Protein AF-M7BSZ1-F1 (afdb_monomer)

Solvent-accessible surface area (backbone atoms only — not comparable to full-atom values): 24031 Å² total; per-residue (Å²): 132,86,70,68,46,79,44,73,66,53,82,88,45,51,65,59,55,53,50,47,48,50,53,60,58,56,68,44,52,66,53,48,51,53,50,40,57,68,34,69,66,52,46,47,50,55,49,50,52,33,53,55,36,35,72,72,64,75,35,73,64,61,25,52,52,51,49,52,51,51,54,51,50,52,50,51,53,53,48,50,57,49,52,52,51,47,51,49,46,45,59,76,59,55,59,51,48,57,68,71,19,62,66,48,100,68,30,40,39,36,30,29,35,39,92,94,33,80,42,28,37,34,32,33,31,66,34,94,85,44,89,54,27,31,28,52,41,74,72,41,62,42,78,94,56,58,94,72,52,54,72,57,54,50,51,50,51,52,53,52,50,33,23,76,71,53,16,40,27,45,32,39,74,45,53,69,78,42,56,71,58,53,58,48,41,46,74,72,56,36,44,79,80,50,74,43,66,38,96,43,75,66,23,59,74,48,68,38,40,35,40,32,32,36,29,79,81,28,63,46,64,72,58,75,62,44,77,43,70,66,55,82,89,43,50,66,56,53,54,53,46,48,47,52,60,58,54,68,43,39,66,57,48,45,53,56,41,58,73,33,68,70,46,46,49,49,49,51,50,52,28,52,52,40,27,72,75,66,75,32,68,66,62,15,52,51,51,43,51,50,50,51,53,50,49,49,53,50,50,43,46,56,46,50,48,53,44,51,51,41,50,68,47,58,61,59,43,47,55,71,62,18,59,68,46,86,79,33,36,40,36,30,28,32,36,88,94,36,79,42,28,37,35,33,32,31,68,38,87,54,72,91,38,49,81,40,29,30,25,55,39,77,71,38,59,42,79,95,55,56,92,69,54,54,70,60,52,53,53,49,52,50,51,50,48,28,49,78,71,66,23,36,24,40,32,37,73,46,50,69,76,42,58,72,57,53,54,48,43,45,76,75,60,35,40,80,77,52,74,47,48,94,41,72,69,33,46,75,60,70,41,43,34,40,31,33,41,28,78,44,88,89,61,126

Organism: Chelonia mydas (NCBI:txid8469)

Radius of gyration: 27.87 Å; Cα contacts (8 Å, |Δi|>4): 663; chains: 1; bounding box: 85×48×72 Å

Foldseek 3Di:
DFDKDKDFDDPVCLVVLLVQLLVQLLVLLVVLLVLLCPDPVNVVVLVVLQVVCCVVVVDNPVSVVVSVVVSVVSSVVSSVVSVVVSVVCCVPPSVCVCVRAVVDDAKTKMFMDTPNGGFWIKIWHADPPDPLEIEIDSTGGHPVCPPVCPSLVNVLVSLLSSLVSQRQKYKYKDKPSPVVVVVSCVVSQWDFDDKDQDPDPVSVSSVIIITMTMRGDSRDNQQPWDKDFDDPVCLVVLLVQLLVQQLVLLVLVLVLLCPDVVNVVVLVVQLVVQCVVPVDNVRSVVSSVVVSVVSSVVSSVVSNVVSVVCCVPCSVCVCVNAVPDPFKTKIFTDGPNHGFWIKIWDADPDPVCGPAEIEIDSTGGHPSCPPVCPSVVNVVVSLVSCVVSLHFKYKYKDKPSPVVVVVSCVVSPKDFDDKDAPDPVCVVSVTIITMIMDTRPPRD

Structure (mmCIF, N/CA/C/O backbone):
data_AF-M7BSZ1-F1
#
_entry.id   AF-M7BSZ1-F1
#
loop_
_atom_site.group_PDB
_atom_site.id
_atom_site.type_symbol
_atom_site.label_atom_id
_atom_site.label_alt_id
_atom_site.label_comp_id
_atom_site.label_asym_id
_atom_site.label_entity_id
_atom_site.label_seq_id
_atom_site.pdbx_PDB_ins_code
_atom_site.Cartn_x
_atom_site.Cartn_y
_atom_site.Cartn_z
_atom_site.occupancy
_atom_site.B_iso_or_equiv
_atom_site.auth_seq_id
_atom_site.auth_comp_id
_atom_site.auth_asym_id
_atom_site.auth_atom_id
_atom_site.pdbx_PDB_model_num
ATOM 1 N N . MET A 1 1 ? -9.766 -16.177 2.911 1.00 52.31 1 MET A N 1
ATOM 2 C CA . MET A 1 1 ? -8.979 -15.277 3.778 1.00 52.31 1 MET A CA 1
ATOM 3 C C . MET A 1 1 ? -8.407 -16.183 4.847 1.00 52.31 1 MET A C 1
ATOM 5 O O . MET A 1 1 ? -9.207 -16.837 5.497 1.00 52.31 1 MET A O 1
ATOM 9 N N . VAL A 1 2 ? -7.086 -16.357 4.906 1.00 59.09 2 VAL A N 1
ATOM 10 C CA . VAL A 1 2 ? -6.468 -17.173 5.964 1.00 59.09 2 VAL A CA 1
ATOM 11 C C . VAL A 1 2 ? -6.695 -16.426 7.271 1.00 59.09 2 VAL A C 1
ATOM 13 O O . VAL A 1 2 ? -6.341 -15.247 7.353 1.00 59.09 2 VAL A O 1
ATOM 16 N N . ASP A 1 3 ? -7.359 -17.065 8.227 1.00 83.69 3 ASP A N 1
ATOM 17 C CA . ASP A 1 3 ? -7.536 -16.491 9.555 1.00 83.69 3 ASP A CA 1
ATOM 18 C C . ASP A 1 3 ? -6.210 -16.634 10.306 1.00 83.69 3 ASP A C 1
ATOM 20 O O . ASP A 1 3 ? -5.612 -17.709 10.322 1.00 83.69 3 ASP A O 1
ATOM 24 N N . TYR A 1 4 ? -5.700 -15.533 10.847 1.00 89.12 4 TYR A N 1
ATOM 25 C CA . TYR A 1 4 ? -4.450 -15.533 11.597 1.00 89.12 4 TYR A CA 1
ATOM 26 C C . TYR A 1 4 ? -4.595 -14.683 12.848 1.00 89.12 4 TYR A C 1
ATOM 28 O O . TYR A 1 4 ? -5.251 -13.637 12.856 1.00 89.12 4 TYR A O 1
ATOM 36 N N . ARG A 1 5 ? -3.920 -15.107 13.911 1.00 91.50 5 ARG A N 1
ATOM 37 C CA . ARG A 1 5 ? -3.922 -14.426 15.201 1.00 91.50 5 ARG A CA 1
ATOM 38 C C . ARG A 1 5 ? -2.516 -13.975 15.550 1.00 91.50 5 ARG A C 1
ATOM 40 O O . ARG A 1 5 ? -1.568 -14.740 15.438 1.00 91.50 5 ARG A O 1
ATOM 47 N N . ILE A 1 6 ? -2.382 -12.740 16.025 1.00 92.50 6 ILE A N 1
ATOM 48 C CA . ILE A 1 6 ? -1.138 -12.271 16.643 1.00 92.50 6 ILE A CA 1
ATOM 49 C C . ILE A 1 6 ? -1.233 -12.503 18.146 1.00 92.50 6 ILE A C 1
ATOM 51 O O . ILE A 1 6 ? -2.224 -12.125 18.777 1.00 92.50 6 ILE A O 1
ATOM 55 N N . ARG A 1 7 ? -0.201 -13.118 18.715 1.00 94.38 7 ARG A N 1
ATOM 56 C CA . ARG A 1 7 ? -0.055 -13.319 20.157 1.00 94.38 7 ARG A CA 1
ATOM 57 C C . ARG A 1 7 ? 1.399 -13.154 20.579 1.00 94.38 7 ARG A C 1
ATOM 59 O O . ARG A 1 7 ? 2.298 -13.109 19.744 1.00 94.38 7 ARG A O 1
ATOM 66 N N . GLU A 1 8 ? 1.617 -13.051 21.880 1.00 94.94 8 GLU A N 1
ATOM 67 C CA . GLU A 1 8 ? 2.962 -13.088 22.446 1.00 94.94 8 GLU A CA 1
ATOM 68 C C . GLU A 1 8 ? 3.594 -14.474 22.268 1.00 94.94 8 GLU A C 1
ATOM 70 O O . GLU A 1 8 ? 2.901 -15.499 22.182 1.00 94.94 8 GLU A O 1
ATOM 75 N N . TYR A 1 9 ? 4.921 -14.470 22.191 1.00 95.44 9 TYR A N 1
ATOM 76 C CA . TYR A 1 9 ? 5.759 -15.657 22.123 1.00 95.44 9 TYR A CA 1
ATOM 77 C C . TYR A 1 9 ? 5.547 -16.587 23.321 1.00 95.44 9 TYR A C 1
ATOM 79 O O . TYR A 1 9 ? 5.404 -16.143 24.465 1.00 95.44 9 TYR A O 1
ATOM 87 N N . ARG A 1 10 ? 5.595 -17.890 23.052 1.00 94.62 10 ARG A N 1
ATOM 88 C CA . ARG A 1 10 ? 5.612 -18.967 24.041 1.00 94.62 10 ARG A CA 1
ATOM 89 C C . ARG A 1 10 ? 6.804 -19.874 23.773 1.00 94.62 10 ARG A C 1
ATOM 91 O O . ARG A 1 10 ? 7.266 -19.972 22.644 1.00 94.62 10 ARG A O 1
ATOM 98 N N . ASP A 1 11 ? 7.269 -20.587 24.794 1.00 92.94 11 ASP A N 1
ATOM 99 C CA . ASP A 1 11 ? 8.468 -21.429 24.656 1.00 92.94 11 ASP A CA 1
ATOM 100 C C . ASP A 1 11 ? 8.273 -22.591 23.663 1.00 92.94 11 ASP A C 1
ATOM 102 O O . ASP A 1 11 ? 9.242 -23.057 23.073 1.00 92.94 11 ASP A O 1
ATOM 106 N N . GLU A 1 12 ? 7.025 -22.999 23.407 1.00 93.75 12 GLU A N 1
ATOM 107 C CA . GLU A 1 12 ? 6.666 -23.958 22.348 1.00 93.75 12 GLU A CA 1
ATOM 108 C C . GLU A 1 12 ? 6.992 -23.452 20.930 1.00 93.75 12 GLU A C 1
ATOM 110 O O . GLU A 1 12 ? 7.240 -24.251 20.030 1.00 93.75 12 GLU A O 1
ATOM 115 N N . ASP A 1 13 ? 7.070 -22.132 20.729 1.00 94.44 13 ASP A N 1
ATOM 116 C CA . ASP A 1 13 ? 7.359 -21.522 19.428 1.00 94.44 13 ASP A CA 1
ATOM 117 C C . ASP A 1 13 ? 8.864 -21.506 19.099 1.00 94.44 13 ASP A C 1
ATOM 119 O O . ASP A 1 13 ? 9.241 -21.151 17.980 1.00 94.44 13 ASP A O 1
ATOM 123 N N . TYR A 1 14 ? 9.733 -21.842 20.061 1.00 94.56 14 TYR A N 1
ATOM 124 C CA . TYR A 1 14 ? 11.181 -21.607 20.003 1.00 94.56 14 TYR A CA 1
ATOM 125 C C . TYR A 1 14 ? 11.832 -22.084 18.697 1.00 94.56 14 TYR A C 1
ATOM 127 O O . TYR A 1 14 ? 12.492 -21.304 18.002 1.00 94.56 14 TYR A O 1
ATOM 135 N N . GLU A 1 15 ? 11.609 -23.348 18.335 1.00 94.12 15 GLU A N 1
ATOM 136 C CA . GLU A 1 15 ? 12.191 -23.941 17.128 1.00 94.12 15 GLU A CA 1
ATOM 137 C C . GLU A 1 15 ? 11.625 -23.298 15.857 1.00 94.12 15 GLU A C 1
ATOM 139 O O . GLU A 1 15 ? 12.383 -22.898 14.971 1.00 94.12 15 GLU A O 1
ATOM 144 N N . ALA A 1 16 ? 10.306 -23.089 15.801 1.00 94.06 16 ALA A N 1
ATOM 145 C CA . ALA A 1 16 ? 9.642 -22.496 14.643 1.00 94.06 16 ALA A CA 1
ATOM 146 C C . ALA A 1 16 ? 10.121 -21.058 14.373 1.00 94.06 16 ALA A C 1
ATOM 148 O O . ALA A 1 16 ? 10.337 -20.669 13.222 1.00 94.06 16 ALA A O 1
ATOM 149 N N . VAL A 1 17 ? 10.335 -20.265 15.428 1.00 94.81 17 VAL A N 1
ATOM 150 C CA . VAL A 1 17 ? 10.867 -18.899 15.319 1.00 94.81 17 VAL A CA 1
ATOM 151 C C . VAL A 1 17 ? 12.286 -18.903 14.750 1.00 94.81 17 VAL A C 1
ATOM 153 O O . VAL A 1 17 ? 12.596 -18.120 13.845 1.00 94.81 17 VAL A O 1
ATOM 156 N N . ARG A 1 18 ? 13.156 -19.779 15.264 1.00 94.69 18 ARG A N 1
ATOM 157 C CA . ARG A 1 18 ? 14.560 -19.873 14.839 1.00 94.69 18 ARG A CA 1
ATOM 158 C C . ARG A 1 18 ? 14.684 -20.363 13.405 1.00 94.69 18 ARG A C 1
ATOM 160 O O . ARG A 1 18 ? 15.416 -19.755 12.620 1.00 94.69 18 ARG A O 1
ATOM 167 N N . GLU A 1 19 ? 13.938 -21.405 13.051 1.00 93.31 19 GLU A N 1
ATOM 168 C CA 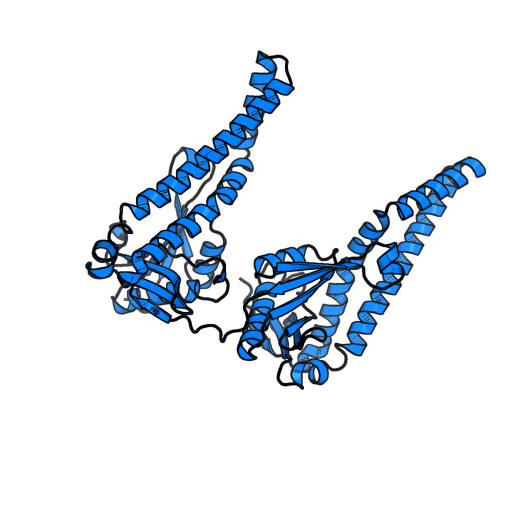. GLU A 1 19 ? 13.890 -21.947 11.695 1.00 93.31 19 GLU A CA 1
ATOM 169 C C . GLU A 1 19 ? 13.383 -20.897 10.702 1.00 93.31 19 GLU A C 1
ATOM 171 O O . GLU A 1 19 ? 13.998 -20.675 9.654 1.00 93.31 19 GLU A O 1
ATOM 176 N N . MET A 1 20 ? 12.298 -20.193 11.036 1.00 92.50 20 MET A N 1
ATOM 177 C CA . MET A 1 20 ? 11.731 -19.175 10.158 1.00 92.50 20 MET A CA 1
ATOM 178 C C . MET A 1 20 ? 12.683 -17.995 9.960 1.00 92.50 20 MET A C 1
ATOM 180 O O . MET A 1 20 ? 12.824 -17.511 8.835 1.00 92.50 20 MET A O 1
ATOM 184 N N . PHE A 1 21 ? 13.363 -17.545 11.018 1.00 92.25 21 PHE A N 1
ATOM 185 C CA . PHE A 1 21 ? 14.378 -16.503 10.897 1.00 92.25 21 PHE A CA 1
ATOM 186 C C . PHE A 1 21 ? 15.541 -16.958 10.001 1.00 92.25 21 PHE A C 1
ATOM 188 O O . PHE A 1 21 ? 15.925 -16.236 9.078 1.00 92.25 21 PHE A O 1
ATOM 195 N N . ALA A 1 22 ? 16.082 -18.160 10.228 1.00 92.12 22 ALA A N 1
ATOM 196 C CA . ALA A 1 22 ? 17.199 -18.694 9.448 1.00 92.12 22 ALA A CA 1
ATOM 197 C C . ALA A 1 22 ? 16.833 -18.878 7.967 1.00 92.12 22 ALA A C 1
ATOM 199 O O . ALA A 1 22 ? 17.574 -18.447 7.077 1.00 92.12 22 ALA A O 1
ATOM 200 N N . THR A 1 23 ? 15.660 -19.450 7.699 1.00 90.94 23 THR A N 1
ATOM 201 C CA . THR A 1 23 ? 15.143 -19.667 6.343 1.00 90.94 23 THR A CA 1
ATOM 202 C C . THR A 1 23 ? 14.875 -18.338 5.646 1.00 90.94 23 THR A C 1
ATOM 204 O O . THR A 1 23 ? 15.378 -18.104 4.547 1.00 90.94 23 THR A O 1
ATOM 207 N N . GLY A 1 24 ? 14.168 -17.420 6.313 1.00 87.81 24 GLY A N 1
ATOM 208 C CA . GLY A 1 24 ? 13.834 -16.107 5.766 1.00 87.81 24 GLY A CA 1
ATOM 209 C C . GLY A 1 24 ? 15.067 -15.262 5.451 1.00 87.81 24 GLY A C 1
ATOM 210 O O . GLY A 1 24 ? 15.108 -14.597 4.418 1.00 87.81 24 GLY A O 1
ATOM 211 N N . MET A 1 25 ? 16.108 -15.321 6.287 1.00 87.88 25 MET A N 1
ATOM 212 C CA . MET A 1 25 ? 17.370 -14.640 5.993 1.00 87.88 25 MET A CA 1
ATOM 213 C C . MET A 1 25 ? 18.136 -15.304 4.846 1.00 87.88 25 MET A C 1
ATOM 215 O O . MET A 1 25 ? 18.750 -14.599 4.046 1.00 87.88 25 MET A O 1
ATOM 219 N N . SER A 1 26 ? 18.096 -16.631 4.723 1.00 89.31 26 SER A N 1
ATOM 220 C CA . SER A 1 26 ? 18.799 -17.368 3.661 1.00 89.31 26 SER A CA 1
ATOM 221 C C . SER A 1 26 ? 18.268 -17.062 2.254 1.00 89.31 26 SER A C 1
ATOM 223 O O . SER A 1 26 ? 19.026 -17.111 1.285 1.00 89.31 26 SER A O 1
ATOM 225 N N . GLU A 1 27 ? 16.999 -16.660 2.128 1.00 89.44 27 GLU A N 1
ATOM 226 C CA . GLU A 1 27 ? 16.388 -16.267 0.848 1.00 89.44 27 GLU A CA 1
ATOM 227 C C . GLU A 1 27 ? 17.080 -15.072 0.169 1.00 89.44 27 GLU A C 1
ATOM 229 O O . GLU A 1 27 ? 17.007 -14.936 -1.052 1.00 89.44 27 GLU A O 1
ATOM 234 N N . TYR A 1 28 ? 17.784 -14.218 0.922 1.00 87.88 28 TYR A N 1
ATOM 235 C CA . TYR A 1 28 ? 18.422 -13.013 0.379 1.00 87.88 28 TYR A CA 1
ATOM 236 C C . TYR A 1 28 ? 19.835 -13.243 -0.176 1.00 87.88 28 TYR A C 1
ATOM 238 O O . TYR A 1 28 ? 20.380 -12.352 -0.833 1.00 87.88 28 TYR A O 1
ATOM 246 N N . VAL A 1 29 ? 20.429 -14.429 0.021 1.00 87.94 29 VAL A N 1
ATOM 247 C CA . VAL A 1 29 ? 21.782 -14.747 -0.477 1.00 87.94 29 VAL A CA 1
ATOM 248 C C . VAL A 1 29 ? 21.910 -14.537 -1.994 1.00 87.94 29 VAL A C 1
ATOM 250 O O . VAL A 1 29 ? 22.858 -13.872 -2.416 1.00 87.94 29 VAL A O 1
ATOM 253 N N . PRO A 1 30 ? 20.979 -15.013 -2.850 1.00 89.25 30 PRO A N 1
ATOM 254 C CA . PRO A 1 30 ? 21.075 -14.788 -4.292 1.00 89.25 30 PRO A CA 1
ATOM 255 C C . PRO A 1 30 ? 21.033 -13.303 -4.671 1.00 89.25 30 PRO A C 1
ATOM 257 O O . PRO A 1 30 ? 21.806 -12.871 -5.525 1.00 89.25 30 PRO A O 1
ATOM 260 N N . ALA A 1 31 ? 20.176 -12.512 -4.018 1.00 89.31 31 ALA A N 1
ATOM 261 C CA . ALA A 1 31 ? 20.074 -11.075 -4.264 1.00 89.31 31 ALA A CA 1
ATOM 262 C C . ALA A 1 31 ? 21.372 -10.347 -3.881 1.00 89.31 31 ALA A C 1
ATOM 264 O O . ALA A 1 31 ? 21.849 -9.491 -4.627 1.00 89.31 31 ALA A O 1
ATOM 265 N N . LEU A 1 32 ? 21.994 -10.747 -2.768 1.00 87.50 32 LEU A N 1
ATOM 266 C CA . LEU A 1 32 ? 23.290 -10.227 -2.348 1.00 87.50 32 LEU A CA 1
ATOM 267 C C . LEU A 1 32 ? 24.406 -10.588 -3.342 1.00 87.50 32 LEU A C 1
ATOM 269 O O . LEU A 1 32 ? 25.198 -9.718 -3.694 1.00 87.50 32 LEU A O 1
ATOM 273 N N . CYS A 1 33 ? 24.438 -11.823 -3.859 1.00 88.62 33 CYS A N 1
ATOM 274 C CA . CYS A 1 33 ? 25.393 -12.227 -4.901 1.00 88.62 33 CYS A CA 1
ATOM 275 C C . CYS A 1 33 ? 25.281 -11.335 -6.144 1.00 88.62 33 CYS A C 1
ATOM 277 O O . CYS A 1 33 ? 26.289 -10.863 -6.669 1.00 88.62 33 CYS A O 1
ATOM 279 N N . VAL A 1 34 ? 24.052 -11.079 -6.603 1.00 89.75 34 VAL A N 1
ATOM 280 C CA . VAL A 1 34 ? 23.796 -10.206 -7.757 1.00 89.75 34 VAL A CA 1
ATOM 281 C C . VAL A 1 34 ? 24.214 -8.763 -7.461 1.00 89.75 34 VAL A C 1
ATOM 283 O O . VAL A 1 34 ? 24.786 -8.108 -8.331 1.00 89.75 34 VAL A O 1
ATOM 286 N N . HIS A 1 35 ? 23.977 -8.263 -6.245 1.00 89.56 35 HIS A N 1
ATOM 287 C CA . HIS A 1 35 ? 24.410 -6.924 -5.827 1.00 89.56 35 HIS A CA 1
ATOM 288 C C . HIS A 1 35 ? 25.935 -6.766 -5.853 1.00 89.56 35 HIS A C 1
ATOM 290 O O . HIS A 1 35 ? 26.438 -5.762 -6.357 1.00 89.56 35 HIS A O 1
ATOM 296 N N . VAL A 1 36 ? 26.671 -7.768 -5.362 1.00 88.62 36 VAL A N 1
ATOM 297 C CA . VAL A 1 36 ? 28.143 -7.794 -5.410 1.00 88.62 36 VAL A CA 1
ATOM 298 C C . VAL A 1 36 ? 28.636 -7.841 -6.856 1.00 88.62 36 VAL A C 1
ATOM 300 O O . VAL A 1 36 ? 29.531 -7.084 -7.221 1.00 88.62 36 VAL A O 1
ATOM 303 N N . LEU A 1 37 ? 28.022 -8.668 -7.706 1.00 89.38 37 LEU A N 1
ATOM 304 C CA . LEU A 1 37 ? 28.407 -8.789 -9.116 1.00 89.38 37 LEU A CA 1
ATOM 305 C C . LEU A 1 37 ? 28.216 -7.482 -9.901 1.00 89.38 37 LEU A C 1
ATOM 307 O O . LEU A 1 37 ? 28.955 -7.216 -10.843 1.00 89.38 37 LEU A O 1
ATOM 311 N N . LYS A 1 38 ? 27.247 -6.651 -9.503 1.00 89.44 38 LYS A N 1
ATOM 312 C CA . LYS A 1 38 ? 26.993 -5.336 -10.108 1.00 89.44 38 LYS A CA 1
ATOM 313 C C . LYS A 1 38 ? 27.998 -4.255 -9.687 1.00 89.44 38 LYS A C 1
ATOM 315 O O . LYS A 1 38 ? 27.930 -3.149 -10.219 1.00 89.44 38 LYS A O 1
ATOM 320 N N . GLN A 1 39 ? 28.911 -4.529 -8.750 1.00 89.00 39 GLN A N 1
ATOM 321 C CA . GLN A 1 39 ? 29.889 -3.532 -8.317 1.00 89.00 39 GLN A CA 1
ATOM 322 C C . GLN A 1 39 ? 30.940 -3.276 -9.415 1.00 89.00 39 GLN A C 1
ATOM 324 O O . GLN A 1 39 ? 31.513 -4.237 -9.938 1.00 89.00 39 GLN A O 1
ATOM 329 N N . PRO A 1 40 ? 31.268 -2.006 -9.734 1.00 89.56 40 PRO A N 1
ATOM 330 C CA . PRO A 1 40 ? 32.186 -1.672 -10.827 1.00 89.56 40 PRO A CA 1
ATOM 331 C C . PRO A 1 40 ? 33.557 -2.347 -10.725 1.00 89.56 40 PRO A C 1
ATOM 333 O O . PRO A 1 40 ? 34.101 -2.797 -11.729 1.00 89.56 40 PRO A O 1
ATOM 336 N N . TRP A 1 41 ? 34.107 -2.467 -9.513 1.00 87.56 41 TRP A N 1
ATOM 337 C CA . TRP A 1 41 ? 35.407 -3.105 -9.300 1.00 87.56 41 TRP A CA 1
ATOM 338 C C . TRP A 1 41 ? 35.363 -4.623 -9.520 1.00 87.56 41 TRP A C 1
ATOM 340 O O . TRP A 1 41 ? 36.334 -5.179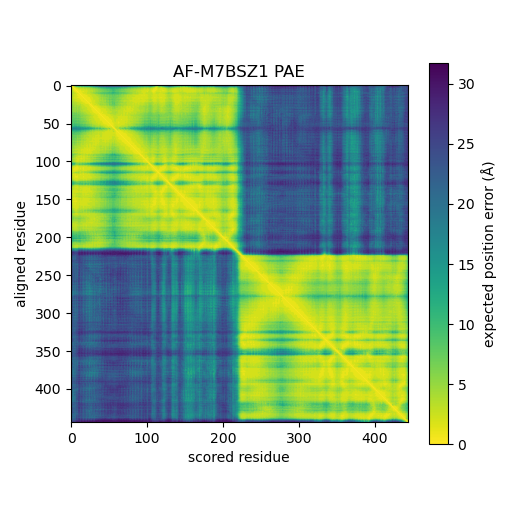 -10.021 1.00 87.56 41 TRP A O 1
ATOM 350 N N . VAL A 1 42 ? 34.250 -5.299 -9.199 1.00 89.19 42 VAL A N 1
ATOM 351 C CA . VAL A 1 42 ? 34.089 -6.743 -9.452 1.00 89.19 42 VAL A CA 1
ATOM 352 C C . VAL A 1 42 ? 34.054 -6.993 -10.952 1.00 89.19 42 VAL A C 1
ATOM 354 O O . VAL A 1 42 ? 34.775 -7.853 -11.451 1.00 89.19 42 VAL A O 1
ATOM 357 N N . ILE A 1 43 ? 33.267 -6.195 -11.679 1.00 91.31 43 ILE A N 1
ATOM 358 C CA . ILE A 1 43 ? 33.193 -6.249 -13.144 1.00 91.31 43 ILE A CA 1
ATOM 359 C C . ILE A 1 43 ? 34.576 -5.992 -13.751 1.00 91.31 43 ILE A C 1
ATOM 361 O O . ILE A 1 43 ? 35.001 -6.737 -14.632 1.00 91.31 43 ILE A O 1
ATOM 365 N N . LEU A 1 44 ? 35.301 -4.989 -13.247 1.00 92.44 44 LEU A N 1
ATOM 366 C CA . LEU A 1 44 ? 36.657 -4.672 -13.691 1.00 92.44 44 LEU A CA 1
ATOM 367 C C . LEU A 1 44 ? 37.626 -5.836 -13.453 1.00 92.44 44 LEU A C 1
ATOM 369 O O . LEU A 1 44 ? 38.354 -6.201 -14.368 1.00 92.44 44 LEU A O 1
ATOM 373 N N . VAL A 1 45 ? 37.624 -6.447 -12.263 1.00 90.56 45 VAL A N 1
ATOM 374 C CA . VAL A 1 45 ? 38.486 -7.599 -11.949 1.00 90.56 45 VAL A CA 1
ATOM 375 C C . VAL A 1 45 ? 38.179 -8.769 -12.880 1.00 90.56 45 VAL A C 1
ATOM 377 O O . VAL A 1 45 ? 39.100 -9.305 -13.489 1.00 90.56 45 VAL A O 1
ATOM 380 N N . LEU A 1 46 ? 36.902 -9.124 -13.059 1.00 90.69 46 LEU A N 1
ATOM 381 C CA . LEU A 1 46 ? 36.501 -10.212 -13.954 1.00 90.69 46 LEU A CA 1
ATOM 382 C C . LEU A 1 46 ? 36.903 -9.935 -15.411 1.00 90.69 46 LEU A C 1
ATOM 384 O O . LEU A 1 46 ? 37.429 -10.827 -16.076 1.00 90.69 46 LEU A O 1
ATOM 388 N N . ALA A 1 47 ? 36.713 -8.703 -15.895 1.00 90.19 47 ALA A N 1
ATOM 389 C CA . ALA A 1 47 ? 37.105 -8.295 -17.242 1.00 90.19 47 ALA A CA 1
ATOM 390 C C . ALA A 1 47 ? 38.631 -8.302 -17.429 1.00 90.19 47 ALA A C 1
ATOM 392 O O . ALA A 1 47 ? 39.128 -8.821 -18.425 1.00 90.19 47 ALA A O 1
ATOM 393 N N . CYS A 1 48 ? 39.393 -7.793 -16.459 1.00 91.31 48 CYS A N 1
ATOM 394 C CA . CYS A 1 48 ? 40.854 -7.826 -16.488 1.00 91.31 48 CYS A CA 1
ATOM 395 C C . CYS A 1 48 ? 41.381 -9.266 -16.484 1.00 91.31 48 CYS A C 1
ATOM 397 O O . CYS A 1 48 ? 42.238 -9.599 -17.302 1.00 91.31 48 CYS A O 1
ATOM 399 N N . THR A 1 49 ? 40.847 -10.139 -15.622 1.00 90.75 49 THR A N 1
ATOM 400 C CA . THR A 1 49 ? 41.198 -11.566 -15.608 1.00 90.75 49 THR A CA 1
ATOM 401 C C . THR A 1 49 ? 40.876 -12.229 -16.946 1.00 90.75 49 THR A C 1
ATOM 403 O O . THR A 1 49 ? 41.712 -12.970 -17.465 1.00 90.75 49 THR A O 1
ATOM 406 N N . PHE A 1 50 ? 39.716 -11.924 -17.542 1.00 90.81 50 PHE A N 1
ATOM 407 C CA . PHE A 1 50 ? 39.356 -12.403 -18.878 1.00 90.81 50 PHE A CA 1
ATOM 408 C C . PHE A 1 50 ? 40.395 -11.987 -19.922 1.00 90.81 50 PHE A C 1
ATOM 410 O O . PHE A 1 50 ? 40.942 -12.836 -20.623 1.00 90.81 50 PHE A O 1
ATOM 417 N N . CYS A 1 51 ? 40.696 -10.688 -19.999 1.00 89.38 51 CYS A N 1
ATOM 418 C CA . CYS A 1 51 ? 41.597 -10.120 -20.996 1.00 89.38 51 CYS A CA 1
ATOM 419 C C . CYS A 1 51 ? 43.024 -10.664 -20.866 1.00 89.38 51 CYS A C 1
ATOM 421 O O . CYS A 1 51 ? 43.617 -11.042 -21.872 1.00 89.38 51 CYS A O 1
ATOM 423 N N . VAL A 1 52 ? 43.567 -10.751 -19.646 1.00 90.94 52 VAL A N 1
ATOM 424 C CA . VAL A 1 52 ? 44.928 -11.263 -19.395 1.00 90.94 52 VAL A CA 1
ATOM 425 C C . VAL A 1 52 ? 45.050 -12.741 -19.771 1.00 90.94 52 VAL A C 1
ATOM 427 O O . VAL A 1 52 ? 46.026 -13.151 -20.399 1.00 90.94 52 VAL A O 1
ATOM 430 N N . LEU A 1 53 ? 44.059 -13.562 -19.416 1.00 90.44 53 LEU A N 1
ATOM 431 C CA . LEU A 1 53 ? 44.084 -14.986 -19.751 1.00 90.44 53 LEU A CA 1
ATOM 432 C C . LEU A 1 53 ? 43.843 -15.227 -21.242 1.00 90.44 53 LEU A C 1
ATOM 434 O O . LEU A 1 53 ? 44.451 -16.136 -21.808 1.00 90.44 53 LEU A O 1
ATOM 438 N N . LEU A 1 54 ? 43.016 -14.405 -21.892 1.00 89.44 54 LEU A N 1
ATOM 439 C CA . LEU A 1 54 ? 42.783 -14.484 -23.331 1.00 89.44 54 LEU A CA 1
ATOM 440 C C . LEU A 1 54 ? 44.055 -14.160 -24.130 1.00 89.44 54 LEU A C 1
ATOM 442 O O . LEU A 1 54 ? 44.393 -14.896 -25.057 1.00 89.44 54 LEU A O 1
ATOM 446 N N . THR A 1 55 ? 44.783 -13.101 -23.758 1.00 88.56 55 THR A N 1
ATOM 447 C CA . THR A 1 55 ? 46.022 -12.700 -24.449 1.00 88.56 55 THR A CA 1
ATOM 448 C C . THR A 1 55 ? 47.171 -13.677 -24.211 1.00 88.56 55 THR A C 1
ATOM 450 O O . THR A 1 55 ? 47.931 -13.950 -25.137 1.00 88.56 55 THR A O 1
ATOM 453 N N . SER A 1 56 ? 47.275 -14.243 -23.005 1.00 89.56 56 SER A N 1
ATOM 454 C CA . SER A 1 56 ? 48.335 -15.195 -22.648 1.00 89.56 56 SER A CA 1
ATOM 455 C C . SER A 1 56 ? 48.116 -16.589 -23.249 1.00 89.56 56 SER A C 1
ATOM 457 O O . SER A 1 56 ? 49.023 -17.163 -23.849 1.00 89.56 56 SER A O 1
ATOM 459 N N . SER A 1 57 ? 46.901 -17.136 -23.134 1.00 88.81 57 SER A N 1
ATOM 460 C CA . SER A 1 57 ? 46.629 -18.534 -23.506 1.00 88.81 57 SER A CA 1
ATOM 461 C C . SER A 1 57 ? 46.197 -18.738 -24.958 1.00 88.81 57 SER A C 1
ATOM 463 O O . SER A 1 57 ? 46.182 -19.876 -25.425 1.00 88.81 57 SER A O 1
ATOM 465 N N . LYS A 1 58 ? 45.800 -17.664 -25.664 1.00 84.06 58 LYS A N 1
ATOM 466 C CA . LYS A 1 58 ? 45.178 -17.709 -27.005 1.00 84.06 58 LYS A CA 1
ATOM 467 C C . LYS A 1 58 ? 43.988 -18.681 -27.109 1.00 84.06 58 LYS A C 1
ATOM 469 O O . LYS A 1 58 ? 43.622 -19.103 -28.202 1.00 84.06 58 LYS A O 1
ATOM 474 N N . SER A 1 59 ? 43.376 -19.033 -25.978 1.00 89.00 59 SER A N 1
ATOM 475 C CA . SER A 1 59 ? 42.249 -19.955 -25.874 1.00 89.00 59 SER A CA 1
ATOM 476 C C . SER A 1 59 ? 41.117 -19.292 -25.101 1.00 89.00 59 SER A C 1
ATOM 478 O O . SER A 1 59 ? 41.344 -18.621 -24.097 1.00 89.00 59 SER A O 1
ATOM 480 N N . LEU A 1 60 ? 39.879 -19.501 -25.550 1.00 89.88 60 LEU A N 1
ATOM 481 C CA . LEU A 1 60 ? 38.683 -18.998 -24.867 1.00 89.88 60 LEU A CA 1
ATOM 482 C C . LEU A 1 60 ? 38.304 -19.844 -23.642 1.00 89.88 60 LEU A C 1
ATOM 484 O O . LEU A 1 60 ? 37.601 -19.367 -22.758 1.00 89.88 60 LEU A O 1
ATOM 488 N N . LEU A 1 61 ? 38.782 -21.088 -23.555 1.00 91.94 61 LEU A N 1
ATOM 489 C CA . LEU A 1 61 ? 38.387 -22.033 -22.505 1.00 91.94 61 LEU A CA 1
ATOM 490 C C . LEU A 1 61 ? 38.962 -21.666 -21.131 1.00 91.94 61 LEU A C 1
ATOM 492 O O . LEU A 1 61 ? 38.250 -21.710 -20.130 1.00 91.94 61 LEU A O 1
ATOM 496 N N . LEU A 1 62 ? 40.233 -21.262 -21.086 1.00 90.44 62 LEU A N 1
ATOM 497 C CA . LEU A 1 62 ? 40.922 -20.896 -19.848 1.00 90.44 62 LEU A CA 1
ATOM 498 C C . LEU A 1 62 ? 40.305 -19.674 -19.133 1.00 90.44 62 LEU A C 1
ATOM 500 O O . LEU A 1 62 ? 40.033 -19.787 -17.936 1.00 90.44 62 LEU A O 1
ATOM 504 N N . PRO A 1 63 ? 40.039 -18.529 -19.802 1.00 90.00 63 PRO A N 1
ATOM 505 C CA . PRO A 1 63 ? 39.397 -17.390 -19.149 1.00 90.00 63 PRO A CA 1
ATOM 506 C C . PRO A 1 63 ? 37.966 -17.701 -18.695 1.00 90.00 63 PRO A C 1
ATOM 508 O O . PRO A 1 63 ? 37.570 -17.261 -17.617 1.00 90.00 63 PRO A O 1
ATOM 511 N N . ILE A 1 64 ? 37.204 -18.492 -19.463 1.00 92.06 64 ILE A N 1
ATOM 512 C CA . ILE A 1 64 ? 35.857 -18.926 -19.058 1.00 92.06 64 ILE A CA 1
ATOM 513 C C . ILE A 1 64 ? 35.941 -19.770 -17.783 1.00 92.06 64 ILE A C 1
ATOM 515 O O . ILE A 1 64 ? 35.262 -19.459 -16.804 1.00 92.06 64 ILE A O 1
ATOM 519 N N . LEU A 1 65 ? 36.811 -20.785 -17.751 1.00 94.12 65 LEU A N 1
ATOM 520 C CA . LEU A 1 65 ? 36.996 -21.634 -16.573 1.00 94.12 65 LEU A CA 1
ATOM 521 C C . LEU A 1 65 ? 37.423 -20.807 -15.351 1.00 94.12 65 LEU A C 1
ATOM 523 O O . LEU A 1 65 ? 36.822 -20.929 -14.284 1.00 94.12 65 LEU A O 1
ATOM 527 N N . ALA A 1 66 ? 38.398 -19.910 -15.509 1.00 91.06 66 ALA A N 1
ATOM 528 C CA . ALA A 1 66 ? 38.865 -19.049 -14.427 1.00 91.06 66 ALA A CA 1
ATOM 529 C C . ALA A 1 66 ? 37.745 -18.160 -13.864 1.00 91.06 66 ALA A C 1
ATOM 531 O O . ALA A 1 66 ? 37.568 -18.097 -12.649 1.00 91.06 66 ALA A O 1
ATOM 532 N N . ILE A 1 67 ? 36.938 -17.527 -14.724 1.00 92.88 67 ILE A N 1
ATOM 533 C CA . ILE A 1 67 ? 35.788 -16.726 -14.284 1.00 92.88 67 ILE A CA 1
ATOM 534 C C . ILE A 1 67 ? 34.758 -17.592 -13.567 1.00 92.88 67 ILE A C 1
ATOM 536 O O . ILE A 1 67 ? 34.270 -17.193 -12.513 1.00 92.88 67 ILE A O 1
ATOM 540 N N . THR A 1 68 ? 34.435 -18.779 -14.089 1.00 93.25 68 THR A N 1
ATOM 541 C CA . THR A 1 68 ? 33.463 -19.665 -13.428 1.00 93.25 68 THR A CA 1
ATOM 542 C C . THR A 1 68 ? 33.925 -20.079 -12.032 1.00 93.25 68 THR A C 1
ATOM 544 O O . THR A 1 68 ? 33.128 -20.034 -11.096 1.00 93.25 68 THR A O 1
ATOM 547 N N . LEU A 1 69 ? 35.215 -20.385 -11.859 1.00 94.31 69 LEU A N 1
ATOM 548 C CA . LEU A 1 69 ? 35.800 -20.703 -10.556 1.00 94.31 69 LEU A CA 1
ATOM 549 C C . LEU A 1 69 ? 35.806 -19.489 -9.620 1.00 94.31 69 LEU A C 1
ATOM 551 O O . LEU A 1 69 ? 35.455 -19.632 -8.451 1.00 94.31 69 LEU A O 1
ATOM 555 N N . LEU A 1 70 ? 36.134 -18.293 -10.118 1.00 91.75 70 LEU A N 1
ATOM 556 C CA . LEU A 1 70 ? 36.088 -17.055 -9.330 1.00 91.75 70 LEU A CA 1
ATOM 557 C C . LEU A 1 70 ? 34.666 -16.717 -8.870 1.00 91.75 70 LEU A C 1
ATOM 559 O O . LEU A 1 70 ? 34.464 -16.362 -7.710 1.00 91.75 70 LEU A O 1
ATOM 563 N N . LEU A 1 71 ? 33.671 -16.864 -9.747 1.00 92.44 71 LEU A N 1
ATOM 564 C CA . LEU A 1 71 ? 32.263 -16.657 -9.408 1.00 92.44 71 LEU A CA 1
ATOM 565 C C . LEU A 1 71 ? 31.767 -17.705 -8.403 1.00 92.44 71 LEU A C 1
ATOM 567 O O . LEU A 1 71 ? 31.071 -17.353 -7.449 1.00 92.44 71 LEU A O 1
ATOM 571 N N . ALA A 1 72 ? 32.148 -18.975 -8.576 1.00 92.56 72 ALA A N 1
ATOM 572 C CA . ALA A 1 72 ? 31.814 -20.044 -7.639 1.00 92.56 72 ALA A CA 1
ATOM 573 C C . ALA A 1 72 ? 32.444 -19.802 -6.257 1.00 92.56 72 ALA A C 1
ATOM 575 O O . ALA A 1 72 ? 31.747 -19.884 -5.245 1.00 92.56 72 ALA A O 1
ATOM 576 N N . MET A 1 73 ? 33.725 -19.424 -6.217 1.00 92.50 73 MET A N 1
ATOM 577 C CA . MET A 1 73 ? 34.440 -19.058 -4.992 1.00 92.50 73 MET A CA 1
ATOM 578 C C . MET A 1 73 ? 33.786 -17.850 -4.312 1.00 92.50 73 MET A C 1
ATOM 580 O O . MET A 1 73 ? 33.493 -17.895 -3.120 1.00 92.50 73 MET A O 1
ATOM 584 N N . GLY A 1 74 ? 33.488 -16.790 -5.070 1.00 88.88 74 GLY A N 1
ATOM 585 C CA . GLY A 1 74 ? 32.815 -15.597 -4.559 1.00 88.88 74 GLY A CA 1
ATOM 586 C C . GLY A 1 74 ? 31.439 -15.907 -3.965 1.00 88.88 74 GLY A C 1
ATOM 587 O O . GLY A 1 74 ? 31.120 -15.434 -2.875 1.00 88.88 74 GLY A O 1
ATOM 588 N N . ARG A 1 75 ? 30.648 -16.763 -4.629 1.00 90.44 75 ARG A N 1
ATOM 589 C CA . ARG A 1 75 ? 29.354 -17.239 -4.114 1.00 90.44 75 ARG A CA 1
ATOM 590 C C . ARG A 1 75 ? 29.512 -18.020 -2.806 1.00 90.44 75 ARG A C 1
ATOM 592 O O . ARG A 1 75 ? 28.734 -17.785 -1.885 1.00 90.44 75 ARG A O 1
ATOM 599 N N . GLN A 1 76 ? 30.485 -18.929 -2.719 1.00 90.75 76 GLN A N 1
ATOM 600 C CA . GLN A 1 76 ? 30.733 -19.727 -1.511 1.00 90.75 76 GLN A CA 1
ATOM 601 C C . GLN A 1 76 ? 31.183 -18.856 -0.334 1.00 90.75 76 GLN A C 1
ATOM 603 O O . GLN A 1 76 ? 30.627 -18.967 0.755 1.00 90.75 76 GLN A O 1
ATOM 608 N N . LEU A 1 77 ? 32.122 -17.932 -0.560 1.00 89.00 77 LEU A N 1
ATOM 609 C CA . LEU A 1 77 ? 32.583 -16.995 0.468 1.00 89.00 77 LEU A CA 1
ATOM 610 C C . LEU A 1 77 ? 31.445 -16.107 0.976 1.00 89.00 77 LEU A C 1
ATOM 612 O O . LEU A 1 77 ? 31.281 -15.938 2.183 1.00 89.00 77 LEU A O 1
ATOM 616 N N . LEU A 1 78 ? 30.629 -15.566 0.069 1.00 87.31 78 LEU A N 1
ATOM 617 C CA . LEU A 1 78 ? 29.486 -14.741 0.449 1.00 87.31 78 LEU A CA 1
ATOM 618 C C . LEU A 1 78 ? 28.442 -15.545 1.237 1.00 87.31 78 LEU A C 1
ATOM 620 O O . LEU A 1 78 ? 27.926 -15.051 2.238 1.00 87.31 78 LEU A O 1
ATOM 624 N N . GLY A 1 79 ? 28.175 -16.787 0.820 1.00 87.69 79 GLY A N 1
ATOM 625 C CA . GLY A 1 79 ? 27.322 -17.721 1.553 1.00 87.69 79 GLY A CA 1
ATOM 626 C C . GLY A 1 79 ? 27.842 -17.988 2.965 1.00 87.69 79 GLY A C 1
ATOM 627 O O . GLY A 1 79 ? 27.089 -17.846 3.921 1.00 87.69 79 GLY A O 1
ATOM 628 N N . TYR A 1 80 ? 29.140 -18.264 3.113 1.00 89.38 80 TYR A N 1
ATOM 629 C CA . TYR A 1 80 ? 29.784 -18.475 4.411 1.00 89.38 80 TYR A CA 1
ATOM 630 C C . TYR A 1 80 ? 29.627 -17.269 5.351 1.00 89.38 80 TYR A C 1
ATOM 632 O O . TYR A 1 80 ? 29.192 -17.427 6.492 1.00 89.38 80 TYR A O 1
ATOM 640 N N . PHE A 1 81 ? 29.914 -16.051 4.875 1.00 87.00 81 PHE A N 1
ATOM 641 C CA . PHE A 1 81 ? 29.731 -14.838 5.683 1.00 87.00 81 PHE A CA 1
ATOM 642 C C . PHE A 1 81 ? 28.269 -14.615 6.082 1.00 87.00 81 PHE A C 1
ATOM 644 O O . PHE A 1 81 ? 27.993 -14.147 7.188 1.00 87.00 81 PHE A O 1
ATOM 651 N N . TRP A 1 82 ? 27.330 -14.960 5.202 1.00 87.81 82 TRP A N 1
ATOM 652 C CA . TRP A 1 82 ? 25.906 -14.851 5.490 1.00 87.81 82 TRP A CA 1
ATOM 653 C C . TRP A 1 82 ? 25.447 -15.868 6.540 1.00 87.81 82 TRP A C 1
ATOM 655 O O . TRP A 1 82 ? 24.749 -15.498 7.483 1.00 87.81 82 TRP A O 1
ATOM 665 N N . THR A 1 83 ? 25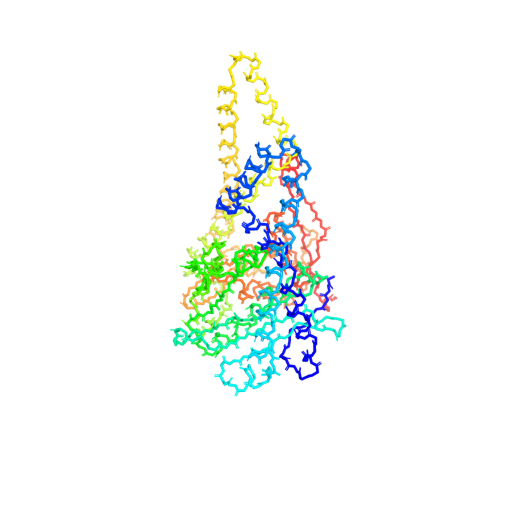.890 -17.123 6.442 1.00 88.75 83 THR A N 1
ATOM 666 C CA . THR A 1 83 ? 25.618 -18.158 7.451 1.00 88.75 83 THR A CA 1
ATOM 667 C C . THR A 1 83 ? 26.191 -17.767 8.810 1.00 88.75 83 THR A C 1
ATOM 669 O O . THR A 1 83 ? 25.479 -17.836 9.807 1.00 88.75 83 THR A O 1
ATOM 672 N N . MET A 1 84 ? 27.419 -17.241 8.850 1.00 88.62 84 MET A N 1
ATOM 673 C CA . MET A 1 84 ? 28.026 -16.692 10.071 1.00 88.62 84 MET A CA 1
ATOM 674 C C . MET A 1 84 ? 27.169 -15.587 10.705 1.00 88.62 84 MET A C 1
ATOM 676 O O . MET A 1 84 ? 27.011 -15.542 11.925 1.00 88.62 84 MET A O 1
ATOM 680 N N . TYR A 1 85 ? 26.582 -14.702 9.894 1.00 87.50 85 TYR A N 1
ATOM 681 C CA . TYR A 1 85 ? 25.666 -13.671 10.384 1.00 87.50 85 TYR A CA 1
ATOM 682 C C . TYR A 1 85 ? 24.369 -14.265 10.960 1.00 87.50 85 TYR A C 1
ATOM 684 O O . TYR A 1 85 ? 23.915 -13.831 12.024 1.00 87.50 85 TYR A O 1
ATOM 692 N N . ILE A 1 86 ? 23.777 -15.256 10.282 1.00 89.44 86 ILE A N 1
ATOM 693 C CA . ILE A 1 86 ? 22.574 -15.953 10.762 1.00 89.44 86 ILE A CA 1
ATOM 694 C C . ILE A 1 86 ? 22.869 -16.642 12.096 1.00 89.44 86 ILE A C 1
ATOM 696 O O . ILE A 1 86 ? 22.131 -16.434 13.058 1.00 89.44 86 ILE A O 1
ATOM 700 N N . GLU A 1 87 ? 23.966 -17.395 12.189 1.00 91.50 87 GLU A N 1
ATOM 701 C CA . GLU A 1 87 ? 24.375 -18.074 13.421 1.00 91.50 87 GLU A CA 1
ATOM 702 C C . GLU A 1 87 ? 24.626 -17.101 14.569 1.00 91.50 87 GLU A C 1
ATOM 704 O O . GLU A 1 87 ? 24.183 -17.348 15.689 1.00 91.50 87 GLU A O 1
ATOM 709 N N . HIS A 1 88 ? 25.289 -15.975 14.301 1.00 89.75 88 HIS A N 1
ATOM 710 C CA . HIS A 1 88 ? 25.491 -14.936 15.304 1.00 89.75 88 HIS A CA 1
ATOM 711 C C . HIS A 1 88 ? 24.151 -14.396 15.827 1.00 89.75 88 HIS A C 1
ATOM 713 O O . HIS A 1 88 ? 23.958 -14.289 17.034 1.00 89.75 88 HIS A O 1
ATOM 719 N N . CYS A 1 89 ? 23.176 -14.143 14.947 1.00 88.62 89 CYS A N 1
ATOM 720 C CA . CYS A 1 89 ? 21.832 -13.732 15.365 1.00 88.62 89 CYS A CA 1
ATOM 721 C C . CYS A 1 89 ? 21.099 -14.821 16.169 1.00 88.62 89 CYS A C 1
ATOM 723 O O . CYS A 1 89 ? 20.393 -14.499 17.124 1.00 88.62 89 CYS A O 1
ATOM 725 N N . LEU A 1 90 ? 21.268 -16.094 15.803 1.00 91.06 90 LEU A N 1
ATOM 726 C CA . LEU A 1 90 ? 20.679 -17.230 16.516 1.00 91.06 90 LEU A CA 1
ATOM 727 C C . LEU A 1 90 ? 21.302 -17.460 17.900 1.00 91.06 90 LEU A C 1
ATOM 729 O O . LEU A 1 90 ? 20.621 -17.985 18.779 1.00 91.06 90 LEU A O 1
ATOM 733 N N . LYS A 1 91 ? 22.575 -17.099 18.093 1.00 91.19 91 LYS A N 1
ATOM 734 C CA . LYS A 1 91 ? 23.300 -17.250 19.364 1.00 91.19 91 LYS A CA 1
ATOM 735 C C . LYS A 1 91 ? 23.133 -16.053 20.297 1.00 91.19 91 LYS A C 1
ATOM 737 O O . LYS A 1 91 ? 22.939 -16.249 21.486 1.00 91.19 91 LYS A O 1
ATOM 742 N N . GLU A 1 92 ? 23.186 -14.836 19.771 1.00 86.50 92 GLU A N 1
ATOM 743 C CA . GLU A 1 92 ? 23.107 -13.627 20.602 1.00 86.50 92 GLU A CA 1
ATOM 744 C C . GLU A 1 92 ? 21.663 -13.203 20.883 1.00 86.50 92 GLU A C 1
ATOM 746 O O . GLU A 1 92 ? 21.341 -12.766 21.979 1.00 86.50 92 GLU A O 1
ATOM 751 N N . ASP A 1 93 ? 20.780 -13.296 19.884 1.00 86.19 93 ASP A N 1
ATOM 752 C CA . ASP A 1 93 ? 19.473 -12.627 19.932 1.00 86.19 93 ASP A CA 1
ATOM 753 C C . ASP A 1 93 ? 18.309 -13.609 20.129 1.00 86.19 93 ASP A C 1
ATOM 755 O O . ASP A 1 93 ? 17.319 -13.276 20.772 1.00 86.19 93 ASP A O 1
ATOM 759 N N . LEU A 1 94 ? 18.416 -14.819 19.567 1.00 91.50 94 LEU A N 1
ATOM 760 C CA . LEU A 1 94 ? 17.352 -15.835 19.575 1.00 91.50 94 LEU A CA 1
ATOM 761 C C . LEU A 1 94 ? 17.716 -17.109 20.356 1.00 91.50 94 LEU A C 1
ATOM 763 O O . LEU A 1 94 ? 17.009 -18.110 20.239 1.00 91.50 94 LEU A O 1
ATOM 767 N N . LEU A 1 95 ? 18.817 -17.110 21.117 1.00 91.50 95 LEU A N 1
ATOM 768 C CA . LEU A 1 95 ? 19.195 -18.252 21.961 1.00 91.50 95 LEU A CA 1
ATOM 769 C C . LEU A 1 95 ? 18.259 -18.394 23.159 1.00 91.50 95 LEU A C 1
ATOM 771 O O . LEU A 1 95 ? 17.789 -19.487 23.439 1.00 91.50 95 LEU A O 1
ATOM 775 N N . ASP A 1 96 ? 17.951 -17.279 23.817 1.00 91.25 96 ASP A N 1
ATOM 776 C CA . ASP A 1 96 ? 16.949 -17.212 24.875 1.00 91.25 96 ASP A CA 1
ATOM 777 C C . ASP A 1 96 ? 16.010 -16.032 24.606 1.00 91.25 96 ASP A C 1
ATOM 779 O O . ASP A 1 96 ? 16.220 -14.903 25.053 1.00 91.25 96 ASP A O 1
ATOM 783 N N . ILE A 1 97 ? 14.967 -16.291 23.813 1.00 92.75 97 ILE A N 1
ATOM 784 C CA . ILE A 1 97 ? 13.985 -15.272 23.415 1.00 92.75 97 ILE A CA 1
ATOM 785 C C . ILE A 1 97 ? 13.270 -14.704 24.646 1.00 92.75 97 ILE A C 1
ATOM 787 O O . ILE A 1 97 ? 12.986 -13.504 24.700 1.00 92.75 97 ILE A O 1
ATOM 791 N N . ARG A 1 98 ? 12.999 -15.547 25.649 1.00 90.81 98 ARG A N 1
ATOM 792 C CA . ARG A 1 98 ? 12.285 -15.148 26.861 1.00 90.81 98 ARG A CA 1
ATOM 793 C C . ARG A 1 98 ? 13.110 -14.146 27.657 1.00 90.81 98 ARG A C 1
ATOM 795 O O . ARG A 1 98 ? 12.599 -13.079 27.989 1.00 90.81 98 ARG A O 1
ATOM 802 N N . THR A 1 99 ? 14.382 -14.431 27.901 1.00 89.19 99 THR A N 1
ATOM 803 C CA . THR A 1 99 ? 15.258 -13.505 28.627 1.00 89.19 99 THR A CA 1
ATOM 804 C C . THR A 1 99 ? 15.524 -12.231 27.821 1.00 89.19 99 THR A C 1
ATOM 806 O O . THR A 1 99 ? 15.429 -11.133 28.370 1.00 89.19 99 THR A O 1
ATOM 809 N N . THR A 1 100 ? 15.766 -12.344 26.511 1.00 89.94 100 THR A N 1
ATOM 810 C CA . THR A 1 100 ? 16.120 -11.196 25.658 1.00 89.94 100 THR A CA 1
ATOM 811 C C . THR A 1 100 ? 14.949 -10.246 25.396 1.00 89.94 100 THR A C 1
ATOM 813 O O . THR A 1 100 ? 15.140 -9.029 25.368 1.00 89.94 100 THR A O 1
ATOM 816 N N . TYR A 1 101 ? 13.739 -10.775 25.189 1.00 93.00 101 TYR A N 1
ATOM 817 C CA . TYR A 1 101 ? 12.590 -9.983 24.736 1.00 93.00 101 TYR A CA 1
ATOM 818 C C . TYR A 1 101 ? 11.393 -9.991 25.679 1.00 93.00 101 TYR A C 1
ATOM 820 O O . TYR A 1 101 ? 10.599 -9.058 25.616 1.00 93.00 101 TYR A O 1
ATOM 828 N N . MET A 1 102 ? 11.255 -10.966 26.574 1.00 88.94 102 MET A N 1
ATOM 829 C CA . MET A 1 102 ? 10.110 -11.044 27.495 1.00 88.94 102 MET A CA 1
ATOM 830 C C . MET A 1 102 ? 10.474 -10.672 28.943 1.00 88.94 102 MET A C 1
ATOM 832 O O . MET A 1 102 ? 9.585 -10.499 29.771 1.00 88.94 102 MET A O 1
ATOM 836 N N . GLY A 1 103 ? 11.765 -10.525 29.262 1.00 79.88 103 GLY A N 1
ATOM 837 C CA . GLY A 1 103 ? 12.244 -10.279 30.626 1.00 79.88 103 GLY A CA 1
ATOM 838 C C . GLY A 1 103 ? 12.179 -8.823 31.109 1.00 79.88 103 GLY A C 1
ATOM 839 O O . GLY A 1 103 ? 12.266 -8.587 32.313 1.00 79.88 103 GLY A O 1
ATOM 840 N N . SER A 1 104 ? 12.032 -7.834 30.215 1.00 80.94 104 SER A N 1
ATOM 841 C CA . SER A 1 104 ? 12.123 -6.406 30.567 1.00 80.94 104 SER A CA 1
ATOM 842 C C . SER A 1 104 ? 10.844 -5.615 30.262 1.00 80.94 104 SER A C 1
ATOM 844 O O . SER A 1 104 ? 10.196 -5.820 29.236 1.00 80.94 104 SER A O 1
ATOM 846 N N . LYS A 1 105 ? 10.484 -4.662 31.141 1.00 74.19 105 LYS A N 1
ATOM 847 C CA . LYS A 1 105 ? 9.388 -3.699 30.911 1.00 74.19 105 LYS A CA 1
ATOM 848 C C . LYS A 1 105 ? 9.781 -2.754 29.769 1.00 74.19 105 LYS A C 1
ATOM 850 O O . LYS A 1 105 ? 10.455 -1.757 30.001 1.00 74.19 105 LYS A O 1
ATOM 855 N N . GLY A 1 106 ? 9.409 -3.098 28.540 1.00 84.62 106 GLY A N 1
ATOM 856 C CA . GLY A 1 106 ? 9.747 -2.326 27.338 1.00 84.62 106 GLY A CA 1
ATOM 857 C C . GLY A 1 106 ? 10.267 -3.170 26.177 1.00 84.62 106 GLY A C 1
ATOM 858 O O . GLY A 1 106 ? 10.540 -2.627 25.109 1.00 84.62 106 GLY A O 1
ATOM 859 N N . SER A 1 107 ? 10.381 -4.485 26.354 1.00 93.44 107 SER A N 1
ATOM 860 C CA . SER A 1 107 ? 10.602 -5.438 25.271 1.00 93.44 107 SER A CA 1
ATOM 861 C C . SER A 1 107 ? 9.414 -6.388 25.152 1.00 93.44 107 SER A C 1
ATOM 863 O O . SER A 1 107 ? 8.715 -6.635 26.134 1.00 93.44 107 SER A O 1
ATOM 865 N N . CYS A 1 108 ? 9.174 -6.906 23.953 1.00 95.19 108 CYS A N 1
ATOM 866 C CA . CYS A 1 108 ? 8.218 -7.985 23.736 1.00 95.19 108 CYS A CA 1
ATOM 867 C C . CYS A 1 108 ? 8.539 -8.713 22.423 1.00 95.19 108 CYS A C 1
ATOM 869 O O . CYS A 1 108 ? 9.182 -8.161 21.522 1.00 95.19 108 CYS A O 1
ATOM 871 N N . PHE A 1 109 ? 8.094 -9.960 22.317 1.00 96.88 109 PHE A N 1
ATOM 872 C CA . PHE A 1 109 ? 8.198 -10.775 21.117 1.00 96.88 109 PHE A CA 1
ATOM 873 C C . PHE A 1 109 ? 6.814 -11.306 20.746 1.00 96.88 109 PHE A C 1
ATOM 875 O O . PHE A 1 109 ? 6.134 -11.917 21.571 1.00 96.88 109 PHE A O 1
ATOM 882 N N . TRP A 1 110 ? 6.410 -11.103 19.495 1.00 97.50 110 TRP A N 1
ATOM 883 C CA . TRP A 1 110 ? 5.133 -11.570 18.970 1.00 97.50 110 TRP A CA 1
ATOM 884 C C . TRP A 1 110 ? 5.324 -12.592 17.864 1.00 97.50 110 TRP A C 1
ATOM 886 O O . TRP A 1 110 ? 6.244 -12.503 17.045 1.00 97.50 110 TRP A O 1
ATOM 896 N N . VAL A 1 111 ? 4.373 -13.514 17.810 1.00 97.56 111 VAL A N 1
ATOM 897 C CA . VAL A 1 111 ? 4.207 -14.476 16.731 1.00 97.56 111 VAL A CA 1
ATOM 898 C C . VAL A 1 111 ? 2.833 -14.290 16.090 1.00 97.56 111 VAL A C 1
ATOM 900 O O . VAL A 1 111 ? 1.851 -13.945 16.752 1.00 97.56 111 VAL A O 1
ATOM 903 N N . ALA A 1 112 ? 2.772 -14.487 14.779 1.00 96.75 112 ALA A N 1
ATOM 904 C CA . ALA A 1 112 ? 1.537 -14.674 14.044 1.00 96.75 112 ALA A CA 1
ATOM 905 C C . ALA A 1 112 ? 1.318 -16.175 13.862 1.00 96.75 112 ALA A C 1
ATOM 907 O O . ALA A 1 112 ? 2.195 -16.865 13.343 1.00 96.75 112 ALA A O 1
ATOM 908 N N . GLU A 1 113 ? 0.155 -16.649 14.281 1.00 94.94 113 GLU A N 1
ATOM 909 C CA . GLU A 1 113 ? -0.263 -18.042 14.209 1.00 94.94 113 GLU A CA 1
ATOM 910 C C . GLU A 1 113 ? -1.390 -18.182 13.184 1.00 94.94 113 GLU A C 1
ATOM 912 O O . GLU A 1 113 ? -2.356 -17.414 13.218 1.00 94.94 113 GLU A O 1
ATOM 917 N N . ALA A 1 114 ? -1.249 -19.136 12.269 1.00 92.50 114 ALA A N 1
ATOM 918 C CA . ALA A 1 114 ? -2.280 -19.549 11.323 1.00 92.50 114 ALA A CA 1
ATOM 919 C C . ALA A 1 114 ? -2.199 -21.068 11.162 1.00 92.50 114 ALA A C 1
ATOM 921 O O . ALA A 1 114 ? -1.095 -21.613 11.124 1.00 92.50 114 ALA A O 1
ATOM 922 N N . ASP A 1 115 ? -3.351 -21.736 11.099 1.00 86.12 115 ASP A N 1
ATOM 923 C CA . ASP A 1 115 ? -3.443 -23.202 11.027 1.00 86.12 115 ASP A CA 1
ATOM 924 C C . ASP A 1 115 ? -2.594 -23.903 12.114 1.00 86.12 115 ASP A C 1
ATOM 926 O O . ASP A 1 115 ? -1.824 -24.819 11.830 1.00 86.12 115 ASP A O 1
ATOM 930 N N . GLU A 1 116 ? -2.676 -23.397 13.355 1.00 85.31 116 GLU A N 1
ATOM 931 C CA . GLU A 1 116 ? -1.914 -23.856 14.540 1.00 85.31 116 GLU A CA 1
ATOM 932 C C . GLU A 1 116 ? -0.379 -23.805 14.385 1.00 85.31 116 GLU A C 1
ATOM 934 O O . GLU A 1 116 ? 0.368 -24.323 15.212 1.00 85.31 116 GLU A O 1
ATOM 939 N N . CYS A 1 117 ? 0.121 -23.138 13.342 1.00 91.25 117 CYS A N 1
ATOM 940 C CA . CYS A 1 117 ? 1.541 -22.993 13.055 1.00 91.25 117 CYS A CA 1
ATOM 941 C C . CYS A 1 117 ? 1.988 -21.535 13.193 1.00 91.25 117 CYS A C 1
ATOM 943 O O . CYS A 1 117 ? 1.285 -20.602 12.798 1.00 91.25 117 CYS A O 1
ATOM 945 N N . VAL A 1 118 ? 3.218 -21.320 13.664 1.00 96.00 118 VAL A N 1
ATOM 946 C CA . VAL A 1 118 ? 3.853 -19.997 13.606 1.00 96.00 118 VAL A CA 1
ATOM 947 C C . VAL A 1 118 ? 4.204 -19.668 12.154 1.00 96.00 118 VAL A C 1
ATOM 949 O O . VAL A 1 118 ? 5.005 -20.348 11.512 1.00 96.00 118 VAL A O 1
ATOM 952 N N . VAL A 1 119 ? 3.606 -18.598 11.636 1.00 95.75 119 VAL A N 1
ATOM 953 C CA . VAL A 1 119 ? 3.753 -18.146 10.242 1.00 95.75 119 VAL A CA 1
ATOM 954 C C . VAL A 1 119 ? 4.420 -16.780 10.116 1.00 95.75 119 VAL A C 1
ATOM 956 O O . VAL A 1 119 ? 4.795 -16.376 9.013 1.00 95.75 119 VAL A O 1
ATOM 959 N N . GLY A 1 120 ? 4.596 -16.059 11.223 1.00 96.12 120 GLY A N 1
ATOM 960 C CA . GLY A 1 120 ? 5.327 -14.797 11.249 1.00 96.12 120 GLY A CA 1
ATOM 961 C C . GLY A 1 120 ? 5.819 -14.423 12.640 1.00 96.12 120 GLY A C 1
ATOM 962 O O . GLY A 1 120 ? 5.265 -14.870 13.637 1.00 96.12 120 GLY A O 1
ATOM 963 N N . THR A 1 121 ? 6.869 -13.613 12.713 1.00 97.06 121 THR A N 1
ATOM 964 C CA . THR A 1 121 ? 7.486 -13.153 13.963 1.00 97.06 121 THR A CA 1
ATOM 965 C C . THR A 1 121 ? 7.827 -11.683 13.883 1.00 97.06 121 THR A C 1
ATOM 967 O O . THR A 1 121 ? 8.153 -11.177 12.809 1.00 97.06 121 THR A O 1
ATOM 970 N N . VAL A 1 122 ? 7.818 -11.011 15.030 1.00 97.00 122 VAL A N 1
ATOM 971 C CA . VAL A 1 122 ? 8.464 -9.713 15.214 1.00 97.00 122 VAL A CA 1
ATOM 972 C C . VAL A 1 122 ? 8.886 -9.558 16.668 1.00 97.00 122 VAL A C 1
ATOM 974 O O . VAL A 1 122 ? 8.187 -9.986 17.581 1.00 97.00 122 VAL A O 1
ATOM 977 N N . ALA A 1 123 ? 10.018 -8.908 16.882 1.00 95.69 123 ALA A N 1
ATOM 978 C CA . ALA A 1 123 ? 10.524 -8.569 18.197 1.00 95.69 123 ALA A CA 1
ATOM 979 C C . ALA A 1 123 ? 10.616 -7.053 18.348 1.00 95.69 123 ALA A C 1
ATOM 981 O O . ALA A 1 123 ? 10.861 -6.332 17.375 1.00 95.69 123 ALA A O 1
ATOM 982 N N . ALA A 1 124 ? 10.481 -6.566 19.573 1.00 95.00 124 ALA A N 1
ATOM 983 C CA . ALA A 1 124 ? 10.760 -5.182 19.899 1.00 95.00 124 ALA A CA 1
ATOM 984 C C . ALA A 1 124 ? 11.512 -5.072 21.223 1.00 95.00 124 ALA A C 1
ATOM 986 O O . ALA A 1 124 ? 11.228 -5.799 22.173 1.00 95.00 124 ALA A O 1
ATOM 987 N N . ARG A 1 125 ? 12.477 -4.156 21.284 1.00 93.69 125 ARG A N 1
ATOM 988 C CA . ARG A 1 125 ? 13.231 -3.827 22.503 1.00 93.69 125 ARG A CA 1
ATOM 989 C C . ARG A 1 125 ? 13.653 -2.359 22.491 1.00 93.69 125 ARG A C 1
ATOM 991 O O . ARG A 1 125 ? 13.692 -1.778 21.407 1.00 93.69 125 ARG A O 1
ATOM 998 N N . PRO A 1 126 ? 14.001 -1.745 23.631 1.00 92.06 126 PRO A N 1
ATOM 999 C CA . PRO A 1 126 ? 14.489 -0.368 23.649 1.00 92.06 126 PRO A CA 1
ATOM 1000 C C . PRO A 1 126 ? 15.700 -0.172 22.721 1.00 92.06 126 PRO A C 1
ATOM 1002 O O . PRO A 1 126 ? 16.549 -1.057 22.597 1.00 92.06 126 PRO A O 1
ATOM 1005 N N . SER A 1 127 ? 15.759 0.972 22.039 1.00 88.56 127 SER A N 1
ATOM 1006 C CA . SER A 1 127 ? 16.860 1.328 21.138 1.00 88.56 127 SER A CA 1
ATOM 1007 C C . SER A 1 127 ? 18.152 1.567 21.918 1.00 88.56 127 SER A C 1
ATOM 1009 O O . SER A 1 127 ? 18.165 2.308 22.900 1.00 88.56 127 SER A O 1
ATOM 1011 N N . ASP A 1 128 ? 19.260 1.003 21.433 1.00 82.75 128 ASP A N 1
ATOM 1012 C CA . ASP A 1 128 ? 20.589 1.207 22.026 1.00 82.75 128 ASP A CA 1
ATOM 1013 C C . ASP A 1 128 ? 21.147 2.618 21.725 1.00 82.75 128 ASP A C 1
ATOM 1015 O O . ASP A 1 128 ? 22.094 3.070 22.365 1.00 82.75 128 ASP A O 1
ATOM 1019 N N . HIS A 1 129 ? 20.582 3.324 20.736 1.00 78.50 129 HIS A N 1
ATOM 1020 C CA . HIS A 1 129 ? 21.104 4.607 20.249 1.00 78.50 129 HIS A CA 1
ATOM 1021 C C . HIS A 1 129 ? 20.446 5.831 20.885 1.00 78.50 129 HIS A C 1
ATOM 1023 O O . HIS A 1 129 ? 21.124 6.826 21.137 1.00 78.50 129 HIS A O 1
ATOM 1029 N N . GLN A 1 130 ? 19.131 5.787 21.111 1.00 81.06 130 GLN A N 1
ATOM 1030 C CA . GLN A 1 130 ? 18.377 6.924 21.631 1.00 81.06 130 GLN A CA 1
ATOM 1031 C C . GLN A 1 130 ? 17.375 6.459 22.686 1.00 81.06 130 GLN A C 1
ATOM 1033 O O . GLN A 1 130 ? 16.539 5.588 22.444 1.00 81.06 130 GLN A O 1
ATOM 1038 N N . LYS A 1 131 ? 17.446 7.075 23.873 1.00 81.94 131 LYS A N 1
ATOM 1039 C CA . LYS A 1 131 ? 16.488 6.821 24.952 1.00 81.94 131 LYS A CA 1
ATOM 1040 C C . LYS A 1 131 ? 15.079 7.221 24.513 1.00 81.94 131 LYS A C 1
ATOM 1042 O O . LYS A 1 131 ? 14.890 8.275 23.910 1.00 81.94 131 LYS A O 1
ATOM 1047 N N . GLY A 1 132 ? 14.103 6.386 24.861 1.00 82.75 132 GLY A N 1
ATOM 1048 C CA . GLY A 1 132 ? 12.695 6.595 24.525 1.00 82.75 132 GLY A CA 1
ATOM 1049 C C . GLY A 1 132 ? 12.278 6.047 23.160 1.00 82.75 132 GLY A C 1
ATOM 1050 O O . GLY A 1 132 ? 11.098 6.109 22.848 1.00 82.75 132 GLY A O 1
ATOM 1051 N N . GLU A 1 133 ? 13.187 5.480 22.363 1.00 89.50 133 GLU A N 1
ATOM 1052 C CA . GLU A 1 133 ? 12.822 4.788 21.122 1.00 89.50 133 GLU A CA 1
ATOM 1053 C C . GLU A 1 133 ? 12.724 3.274 21.307 1.00 89.50 133 GLU A C 1
ATOM 1055 O O . GLU A 1 133 ? 13.466 2.678 22.093 1.00 89.50 133 GLU A O 1
ATOM 1060 N N . LEU A 1 134 ? 11.866 2.641 20.507 1.00 92.81 134 LEU A N 1
ATOM 1061 C CA . LEU A 1 134 ? 11.728 1.191 20.435 1.00 92.81 134 LEU A CA 1
ATOM 1062 C C . LEU A 1 134 ? 12.289 0.661 19.108 1.00 92.81 134 LEU A C 1
ATOM 1064 O O . LEU A 1 134 ? 11.888 1.098 18.034 1.00 92.81 134 LEU A O 1
ATOM 1068 N N . MET A 1 135 ? 13.207 -0.297 19.165 1.00 94.06 135 MET A N 1
ATOM 1069 C CA . MET A 1 135 ? 13.791 -0.960 18.003 1.00 94.06 135 MET A CA 1
ATOM 1070 C C . MET A 1 135 ? 12.978 -2.201 17.627 1.00 94.06 135 MET A C 1
ATOM 1072 O O . MET A 1 135 ? 12.919 -3.160 18.398 1.00 94.06 135 MET A O 1
ATOM 1076 N N . LEU A 1 136 ? 12.413 -2.209 16.420 1.00 95.31 136 LEU A N 1
ATOM 1077 C CA . LEU A 1 136 ? 11.777 -3.377 15.812 1.00 95.31 136 LEU A CA 1
ATOM 1078 C C . LEU A 1 136 ? 12.855 -4.274 15.188 1.00 95.31 136 LEU A C 1
ATOM 1080 O O . LEU A 1 136 ? 13.647 -3.840 14.349 1.00 95.31 136 LEU A O 1
ATOM 1084 N N . LYS A 1 137 ? 12.888 -5.544 15.599 1.00 93.50 137 LYS A N 1
ATOM 1085 C CA . LYS A 1 137 ? 13.849 -6.559 15.147 1.00 93.50 137 LYS A CA 1
ATOM 1086 C C . LYS A 1 137 ? 13.126 -7.845 14.749 1.00 93.50 137 LYS A C 1
ATOM 1088 O O . LYS A 1 137 ? 11.958 -8.042 15.060 1.00 93.50 137 LYS A O 1
ATOM 1093 N N . ARG A 1 138 ? 13.841 -8.738 14.058 1.00 92.56 138 ARG A N 1
ATOM 1094 C CA . ARG A 1 138 ? 13.413 -10.131 13.792 1.00 92.56 138 ARG A CA 1
ATOM 1095 C C . ARG A 1 138 ? 12.026 -10.265 13.146 1.00 92.56 138 ARG A C 1
ATOM 1097 O O . ARG A 1 138 ? 11.310 -11.232 13.389 1.00 92.56 138 ARG A O 1
ATOM 1104 N N . MET A 1 139 ? 11.682 -9.304 12.286 1.00 93.81 139 MET A N 1
ATOM 1105 C CA . MET A 1 139 ? 10.508 -9.398 11.425 1.00 93.81 139 MET A CA 1
ATOM 1106 C C . MET A 1 139 ? 10.735 -10.481 10.371 1.00 93.81 139 MET A C 1
ATOM 1108 O O . MET A 1 139 ? 11.696 -10.408 9.603 1.00 93.81 139 MET A O 1
ATOM 1112 N N . SER A 1 140 ? 9.870 -11.485 10.320 1.00 94.00 140 SER A N 1
ATOM 1113 C CA . SER A 1 140 ? 9.892 -12.530 9.291 1.00 94.00 140 SER A CA 1
ATOM 1114 C C . SER A 1 140 ? 8.490 -13.093 9.096 1.00 94.00 140 SER A C 1
ATOM 1116 O O . SER A 1 140 ? 7.717 -13.166 10.043 1.00 94.00 140 SER A O 1
ATOM 1118 N N . VAL A 1 141 ? 8.146 -13.456 7.860 1.00 94.00 141 VAL A N 1
ATOM 1119 C CA . VAL A 1 141 ? 6.883 -14.128 7.519 1.00 94.00 141 VAL A CA 1
ATOM 1120 C C . VAL A 1 141 ? 7.196 -15.259 6.549 1.00 94.00 141 VAL A C 1
ATOM 1122 O O . VAL A 1 141 ? 7.906 -15.045 5.553 1.00 94.00 141 VAL A O 1
ATOM 1125 N N . ARG A 1 142 ? 6.662 -16.449 6.838 1.00 92.75 142 ARG A N 1
ATOM 1126 C CA . ARG A 1 142 ? 6.804 -17.645 6.004 1.00 92.75 142 ARG A CA 1
ATOM 1127 C C . ARG A 1 142 ? 6.302 -17.343 4.591 1.00 92.75 142 ARG A C 1
ATOM 1129 O O . ARG A 1 142 ? 5.285 -16.673 4.415 1.00 92.75 142 ARG A O 1
ATOM 1136 N N . LYS A 1 143 ? 7.037 -17.810 3.579 1.00 89.25 143 LYS A N 1
ATOM 1137 C CA . LYS A 1 143 ? 6.824 -17.451 2.169 1.00 89.25 143 LYS A CA 1
ATOM 1138 C C . LYS A 1 143 ? 5.379 -17.668 1.702 1.00 89.25 143 LYS A C 1
ATOM 1140 O O . LYS A 1 143 ? 4.814 -16.769 1.085 1.00 89.25 143 LYS A O 1
ATOM 1145 N N . ASP A 1 144 ? 4.770 -18.783 2.095 1.00 90.06 144 ASP A N 1
ATOM 1146 C CA . ASP A 1 144 ? 3.402 -19.162 1.703 1.00 90.06 144 ASP A CA 1
ATOM 1147 C C . ASP A 1 144 ? 2.309 -18.287 2.341 1.00 90.06 144 ASP A C 1
ATOM 1149 O O . ASP A 1 144 ? 1.166 -18.287 1.895 1.00 90.06 144 ASP A O 1
ATOM 1153 N N . TYR A 1 145 ? 2.670 -17.488 3.350 1.00 90.94 145 TYR A N 1
ATOM 1154 C CA . TYR A 1 145 ? 1.772 -16.588 4.076 1.00 90.94 145 TYR A CA 1
ATOM 1155 C C . TYR A 1 145 ? 2.056 -15.101 3.785 1.00 90.94 145 TYR A C 1
ATOM 1157 O O . TYR A 1 145 ? 1.474 -14.197 4.401 1.00 90.94 145 TYR A O 1
ATOM 1165 N N . ARG A 1 146 ? 2.951 -14.804 2.829 1.00 90.12 146 ARG A N 1
ATOM 1166 C CA . ARG A 1 146 ? 3.223 -13.430 2.376 1.00 90.12 146 ARG A CA 1
ATOM 1167 C C . ARG A 1 146 ? 2.061 -12.886 1.541 1.00 90.12 146 ARG A C 1
ATOM 1169 O O . ARG A 1 146 ? 1.254 -13.618 0.986 1.00 90.12 146 ARG A O 1
ATOM 1176 N N . GLY A 1 147 ? 1.939 -11.558 1.485 1.00 85.75 147 GLY A N 1
ATOM 1177 C CA . GLY A 1 147 ? 0.839 -10.884 0.778 1.00 85.75 147 GLY A CA 1
ATOM 1178 C C . GLY A 1 147 ? -0.508 -10.881 1.517 1.00 85.75 147 GLY A C 1
ATOM 1179 O O . GLY A 1 147 ? -1.403 -10.137 1.126 1.00 85.75 147 GLY A O 1
ATOM 1180 N N . LEU A 1 148 ? -0.635 -11.611 2.632 1.00 86.06 148 LEU A N 1
ATOM 1181 C CA . LEU A 1 148 ? -1.860 -11.702 3.443 1.00 86.06 148 LEU A CA 1
ATOM 1182 C C . LEU A 1 148 ? -2.000 -10.595 4.507 1.00 86.06 148 LEU A C 1
ATOM 1184 O O . LEU A 1 148 ? -2.968 -10.554 5.261 1.00 86.06 148 LEU A O 1
ATOM 1188 N N . GLY A 1 149 ? -1.032 -9.678 4.586 1.00 86.94 149 GLY A N 1
ATOM 1189 C CA . GLY A 1 149 ? -1.047 -8.559 5.537 1.00 86.94 149 GLY A CA 1
ATOM 1190 C C . GLY A 1 149 ? -0.476 -8.862 6.928 1.00 86.94 149 GLY A C 1
ATOM 1191 O O . GLY A 1 149 ? -0.430 -7.949 7.749 1.00 86.94 149 GLY A O 1
ATOM 1192 N N . ILE A 1 150 ? 0.035 -10.073 7.174 1.00 92.06 150 ILE A N 1
ATOM 1193 C CA . ILE A 1 150 ? 0.596 -10.501 8.472 1.00 92.06 150 ILE A CA 1
ATOM 1194 C C . ILE A 1 150 ? 1.720 -9.572 8.951 1.00 92.06 150 ILE A C 1
ATOM 1196 O O . ILE A 1 150 ? 1.659 -9.055 10.062 1.00 92.06 150 ILE A O 1
ATOM 1200 N N . ALA A 1 151 ? 2.708 -9.275 8.097 1.00 92.75 151 ALA A N 1
ATOM 1201 C CA . ALA A 1 151 ? 3.816 -8.379 8.454 1.00 92.75 151 ALA A CA 1
ATOM 1202 C C . ALA A 1 151 ? 3.332 -6.974 8.859 1.00 92.75 151 ALA A C 1
ATOM 1204 O O . ALA A 1 151 ? 3.859 -6.369 9.789 1.00 92.75 151 ALA A O 1
ATOM 1205 N N . LYS A 1 152 ? 2.283 -6.467 8.195 1.00 87.62 152 LYS A N 1
ATOM 1206 C CA . LYS A 1 152 ? 1.678 -5.173 8.532 1.00 87.62 152 LYS A CA 1
ATOM 1207 C C . LYS A 1 152 ? 1.014 -5.219 9.907 1.00 87.62 152 LYS A C 1
ATOM 1209 O O . LYS A 1 152 ? 1.182 -4.283 10.683 1.00 87.62 152 LYS A O 1
ATOM 1214 N N . ALA A 1 153 ? 0.281 -6.289 10.200 1.00 85.50 153 ALA A N 1
ATOM 1215 C CA . ALA A 1 153 ? -0.363 -6.477 11.491 1.00 85.50 153 ALA A CA 1
ATOM 1216 C C . ALA A 1 153 ? 0.673 -6.636 12.625 1.00 85.50 153 ALA A C 1
ATOM 1218 O O . ALA A 1 153 ? 0.515 -6.032 13.683 1.00 85.50 153 ALA A O 1
ATOM 1219 N N . LEU A 1 154 ? 1.783 -7.341 12.379 1.00 94.94 154 LEU A N 1
ATOM 1220 C CA . LEU A 1 154 ? 2.909 -7.447 13.315 1.00 94.94 154 LEU A CA 1
ATOM 1221 C C . LEU A 1 154 ? 3.574 -6.081 13.571 1.00 94.94 154 LEU A C 1
ATOM 1223 O O . LEU A 1 154 ? 3.779 -5.711 14.725 1.00 94.94 154 LEU A O 1
ATOM 1227 N N . CYS A 1 155 ? 3.833 -5.273 12.533 1.00 93.06 155 CYS A N 1
ATOM 1228 C CA . CYS A 1 155 ? 4.312 -3.895 12.717 1.00 93.06 155 CYS A CA 1
ATOM 1229 C C . CYS A 1 155 ? 3.341 -3.051 13.559 1.00 93.06 155 CYS A C 1
ATOM 1231 O O . CYS A 1 155 ? 3.773 -2.272 14.405 1.00 93.06 155 CYS A O 1
ATOM 1233 N N . GLN A 1 156 ? 2.032 -3.196 13.337 1.00 86.38 156 GLN A N 1
ATOM 1234 C CA . GLN A 1 156 ? 1.015 -2.480 14.110 1.00 86.38 156 GLN A CA 1
ATOM 1235 C C . GLN A 1 156 ? 1.006 -2.898 15.584 1.00 86.38 156 GLN A C 1
ATOM 1237 O O . GLN A 1 156 ? 0.843 -2.031 16.439 1.00 86.38 156 GLN A O 1
ATOM 1242 N N . ALA A 1 157 ? 1.229 -4.181 15.888 1.00 87.50 157 ALA A N 1
ATOM 1243 C CA . ALA A 1 157 ? 1.376 -4.654 17.263 1.00 87.50 157 ALA A CA 1
ATOM 1244 C C . ALA A 1 157 ? 2.568 -3.977 17.963 1.00 87.50 157 ALA A C 1
ATOM 1246 O O . ALA A 1 157 ? 2.410 -3.450 19.063 1.00 87.50 157 ALA A O 1
ATOM 1247 N N . VAL A 1 158 ? 3.719 -3.881 17.285 1.00 93.31 158 VAL A N 1
ATOM 1248 C CA . VAL A 1 158 ? 4.909 -3.188 17.813 1.00 93.31 158 VAL A CA 1
ATOM 1249 C C . VAL A 1 158 ? 4.650 -1.697 18.028 1.00 93.31 158 VAL A C 1
ATOM 1251 O O . VAL A 1 158 ? 5.017 -1.157 19.067 1.00 93.31 158 VAL A O 1
ATOM 1254 N N . ILE A 1 159 ? 4.006 -1.022 17.072 1.00 87.75 159 ILE A N 1
ATOM 1255 C CA . ILE A 1 159 ? 3.670 0.405 17.191 1.00 87.75 159 ILE A CA 1
ATOM 1256 C C . ILE A 1 159 ? 2.718 0.639 18.370 1.00 87.75 159 ILE A C 1
ATOM 1258 O O . ILE A 1 159 ? 2.943 1.553 19.159 1.00 87.75 159 ILE A O 1
ATOM 1262 N N . CYS A 1 160 ? 1.695 -0.204 18.524 1.00 83.38 160 CYS A N 1
ATOM 1263 C CA . CYS A 1 160 ? 0.752 -0.114 19.637 1.00 83.38 160 CYS A CA 1
ATOM 1264 C C . CYS A 1 160 ? 1.452 -0.326 20.986 1.00 83.38 160 CYS A C 1
ATOM 1266 O O . CYS A 1 160 ? 1.236 0.440 21.923 1.00 83.38 160 CYS A O 1
ATOM 1268 N N . PHE A 1 161 ? 2.351 -1.307 21.067 1.00 87.00 161 PHE A N 1
ATOM 1269 C CA . PHE A 1 161 ? 3.161 -1.536 22.259 1.00 87.00 161 PHE A CA 1
ATOM 1270 C C . PHE A 1 161 ? 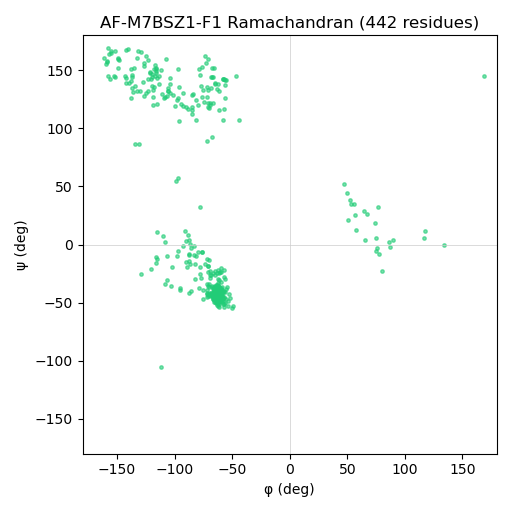4.074 -0.344 22.575 1.00 87.00 161 PHE A C 1
ATOM 1272 O O . PHE A 1 161 ? 4.110 0.115 23.713 1.00 87.00 161 PHE A O 1
ATOM 1279 N N . ALA A 1 162 ? 4.759 0.214 21.574 1.00 87.81 162 ALA A N 1
ATOM 1280 C CA . ALA A 1 162 ? 5.600 1.397 21.747 1.00 87.81 162 ALA A CA 1
ATOM 1281 C C . ALA A 1 162 ? 4.804 2.588 22.301 1.00 87.81 162 ALA A C 1
ATOM 1283 O O . ALA A 1 162 ? 5.270 3.283 23.199 1.00 87.81 162 ALA A O 1
ATOM 1284 N N . GLN A 1 163 ? 3.578 2.785 21.814 1.00 79.69 163 GLN A N 1
ATOM 1285 C CA . GLN A 1 163 ? 2.674 3.827 22.301 1.00 79.69 163 GLN A CA 1
ATOM 1286 C C . GLN A 1 163 ? 2.241 3.586 23.752 1.00 79.69 163 GLN A C 1
ATOM 1288 O O . GLN A 1 163 ? 2.248 4.518 24.552 1.00 79.69 163 GLN A O 1
ATOM 1293 N N . GLN A 1 164 ? 1.905 2.345 24.120 1.00 79.94 164 GLN A N 1
ATOM 1294 C CA . GLN A 1 164 ? 1.557 1.986 25.503 1.00 79.94 164 GLN A CA 1
ATOM 1295 C C . GLN A 1 164 ? 2.719 2.213 26.478 1.00 79.94 164 GLN A C 1
ATOM 1297 O O . GLN A 1 164 ? 2.493 2.587 27.625 1.00 79.94 164 GLN A O 1
ATOM 1302 N N . GLN A 1 165 ? 3.955 2.022 26.015 1.00 83.25 165 GLN A N 1
ATOM 1303 C CA . GLN A 1 165 ? 5.172 2.283 26.788 1.00 83.25 165 GLN A CA 1
ATOM 1304 C C . GLN A 1 165 ? 5.599 3.763 26.764 1.00 83.25 165 GLN A C 1
ATOM 1306 O O . GLN A 1 165 ? 6.603 4.119 27.380 1.00 83.25 165 GLN A O 1
ATOM 1311 N N . GLY A 1 166 ? 4.871 4.636 26.054 1.00 79.94 166 GLY A N 1
ATOM 1312 C CA . GLY A 1 166 ? 5.206 6.056 25.928 1.00 79.94 166 GLY A CA 1
ATOM 1313 C C . GLY A 1 166 ? 6.492 6.324 25.137 1.00 79.94 166 GLY A C 1
ATOM 1314 O O . GLY A 1 166 ? 7.163 7.328 25.376 1.00 79.94 166 GLY A O 1
ATOM 1315 N N . CYS A 1 167 ? 6.872 5.429 24.222 1.00 84.44 167 CYS A N 1
ATOM 1316 C CA . CYS A 1 167 ? 8.034 5.618 23.360 1.00 84.44 167 CYS A CA 1
ATOM 1317 C C . CYS A 1 167 ? 7.804 6.765 22.364 1.00 84.44 167 CYS A C 1
ATOM 1319 O O . CYS A 1 167 ? 6.714 6.931 21.830 1.00 84.44 167 CYS A O 1
ATOM 1321 N N . SER A 1 168 ? 8.852 7.523 22.049 1.00 82.44 168 SER A N 1
ATOM 1322 C CA . SER A 1 168 ? 8.798 8.658 21.123 1.00 82.44 168 SER A CA 1
ATOM 1323 C C . SER A 1 168 ? 8.762 8.249 19.651 1.00 82.44 168 SER A C 1
ATOM 1325 O O . SER A 1 168 ? 8.191 8.966 18.823 1.00 82.44 168 SER A O 1
ATOM 1327 N N . ALA A 1 169 ? 9.346 7.092 19.327 1.00 85.88 169 ALA A N 1
ATOM 1328 C CA . ALA A 1 169 ? 9.404 6.538 17.981 1.00 85.88 169 ALA A CA 1
ATOM 1329 C C . ALA A 1 169 ? 9.657 5.021 17.990 1.00 85.88 169 ALA A C 1
ATOM 1331 O O . ALA A 1 169 ? 10.220 4.473 18.941 1.00 85.88 169 ALA A O 1
ATOM 1332 N N . VAL A 1 170 ? 9.276 4.359 16.892 1.00 92.62 170 VAL A N 1
ATOM 1333 C CA . VAL A 1 170 ? 9.722 2.999 16.559 1.00 92.62 170 VAL A CA 1
ATOM 1334 C C . VAL A 1 170 ? 10.711 3.109 15.414 1.00 92.62 170 VAL A C 1
ATOM 1336 O O . VAL A 1 170 ? 10.411 3.722 14.387 1.00 92.62 170 VAL A O 1
ATOM 1339 N N . VAL A 1 171 ? 11.881 2.510 15.591 1.00 94.12 171 VAL A N 1
ATOM 1340 C CA . VAL A 1 171 ? 12.968 2.494 14.615 1.00 94.12 171 VAL A CA 1
ATOM 1341 C C . VAL A 1 171 ? 13.245 1.076 14.145 1.00 94.12 171 VAL A C 1
ATOM 1343 O O . VAL A 1 171 ? 13.022 0.109 14.873 1.00 94.12 171 VAL A O 1
ATOM 1346 N N . LEU A 1 172 ? 13.727 0.942 12.913 1.00 94.81 172 LEU A N 1
ATOM 1347 C CA . LEU A 1 172 ? 14.185 -0.336 12.380 1.00 94.81 172 LEU A CA 1
ATOM 1348 C C . LEU A 1 172 ? 15.313 -0.157 11.377 1.00 94.81 172 LEU A C 1
ATOM 1350 O O . LEU A 1 172 ? 15.474 0.900 10.763 1.00 94.81 172 LEU A O 1
ATOM 1354 N N . ASN A 1 173 ? 16.041 -1.250 11.183 1.00 92.69 173 ASN A N 1
ATOM 1355 C CA . ASN A 1 173 ? 17.114 -1.375 10.213 1.00 92.69 173 ASN A CA 1
ATOM 1356 C C . ASN A 1 173 ? 16.750 -2.480 9.219 1.00 92.69 173 ASN A C 1
ATOM 1358 O O . ASN A 1 173 ? 16.366 -3.576 9.627 1.00 92.69 173 ASN A O 1
ATOM 1362 N N . THR A 1 174 ? 16.906 -2.216 7.926 1.00 91.44 174 THR A N 1
ATOM 1363 C CA . THR A 1 174 ? 16.651 -3.196 6.862 1.00 91.44 174 THR A CA 1
ATOM 1364 C C . THR A 1 174 ? 17.758 -3.127 5.818 1.00 91.44 174 THR A C 1
ATOM 1366 O O . THR A 1 174 ? 18.295 -2.053 5.543 1.00 91.44 174 THR A O 1
ATOM 1369 N N . LEU A 1 175 ? 18.130 -4.269 5.242 1.00 88.88 175 LEU A N 1
ATOM 1370 C CA . LEU A 1 175 ? 19.168 -4.314 4.208 1.00 88.88 175 LEU A CA 1
ATOM 1371 C C . LEU A 1 175 ? 18.611 -3.884 2.849 1.00 88.88 175 LEU A C 1
ATOM 1373 O O . LEU A 1 175 ? 17.439 -4.111 2.547 1.00 88.88 175 LEU A O 1
ATOM 1377 N N . MET A 1 176 ? 19.473 -3.322 2.002 1.00 86.94 176 MET A N 1
ATOM 1378 C CA . MET A 1 176 ? 19.120 -2.884 0.647 1.00 86.94 176 MET A CA 1
ATOM 1379 C C . MET A 1 176 ? 18.546 -3.989 -0.247 1.00 86.94 176 MET A C 1
ATOM 1381 O O . MET A 1 176 ? 17.742 -3.688 -1.115 1.00 86.94 176 MET A O 1
ATOM 1385 N N . VAL A 1 177 ? 18.914 -5.254 -0.017 1.00 87.19 177 VAL A N 1
ATOM 1386 C CA . VAL A 1 177 ? 18.397 -6.414 -0.772 1.00 87.19 177 VAL A CA 1
ATOM 1387 C C . VAL A 1 177 ? 16.974 -6.827 -0.371 1.00 87.19 177 VAL A C 1
ATOM 1389 O O . VAL A 1 177 ? 16.397 -7.713 -0.992 1.00 87.19 177 VAL A O 1
ATOM 1392 N N . GLN A 1 178 ? 16.405 -6.219 0.674 1.00 87.94 178 GLN A N 1
ATOM 1393 C CA . GLN A 1 178 ? 15.088 -6.560 1.225 1.00 87.94 178 GLN A CA 1
ATOM 1394 C C . GLN A 1 178 ? 14.000 -5.604 0.704 1.00 87.94 178 GLN A C 1
ATOM 1396 O O . GLN A 1 178 ? 13.284 -4.971 1.482 1.00 87.94 178 GLN A O 1
ATOM 1401 N N . ASP A 1 179 ? 13.878 -5.471 -0.619 1.00 85.44 179 ASP A N 1
ATOM 1402 C CA . ASP A 1 179 ? 12.998 -4.478 -1.258 1.00 85.44 179 ASP A CA 1
ATOM 1403 C C . ASP A 1 179 ? 11.513 -4.639 -0.886 1.00 85.44 179 ASP A C 1
ATOM 1405 O O . ASP A 1 179 ? 10.828 -3.650 -0.615 1.00 85.44 179 ASP A O 1
ATOM 1409 N N . GLU A 1 180 ? 11.019 -5.879 -0.787 1.00 86.44 180 GLU A N 1
ATOM 1410 C CA . GLU A 1 180 ? 9.639 -6.157 -0.359 1.00 86.44 180 GLU A CA 1
ATOM 1411 C C . GLU A 1 180 ? 9.362 -5.638 1.059 1.00 86.44 180 GLU A C 1
ATOM 1413 O O . GLU A 1 180 ? 8.308 -5.049 1.317 1.00 86.44 180 GLU A O 1
ATOM 1418 N N . ALA A 1 181 ? 10.323 -5.813 1.973 1.00 89.25 181 ALA A N 1
ATOM 1419 C CA . ALA A 1 181 ? 10.210 -5.344 3.348 1.00 89.25 181 ALA A CA 1
ATOM 1420 C C . ALA A 1 181 ? 10.227 -3.810 3.410 1.00 89.25 181 ALA A C 1
ATOM 1422 O O . ALA A 1 181 ? 9.388 -3.221 4.087 1.00 89.25 181 ALA A O 1
ATOM 1423 N N . ARG A 1 182 ? 11.113 -3.156 2.646 1.00 91.00 182 ARG A N 1
ATOM 1424 C CA . ARG A 1 182 ? 11.212 -1.686 2.561 1.00 91.00 182 ARG A CA 1
ATOM 1425 C C . ARG A 1 182 ? 9.896 -1.046 2.122 1.00 91.00 182 ARG A C 1
ATOM 1427 O O . ARG A 1 182 ? 9.365 -0.188 2.824 1.00 91.00 182 ARG A O 1
ATOM 1434 N N . LEU A 1 183 ? 9.320 -1.533 1.021 1.00 86.94 183 LEU A N 1
ATOM 1435 C CA . LEU A 1 183 ? 8.021 -1.063 0.530 1.00 86.94 183 LEU A CA 1
ATOM 1436 C C . LEU A 1 183 ? 6.893 -1.334 1.534 1.00 86.94 183 LEU A C 1
ATOM 1438 O O . LEU A 1 183 ? 5.950 -0.548 1.644 1.00 86.94 183 LEU A O 1
ATOM 1442 N N . MET A 1 184 ? 6.960 -2.450 2.263 1.00 90.50 184 MET A N 1
ATOM 1443 C CA . MET A 1 184 ? 5.989 -2.772 3.305 1.00 90.50 184 MET A CA 1
ATOM 1444 C C . MET A 1 184 ? 6.073 -1.782 4.473 1.00 90.50 184 MET A C 1
ATOM 1446 O O . MET A 1 184 ? 5.037 -1.236 4.852 1.00 90.50 184 MET A O 1
ATOM 1450 N N . TYR A 1 185 ? 7.273 -1.489 4.985 1.00 91.19 185 TYR A N 1
ATOM 1451 C CA . TYR A 1 185 ? 7.474 -0.523 6.069 1.00 91.19 185 TYR A CA 1
ATOM 1452 C C . TYR A 1 185 ? 6.968 0.874 5.687 1.00 91.19 185 TYR A C 1
ATOM 1454 O O . TYR A 1 185 ? 6.196 1.473 6.440 1.00 91.19 185 TYR A O 1
ATOM 1462 N N . GLU A 1 186 ? 7.292 1.352 4.484 1.00 86.44 186 GLU A N 1
ATOM 1463 C CA . GLU A 1 186 ? 6.816 2.646 3.971 1.00 86.44 186 GLU A CA 1
ATOM 1464 C C . GLU A 1 186 ? 5.280 2.712 3.902 1.00 86.44 186 GLU A C 1
ATOM 1466 O O . GLU A 1 186 ? 4.670 3.713 4.275 1.00 86.44 186 GLU A O 1
ATOM 1471 N N . ARG A 1 187 ? 4.615 1.612 3.522 1.00 81.69 187 ARG A N 1
ATOM 1472 C CA . ARG A 1 187 ? 3.141 1.514 3.522 1.00 81.69 187 ARG A CA 1
ATOM 1473 C C . ARG A 1 187 ? 2.521 1.460 4.919 1.00 81.69 187 ARG A C 1
ATOM 1475 O O . ARG A 1 187 ? 1.327 1.745 5.049 1.00 81.69 187 ARG A O 1
ATOM 1482 N N . VAL A 1 188 ? 3.269 1.034 5.937 1.00 81.44 188 VAL A N 1
ATOM 1483 C CA . VAL A 1 188 ? 2.818 1.068 7.340 1.00 81.44 188 VAL A CA 1
ATOM 1484 C C . VAL A 1 188 ? 2.930 2.480 7.923 1.00 81.44 188 VAL A C 1
ATOM 1486 O O . VAL A 1 188 ? 2.150 2.814 8.810 1.00 81.44 188 VAL A O 1
ATOM 1489 N N . GLY A 1 189 ? 3.822 3.314 7.381 1.00 80.94 189 GLY A N 1
ATOM 1490 C CA . GLY A 1 189 ? 4.069 4.684 7.843 1.00 80.94 189 GLY A CA 1
ATOM 1491 C C . GLY A 1 189 ? 5.488 4.917 8.360 1.00 80.94 189 GLY A C 1
ATOM 1492 O O . GLY A 1 189 ? 5.739 5.936 8.990 1.00 80.94 189 GLY A O 1
ATOM 1493 N N . PHE A 1 190 ? 6.413 3.982 8.128 1.00 88.12 190 PHE A N 1
ATOM 1494 C CA . PHE A 1 190 ? 7.824 4.209 8.412 1.00 88.12 190 PHE A CA 1
ATOM 1495 C C . PHE A 1 190 ? 8.441 5.119 7.352 1.00 88.12 190 PHE A C 1
ATOM 1497 O O . PHE A 1 190 ? 8.319 4.869 6.154 1.00 88.12 190 PHE A O 1
ATOM 1504 N N . GLU A 1 191 ? 9.188 6.117 7.799 1.00 85.44 191 GLU A N 1
ATOM 1505 C CA . GLU A 1 191 ? 9.927 7.030 6.939 1.00 85.44 191 GLU A CA 1
ATOM 1506 C C . GLU A 1 191 ? 11.416 6.705 6.993 1.00 85.44 191 GLU A C 1
ATOM 1508 O O . GLU A 1 191 ? 11.999 6.526 8.068 1.00 85.44 191 GLU A O 1
ATOM 1513 N N . LYS A 1 192 ? 12.050 6.608 5.821 1.00 90.12 192 LYS A N 1
ATOM 1514 C CA . LYS A 1 192 ? 13.497 6.418 5.733 1.00 90.12 192 LYS A CA 1
ATOM 1515 C C . LYS A 1 192 ? 14.190 7.735 6.064 1.00 90.12 192 LYS A C 1
ATOM 1517 O O . LYS A 1 192 ? 13.969 8.722 5.368 1.00 90.12 192 LYS A O 1
ATOM 1522 N N . TYR A 1 193 ? 15.063 7.739 7.068 1.00 86.50 193 TYR A N 1
ATOM 1523 C CA . TYR A 1 193 ? 15.770 8.956 7.492 1.00 86.50 193 TYR A CA 1
ATOM 1524 C C . TYR A 1 193 ? 17.288 8.881 7.306 1.00 86.50 193 TYR A C 1
ATOM 1526 O O . TYR A 1 193 ? 17.958 9.912 7.352 1.00 86.50 193 TYR A O 1
ATOM 1534 N N . ARG A 1 194 ? 17.855 7.681 7.110 1.00 87.50 194 ARG A N 1
ATOM 1535 C CA . ARG A 1 194 ? 19.303 7.498 6.955 1.00 87.50 194 ARG A CA 1
ATOM 1536 C C . ARG A 1 194 ? 19.641 6.197 6.229 1.00 87.50 194 ARG A C 1
ATOM 1538 O O . ARG A 1 194 ? 18.976 5.190 6.442 1.00 87.50 194 ARG A O 1
ATOM 1545 N N . ASP A 1 195 ? 20.704 6.220 5.432 1.00 87.44 195 ASP A N 1
ATOM 1546 C CA . ASP A 1 195 ? 21.350 5.030 4.872 1.00 87.44 195 ASP A CA 1
ATOM 1547 C C . ASP A 1 195 ? 22.795 4.983 5.383 1.00 87.44 195 ASP A C 1
ATOM 1549 O O . ASP A 1 195 ? 23.526 5.965 5.264 1.00 87.44 195 ASP A O 1
ATOM 1553 N N . ASP A 1 196 ? 23.202 3.857 5.966 1.00 87.62 196 ASP A N 1
ATOM 1554 C CA . ASP A 1 196 ? 24.568 3.636 6.446 1.00 87.62 196 ASP A CA 1
ATOM 1555 C C . ASP A 1 196 ? 25.192 2.446 5.714 1.00 87.62 196 ASP A C 1
ATOM 1557 O O . ASP A 1 196 ? 24.559 1.402 5.555 1.00 87.62 196 ASP A O 1
ATOM 1561 N N . VAL A 1 197 ? 26.451 2.565 5.294 1.00 86.56 197 VAL A N 1
ATOM 1562 C CA . VAL A 1 197 ? 27.209 1.412 4.787 1.00 86.56 197 VAL A CA 1
ATOM 1563 C C . VAL A 1 197 ? 27.548 0.500 5.962 1.00 86.56 197 VAL A C 1
ATOM 1565 O O . VAL A 1 197 ? 27.976 0.966 7.020 1.00 86.56 197 VAL A O 1
ATOM 1568 N N . LEU A 1 198 ? 27.366 -0.807 5.780 1.00 81.56 198 LEU A N 1
ATOM 1569 C CA . LEU A 1 198 ? 27.681 -1.805 6.792 1.00 81.56 198 LEU A CA 1
ATOM 1570 C C . LEU A 1 198 ? 29.162 -1.661 7.214 1.00 81.56 198 LEU A C 1
ATOM 1572 O O . LEU A 1 198 ? 30.039 -1.702 6.346 1.00 81.56 198 LEU A O 1
ATOM 1576 N N . PRO A 1 199 ? 29.471 -1.513 8.521 1.00 78.06 199 PRO A N 1
ATOM 1577 C CA . PRO A 1 199 ? 30.804 -1.147 9.014 1.00 78.06 199 PRO A CA 1
ATOM 1578 C C . PRO A 1 199 ? 31.793 -2.326 9.007 1.00 78.06 199 PRO A C 1
ATOM 1580 O O . PRO A 1 199 ? 32.679 -2.431 9.849 1.00 78.06 199 PRO A O 1
ATOM 1583 N N . THR A 1 200 ? 31.653 -3.239 8.052 1.00 80.44 200 THR A N 1
ATOM 1584 C CA . THR A 1 200 ? 32.534 -4.386 7.848 1.00 80.44 200 THR A CA 1
ATOM 1585 C C . THR A 1 200 ? 33.390 -4.172 6.603 1.00 80.44 200 THR A C 1
ATOM 1587 O O . THR A 1 200 ? 33.073 -3.359 5.732 1.00 80.44 200 THR A O 1
ATOM 1590 N N . VAL A 1 201 ? 34.513 -4.890 6.500 1.00 75.25 201 VAL A N 1
ATOM 1591 C CA . VAL A 1 201 ? 35.385 -4.818 5.311 1.00 75.25 201 VAL A CA 1
ATOM 1592 C C . VAL A 1 201 ? 34.605 -5.218 4.058 1.00 75.25 201 VAL A C 1
ATOM 1594 O O . VAL A 1 201 ? 34.606 -4.486 3.072 1.00 75.25 201 VAL A O 1
ATOM 1597 N N . TYR A 1 202 ? 33.860 -6.324 4.125 1.00 73.38 202 TYR A N 1
ATOM 1598 C CA . TYR A 1 202 ? 33.017 -6.771 3.018 1.00 73.38 202 TYR A CA 1
ATOM 1599 C C . TYR A 1 202 ? 31.863 -5.801 2.738 1.00 73.38 202 TYR A C 1
ATOM 1601 O O . TYR A 1 202 ? 31.551 -5.564 1.578 1.00 73.38 202 TYR A O 1
ATOM 1609 N N . GLY A 1 203 ? 31.267 -5.190 3.768 1.00 79.06 203 GLY A N 1
ATOM 1610 C CA . GLY A 1 203 ? 30.195 -4.209 3.620 1.00 79.06 203 GLY A CA 1
ATOM 1611 C C . GLY A 1 203 ? 30.628 -2.974 2.836 1.00 79.06 203 GLY A C 1
ATOM 1612 O O . GLY A 1 203 ? 29.912 -2.529 1.941 1.00 79.06 203 GLY A O 1
ATOM 1613 N N . ARG A 1 204 ? 31.843 -2.482 3.106 1.00 82.81 204 ARG A N 1
ATOM 1614 C CA . ARG A 1 204 ? 32.458 -1.378 2.358 1.00 82.81 204 ARG A CA 1
ATOM 1615 C C . ARG A 1 204 ? 32.841 -1.773 0.933 1.00 82.81 204 ARG A C 1
ATOM 1617 O O . ARG A 1 204 ? 32.547 -1.024 0.010 1.00 82.81 204 ARG A O 1
ATOM 1624 N N . LEU A 1 205 ? 33.446 -2.948 0.743 1.00 79.44 205 LEU A N 1
ATOM 1625 C CA . LEU A 1 205 ? 33.831 -3.436 -0.589 1.00 79.44 205 LEU A CA 1
ATOM 1626 C C . LEU A 1 205 ? 32.613 -3.677 -1.490 1.00 79.44 205 LEU A C 1
ATOM 1628 O O . LEU A 1 205 ? 32.624 -3.318 -2.662 1.00 79.44 205 LEU A O 1
ATOM 1632 N N . ALA A 1 206 ? 31.549 -4.265 -0.952 1.00 79.06 206 ALA A N 1
ATOM 1633 C CA . ALA A 1 206 ? 30.338 -4.597 -1.697 1.00 79.06 206 ALA A CA 1
ATOM 1634 C C . ALA A 1 206 ? 29.281 -3.478 -1.705 1.00 79.06 206 ALA A C 1
ATOM 1636 O O . ALA A 1 206 ? 28.192 -3.686 -2.240 1.00 79.06 206 ALA A O 1
ATOM 1637 N N . ASN A 1 207 ? 29.575 -2.321 -1.102 1.00 84.56 207 ASN A N 1
ATOM 1638 C CA . ASN A 1 207 ? 28.635 -1.214 -0.920 1.00 84.56 207 ASN A CA 1
ATOM 1639 C C . ASN A 1 207 ? 27.266 -1.693 -0.386 1.00 84.56 207 ASN A C 1
ATOM 1641 O O . ASN A 1 207 ? 26.213 -1.466 -0.987 1.00 84.56 207 ASN A O 1
ATOM 1645 N N . VAL A 1 208 ? 27.302 -2.460 0.707 1.00 85.62 208 VAL A N 1
ATOM 1646 C CA . VAL A 1 208 ? 26.116 -3.014 1.372 1.00 85.62 208 VAL A CA 1
ATOM 1647 C C . VAL A 1 208 ? 25.566 -1.966 2.323 1.00 85.62 208 VAL A C 1
ATOM 1649 O O . VAL A 1 208 ? 26.207 -1.647 3.324 1.00 85.62 208 VAL A O 1
ATOM 1652 N N . THR A 1 209 ? 24.382 -1.438 2.022 1.00 87.38 209 THR A N 1
ATOM 1653 C CA . THR A 1 209 ? 23.756 -0.376 2.813 1.00 87.38 209 THR A CA 1
ATOM 1654 C C . THR A 1 209 ? 22.629 -0.914 3.691 1.00 87.38 209 THR A C 1
ATOM 1656 O O . THR A 1 209 ? 21.807 -1.730 3.264 1.00 87.38 209 THR A O 1
ATOM 1659 N N . ILE A 1 210 ? 22.577 -0.420 4.923 1.00 90.12 210 ILE A N 1
ATOM 1660 C CA . ILE A 1 210 ? 21.467 -0.577 5.855 1.00 90.12 210 ILE A CA 1
ATOM 1661 C C . ILE A 1 210 ? 20.650 0.710 5.814 1.00 90.12 210 ILE A C 1
ATOM 1663 O O . ILE A 1 210 ? 21.143 1.781 6.172 1.00 90.12 210 ILE A O 1
ATOM 1667 N N . SER A 1 211 ? 19.388 0.583 5.423 1.00 91.38 211 SER A N 1
ATOM 1668 C CA . SER A 1 211 ? 18.419 1.667 5.506 1.00 91.38 211 SER A CA 1
ATOM 1669 C C . SER A 1 211 ? 17.795 1.703 6.894 1.00 91.38 211 SER A C 1
ATOM 1671 O O . SER A 1 211 ? 17.301 0.687 7.393 1.00 91.38 211 SER A O 1
ATOM 1673 N N . LYS A 1 212 ? 17.808 2.888 7.504 1.00 91.69 212 LYS A N 1
ATOM 1674 C CA . LYS A 1 212 ? 17.201 3.170 8.802 1.00 91.69 212 LYS A CA 1
ATOM 1675 C C . LYS A 1 212 ? 15.877 3.887 8.611 1.00 91.69 212 LYS A C 1
ATOM 1677 O O . LYS A 1 212 ? 15.787 4.906 7.918 1.00 91.69 212 LYS A O 1
ATOM 1682 N N . TYR A 1 213 ? 14.865 3.343 9.260 1.00 91.62 213 TYR A N 1
ATOM 1683 C CA . TYR A 1 213 ? 13.489 3.794 9.176 1.00 91.62 213 TYR A CA 1
ATOM 1684 C C . TYR A 1 213 ? 12.980 4.186 10.558 1.00 91.62 213 TYR A C 1
ATOM 1686 O O . TYR A 1 213 ? 13.384 3.595 11.561 1.00 91.62 213 TYR A O 1
ATOM 1694 N N . ARG A 1 214 ? 12.081 5.168 10.605 1.00 88.75 214 ARG A N 1
ATOM 1695 C CA . ARG A 1 214 ? 11.462 5.670 11.833 1.00 88.75 214 ARG A CA 1
ATOM 1696 C C . ARG A 1 214 ? 9.984 5.939 11.597 1.00 88.75 214 ARG A C 1
ATOM 1698 O O . ARG A 1 214 ? 9.627 6.491 10.564 1.00 88.75 214 ARG A O 1
ATOM 1705 N N . VAL A 1 215 ? 9.138 5.596 12.561 1.00 84.81 215 VAL A N 1
ATOM 1706 C CA . VAL A 1 215 ? 7.788 6.168 12.661 1.00 84.81 215 VAL A CA 1
ATOM 1707 C C . VAL A 1 215 ? 7.859 7.327 13.657 1.00 84.81 215 VAL A C 1
ATOM 1709 O O . VAL A 1 215 ? 8.038 7.061 14.852 1.00 84.81 215 VAL A O 1
ATOM 1712 N N . PRO A 1 216 ? 7.803 8.593 13.201 1.00 68.31 216 PRO A N 1
ATOM 1713 C CA . PRO A 1 216 ? 7.776 9.743 14.097 1.00 68.31 216 PRO A CA 1
ATOM 1714 C C . PRO A 1 216 ? 6.411 9.881 14.792 1.00 68.31 216 PRO A C 1
ATOM 1716 O O . PRO A 1 216 ? 5.411 9.318 14.349 1.00 68.31 216 PRO A O 1
ATOM 1719 N N . GLY A 1 217 ? 6.366 10.653 15.882 1.00 60.34 217 GLY A N 1
ATOM 1720 C CA . GLY A 1 217 ? 5.102 11.048 16.515 1.00 60.34 217 GLY A CA 1
ATOM 1721 C C . GLY A 1 217 ? 4.424 9.958 17.349 1.00 60.34 217 GLY A C 1
ATOM 1722 O O . GLY A 1 217 ? 3.198 9.926 17.418 1.00 60.34 217 GLY A O 1
ATOM 1723 N N . LEU A 1 218 ? 5.196 9.062 17.980 1.00 64.94 218 LEU A N 1
ATOM 1724 C CA . LEU A 1 218 ? 4.654 8.134 18.985 1.00 64.94 218 LEU A CA 1
ATOM 1725 C C . LEU A 1 218 ? 4.644 8.736 20.396 1.00 64.94 218 LEU A C 1
ATOM 1727 O O . LEU A 1 218 ? 3.974 8.199 21.272 1.00 64.94 218 LEU A O 1
ATOM 1731 N N . CYS A 1 219 ? 5.360 9.852 20.605 1.00 39.06 219 CYS A N 1
ATOM 1732 C CA . CYS A 1 219 ? 5.352 10.594 21.863 1.00 39.06 219 CYS A CA 1
ATOM 1733 C C . CYS A 1 219 ? 4.014 11.317 22.039 1.00 39.06 219 CYS A C 1
ATOM 1735 O O . CYS A 1 219 ? 3.819 12.459 21.637 1.00 39.06 219 CYS A O 1
ATOM 1737 N N . GLY A 1 220 ? 3.118 10.575 22.657 1.00 41.41 220 GLY A N 1
ATOM 1738 C CA . GLY A 1 220 ? 1.799 10.920 23.129 1.00 41.41 220 GLY A CA 1
ATOM 1739 C C . GLY A 1 220 ? 1.158 9.580 23.487 1.00 41.41 220 GLY A C 1
ATOM 1740 O O . GLY A 1 220 ? 1.432 8.588 22.803 1.00 41.41 220 GLY A O 1
ATOM 1741 N N . PRO A 1 221 ? 0.307 9.470 24.522 1.00 37.00 221 PRO A N 1
ATOM 1742 C CA . PRO A 1 221 ? -0.658 8.371 24.494 1.00 37.00 221 PRO A CA 1
ATOM 1743 C C . PRO A 1 221 ? -1.279 8.366 23.089 1.00 37.00 221 PRO A C 1
ATOM 1745 O O . PRO A 1 221 ? -1.427 9.452 22.524 1.00 37.00 221 PRO A O 1
ATOM 1748 N N . MET A 1 222 ? -1.616 7.208 22.491 1.00 44.69 222 MET A N 1
ATOM 1749 C CA . MET A 1 222 ? -2.555 7.223 21.358 1.00 44.69 222 MET A CA 1
ATOM 1750 C C . MET A 1 222 ? -3.661 8.162 21.801 1.00 44.69 222 MET A C 1
ATOM 1752 O O . MET A 1 222 ? -4.356 7.799 22.750 1.00 44.69 222 MET A O 1
ATOM 1756 N N . ALA A 1 223 ? -3.740 9.375 21.240 1.00 46.06 223 ALA A N 1
ATOM 1757 C CA . ALA A 1 223 ? -4.723 10.316 21.725 1.00 46.06 223 ALA A CA 1
ATOM 1758 C C . ALA A 1 223 ? -6.034 9.563 21.546 1.00 46.06 223 ALA A C 1
ATOM 1760 O O . ALA A 1 223 ? -6.287 9.105 20.421 1.00 46.06 223 ALA A O 1
ATOM 1761 N N . PRO A 1 224 ? -6.752 9.254 22.641 1.00 66.62 224 PRO A N 1
ATOM 1762 C CA . PRO A 1 224 ? -7.945 8.447 22.546 1.00 66.62 224 PRO A CA 1
ATOM 1763 C C . PRO A 1 224 ? -8.836 9.214 21.592 1.00 66.62 224 PRO A C 1
ATOM 1765 O O . PRO A 1 224 ? -9.293 10.310 21.911 1.00 66.62 224 PRO A O 1
ATOM 1768 N N . TYR A 1 225 ? -8.972 8.704 20.369 1.00 80.62 225 TYR A N 1
ATOM 1769 C CA . TYR A 1 225 ? -9.777 9.410 19.406 1.00 80.62 225 TYR A CA 1
ATOM 1770 C C . TYR A 1 225 ? -11.204 9.220 19.876 1.00 80.62 225 TYR A C 1
ATOM 1772 O O . TYR A 1 225 ? -11.656 8.101 20.147 1.00 80.62 225 TYR A O 1
ATOM 1780 N N . ARG A 1 226 ? -11.913 10.325 20.019 1.00 87.88 226 ARG A N 1
ATOM 1781 C CA . ARG A 1 226 ? -13.314 10.285 20.383 1.00 87.88 226 ARG A CA 1
ATOM 1782 C C . ARG A 1 226 ? -14.113 10.428 19.109 1.00 87.88 226 ARG A C 1
ATOM 1784 O O . ARG A 1 226 ? -13.932 11.380 18.359 1.00 87.88 226 ARG A O 1
ATOM 1791 N N . ILE A 1 227 ? -15.000 9.471 18.859 1.00 92.81 227 ILE A N 1
ATOM 1792 C CA . ILE A 1 227 ? -16.022 9.648 17.834 1.00 92.81 227 ILE A CA 1
ATOM 1793 C C . ILE A 1 227 ? -17.181 10.387 18.490 1.00 92.81 227 ILE A C 1
ATOM 1795 O O . ILE A 1 227 ? -17.771 9.886 19.450 1.00 92.81 227 ILE A O 1
ATOM 1799 N N . ARG A 1 228 ? -17.489 11.575 17.979 1.00 94.81 228 ARG A N 1
ATOM 1800 C CA . ARG A 1 228 ? -18.646 12.376 18.388 1.00 94.81 228 ARG A CA 1
ATOM 1801 C C . ARG A 1 228 ? -19.440 12.814 17.164 1.00 94.81 228 ARG A C 1
ATOM 1803 O O . ARG A 1 228 ? -18.979 12.663 16.033 1.00 94.81 228 ARG A O 1
ATOM 1810 N N . GLN A 1 229 ? -20.660 13.287 17.391 1.00 96.31 229 GLN A N 1
ATOM 1811 C CA . GLN A 1 229 ? -21.425 13.928 16.328 1.00 96.31 229 GLN A CA 1
ATOM 1812 C C . GLN A 1 229 ? -20.734 15.228 15.907 1.00 96.31 229 GLN A C 1
ATOM 1814 O O . GLN A 1 229 ? -20.000 15.835 16.688 1.00 96.31 229 GLN A O 1
ATOM 1819 N N . TYR A 1 230 ? -20.939 15.590 14.647 1.00 96.94 230 TYR A N 1
ATOM 1820 C CA . TYR A 1 230 ? -20.470 16.844 14.071 1.00 96.94 230 TYR A CA 1
ATOM 1821 C C . TYR A 1 230 ? -21.013 18.060 14.830 1.00 96.94 230 TYR A C 1
ATOM 1823 O O . TYR A 1 230 ? -22.179 18.074 15.227 1.00 96.94 230 TYR A O 1
ATOM 1831 N N . GLU A 1 231 ? -20.172 19.082 14.955 1.00 95.19 231 GLU A N 1
ATOM 1832 C CA . GLU A 1 231 ? -20.511 20.409 15.468 1.00 95.19 231 GLU A CA 1
ATOM 1833 C C . GLU A 1 231 ? -20.081 21.476 14.448 1.00 95.19 231 GLU A C 1
ATOM 1835 O O . GLU A 1 231 ? -19.137 21.265 13.688 1.00 95.19 231 GLU A O 1
ATOM 1840 N N . ASP A 1 232 ? -20.723 22.648 14.432 1.00 93.75 232 ASP A N 1
ATOM 1841 C CA . ASP A 1 232 ? -20.460 23.676 13.407 1.00 93.75 232 ASP A CA 1
ATOM 1842 C C . ASP A 1 232 ? -19.020 24.207 13.402 1.00 93.75 232 ASP A C 1
ATOM 1844 O O . ASP A 1 232 ? -18.514 24.633 12.362 1.00 93.75 232 ASP A O 1
ATOM 1848 N N . GLY A 1 233 ? -18.317 24.111 14.535 1.00 93.88 233 GLY A N 1
ATOM 1849 C CA . GLY A 1 233 ? -16.885 24.410 14.610 1.00 93.88 233 GLY A CA 1
ATOM 1850 C C . GLY A 1 233 ? -16.014 23.492 13.739 1.00 93.88 233 GLY A C 1
ATOM 1851 O O . GLY A 1 233 ? -14.913 23.877 13.349 1.00 93.88 233 GLY A O 1
ATOM 1852 N N . ASP A 1 234 ? -16.508 22.305 13.373 1.00 96.00 234 ASP A N 1
ATOM 1853 C CA . ASP A 1 234 ? -15.788 21.323 12.559 1.00 96.00 234 ASP A CA 1
ATOM 1854 C C . ASP A 1 234 ? -15.887 21.599 11.047 1.00 96.00 234 ASP A C 1
ATOM 1856 O O . ASP A 1 234 ? -15.201 20.938 10.259 1.00 96.00 234 ASP A O 1
ATOM 1860 N N . TYR A 1 235 ? -16.740 22.541 10.622 1.00 96.19 235 TYR A N 1
ATOM 1861 C CA . TYR A 1 235 ? -17.149 22.736 9.226 1.00 96.19 235 TYR A CA 1
ATOM 1862 C C . TYR A 1 235 ? -15.976 22.805 8.240 1.00 96.19 235 TYR A C 1
ATOM 1864 O O . TYR A 1 235 ? -15.888 22.020 7.287 1.00 96.19 235 TYR A O 1
ATOM 1872 N N . GLU A 1 236 ? -15.034 23.712 8.494 1.00 95.81 236 GLU A N 1
ATOM 1873 C CA . GLU A 1 236 ? -13.864 23.910 7.637 1.00 95.81 236 GLU A CA 1
ATOM 1874 C C . GLU A 1 236 ? -12.941 22.687 7.645 1.00 95.81 236 GLU A C 1
ATOM 1876 O O . GLU A 1 236 ? -12.456 22.248 6.596 1.00 95.81 236 GLU A O 1
ATOM 1881 N N . ALA A 1 237 ? -12.739 22.074 8.815 1.00 95.00 237 ALA A N 1
ATOM 1882 C CA . ALA A 1 237 ? -11.866 20.915 8.967 1.00 95.00 237 ALA A CA 1
ATOM 1883 C C . ALA A 1 237 ? -12.400 19.696 8.198 1.00 95.00 237 ALA A C 1
ATOM 1885 O O . ALA A 1 237 ? -11.646 19.041 7.470 1.00 95.00 237 ALA A O 1
ATOM 1886 N N . VAL A 1 238 ? -13.705 19.427 8.297 1.00 96.50 238 VAL A N 1
ATOM 1887 C CA . VAL A 1 238 ? -14.402 18.346 7.584 1.00 96.50 238 VAL A CA 1
ATOM 1888 C C . VAL A 1 238 ? -14.319 18.553 6.073 1.00 96.50 238 VAL A C 1
ATOM 1890 O O . VAL A 1 238 ? -13.887 17.657 5.340 1.00 96.50 238 VAL A O 1
ATOM 1893 N N . ARG A 1 239 ? -14.659 19.753 5.586 1.00 96.44 239 ARG A N 1
ATOM 1894 C CA . ARG A 1 239 ? -14.617 20.076 4.152 1.00 96.44 239 ARG A CA 1
ATOM 1895 C C . ARG A 1 239 ? -13.203 19.969 3.581 1.00 96.44 239 ARG A C 1
ATOM 1897 O O . ARG A 1 239 ? -13.007 19.355 2.527 1.00 96.44 239 ARG A O 1
ATOM 1904 N N . ALA A 1 240 ? -12.208 20.507 4.286 1.00 94.50 240 ALA A N 1
ATOM 1905 C CA . ALA A 1 240 ? -10.809 20.436 3.878 1.00 94.50 240 ALA A CA 1
ATOM 1906 C C . ALA A 1 240 ? -10.262 19.000 3.909 1.00 94.50 240 ALA A C 1
ATOM 1908 O O . ALA A 1 240 ? -9.478 18.611 3.036 1.00 94.50 240 ALA A O 1
ATOM 1909 N N . MET A 1 241 ? -10.651 18.193 4.900 1.00 94.75 241 MET A N 1
ATOM 1910 C CA . MET A 1 241 ? -10.254 16.787 4.989 1.00 94.75 241 MET A CA 1
ATOM 1911 C C . MET A 1 241 ? -10.839 15.967 3.843 1.00 94.75 241 MET A C 1
ATOM 1913 O O . MET A 1 241 ? -10.102 15.224 3.195 1.00 94.75 241 MET A O 1
ATOM 1917 N N . PHE A 1 242 ? -12.132 16.129 3.564 1.00 94.94 242 PHE A N 1
ATOM 1918 C CA . PHE A 1 242 ? -12.790 15.462 2.447 1.00 94.94 242 PHE A CA 1
ATOM 1919 C C . PHE A 1 242 ? -12.125 15.817 1.111 1.00 94.94 242 PHE A C 1
ATOM 1921 O O . PHE A 1 242 ? -11.760 14.923 0.345 1.00 94.94 242 PHE A O 1
ATOM 1928 N N . ALA A 1 243 ? -11.901 17.109 0.850 1.00 94.00 243 ALA A N 1
ATOM 1929 C CA . ALA A 1 243 ? -11.289 17.570 -0.393 1.00 94.00 243 ALA A CA 1
ATOM 1930 C C . ALA A 1 243 ? -9.881 16.985 -0.602 1.00 94.00 243 ALA A C 1
ATOM 1932 O O . ALA A 1 243 ? -9.577 16.456 -1.676 1.00 94.00 243 ALA A O 1
ATOM 1933 N N . ARG A 1 244 ? -9.033 17.022 0.435 1.00 91.44 244 ARG A N 1
ATOM 1934 C CA . ARG A 1 244 ? -7.682 16.441 0.384 1.00 91.44 244 ARG A CA 1
ATOM 1935 C C . ARG A 1 244 ? -7.729 14.927 0.193 1.00 91.44 244 ARG A C 1
ATOM 1937 O O . ARG A 1 244 ? -7.115 14.419 -0.738 1.00 91.44 244 ARG A O 1
ATOM 1944 N N . GLY A 1 245 ? -8.518 14.220 1.003 1.00 88.62 245 GLY A N 1
ATOM 1945 C CA . GLY A 1 245 ? -8.603 12.760 0.954 1.00 88.62 245 GLY A CA 1
ATOM 1946 C C . GLY A 1 245 ? -9.053 12.223 -0.406 1.00 88.62 245 GLY A C 1
ATOM 1947 O O . GLY A 1 245 ? -8.498 11.248 -0.897 1.00 88.62 245 GLY A O 1
ATOM 1948 N N . ILE A 1 246 ? -10.009 12.887 -1.057 1.00 89.69 246 ILE A N 1
ATOM 1949 C CA . ILE A 1 246 ? -10.509 12.456 -2.366 1.00 89.69 246 ILE A CA 1
ATOM 1950 C C . ILE A 1 246 ? -9.520 12.772 -3.498 1.00 89.69 246 ILE A C 1
ATOM 1952 O O . ILE A 1 246 ? -9.328 11.949 -4.392 1.00 89.69 246 ILE A O 1
ATOM 1956 N N . THR A 1 247 ? -8.857 13.930 -3.461 1.00 89.50 247 THR A N 1
ATOM 1957 C CA . THR A 1 247 ? -7.898 14.334 -4.509 1.00 89.50 247 THR A CA 1
ATOM 1958 C C . THR A 1 247 ? -6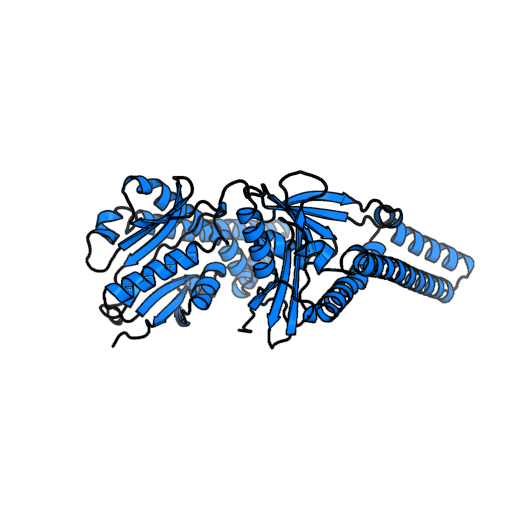.611 13.505 -4.522 1.00 89.50 247 THR A C 1
ATOM 1960 O O . THR A 1 247 ? -5.993 13.373 -5.580 1.00 89.50 247 THR A O 1
ATOM 1963 N N . GLU A 1 248 ? -6.250 12.864 -3.404 1.00 88.31 248 GLU A N 1
ATOM 1964 C CA . GLU A 1 248 ? -5.119 11.924 -3.307 1.00 88.31 248 GLU A CA 1
ATOM 1965 C C . GLU A 1 248 ? -5.214 10.736 -4.284 1.00 88.31 248 GLU A C 1
ATOM 1967 O O . GLU A 1 248 ? -4.195 10.140 -4.630 1.00 88.31 248 GLU A O 1
ATOM 1972 N N . HIS A 1 249 ? -6.413 10.395 -4.767 1.00 87.81 249 HIS A N 1
ATOM 1973 C CA . HIS A 1 249 ? -6.625 9.256 -5.665 1.00 87.81 249 HIS A CA 1
ATOM 1974 C C . HIS A 1 249 ? -6.451 9.586 -7.158 1.00 87.81 249 HIS A C 1
ATOM 1976 O O . HIS A 1 249 ? -6.395 8.669 -7.982 1.00 87.81 249 HIS A O 1
ATOM 1982 N N . ALA A 1 250 ? -6.313 10.866 -7.528 1.00 89.44 250 ALA A N 1
ATOM 1983 C CA . ALA A 1 250 ? -6.168 11.275 -8.927 1.00 89.44 250 ALA A CA 1
ATOM 1984 C C . ALA A 1 250 ? -4.923 10.681 -9.630 1.00 89.44 250 ALA A C 1
ATOM 1986 O O . ALA A 1 250 ? -5.080 10.174 -10.744 1.00 89.44 250 ALA A O 1
ATOM 1987 N N . PRO A 1 251 ? -3.716 10.648 -9.018 1.00 90.38 251 PRO A N 1
ATOM 1988 C CA . PRO A 1 251 ? -2.551 9.973 -9.600 1.00 90.38 251 PRO A CA 1
ATOM 1989 C C . PRO A 1 251 ? -2.787 8.485 -9.865 1.00 90.38 251 PRO A C 1
ATOM 1991 O O . PRO A 1 251 ? -2.480 8.001 -10.952 1.00 90.38 251 PRO A O 1
ATOM 1994 N N . ALA A 1 252 ? -3.377 7.768 -8.904 1.00 88.50 252 ALA A N 1
ATOM 1995 C CA . ALA A 1 252 ? -3.653 6.340 -9.039 1.00 88.50 252 ALA A CA 1
ATOM 1996 C C . ALA A 1 252 ? -4.642 6.063 -10.182 1.00 88.50 252 ALA A C 1
ATOM 1998 O O . ALA A 1 252 ? -4.417 5.162 -10.987 1.00 88.50 252 ALA A O 1
ATOM 1999 N N . ALA A 1 253 ? -5.691 6.882 -10.306 1.00 88.38 253 ALA A N 1
ATOM 2000 C CA . ALA A 1 253 ? -6.641 6.796 -11.412 1.00 88.38 253 ALA A CA 1
ATOM 2001 C C . ALA A 1 253 ? -5.996 7.092 -12.773 1.00 88.38 253 ALA A C 1
ATOM 2003 O O . ALA A 1 253 ? -6.287 6.404 -13.749 1.00 88.38 253 ALA A O 1
ATOM 2004 N N . TYR A 1 254 ? -5.099 8.077 -12.840 1.00 91.81 254 TYR A N 1
ATOM 2005 C CA . TYR A 1 254 ? -4.395 8.410 -14.075 1.00 91.81 254 TYR A CA 1
ATOM 2006 C C . TYR A 1 254 ? -3.453 7.283 -14.517 1.00 91.81 254 TYR A C 1
ATOM 2008 O O . TYR A 1 254 ? -3.515 6.846 -15.663 1.00 91.81 254 TYR A O 1
ATOM 2016 N N . VAL A 1 255 ? -2.645 6.739 -13.601 1.00 90.19 255 VAL A N 1
ATOM 2017 C CA . VAL A 1 255 ? -1.773 5.587 -13.893 1.00 90.19 255 VAL A CA 1
ATOM 2018 C C . VAL A 1 255 ? -2.597 4.379 -14.334 1.00 90.19 255 VAL A C 1
ATOM 2020 O O . VAL A 1 255 ? -2.257 3.734 -15.322 1.00 90.19 255 VAL A O 1
ATOM 2023 N N . HIS A 1 256 ? -3.705 4.106 -13.645 1.00 88.06 256 HIS A N 1
ATOM 2024 C CA . HIS A 1 256 ? -4.620 3.032 -14.013 1.00 88.06 256 HIS A CA 1
ATOM 2025 C C . HIS A 1 256 ? -5.182 3.196 -15.430 1.00 88.06 256 HIS A C 1
ATOM 2027 O O . HIS A 1 256 ? -5.280 2.225 -16.170 1.00 88.06 256 HIS A O 1
ATOM 2033 N N . MET A 1 257 ? -5.528 4.421 -15.825 1.00 88.12 257 MET A N 1
ATOM 2034 C CA . MET A 1 257 ? -5.986 4.717 -17.179 1.00 88.12 257 MET A CA 1
ATOM 2035 C C . MET A 1 257 ? -4.884 4.458 -18.216 1.00 88.12 257 MET A C 1
ATOM 2037 O O . MET A 1 257 ? -5.154 3.858 -19.252 1.00 88.12 257 MET A O 1
ATOM 2041 N N . LEU A 1 258 ? -3.642 4.865 -17.932 1.00 89.69 258 LEU A N 1
ATOM 2042 C CA . LEU A 1 258 ? -2.504 4.688 -18.842 1.00 89.69 258 LEU A CA 1
ATOM 2043 C C . LEU A 1 258 ? -2.077 3.227 -19.024 1.00 89.69 258 LEU A C 1
ATOM 2045 O O . LEU A 1 258 ? -1.512 2.880 -20.060 1.00 89.69 258 LEU A O 1
ATOM 2049 N N . THR A 1 259 ? -2.329 2.363 -18.039 1.00 88.88 259 THR A N 1
ATOM 2050 C CA . THR A 1 259 ? -1.994 0.935 -18.140 1.00 88.88 259 THR A CA 1
ATOM 2051 C C . THR A 1 259 ? -3.016 0.141 -18.949 1.00 88.88 259 THR A C 1
ATOM 2053 O O . THR A 1 259 ? -2.786 -1.036 -19.229 1.00 88.88 259 THR A O 1
ATOM 2056 N N . ARG A 1 260 ? -4.139 0.754 -19.351 1.00 90.25 260 ARG A N 1
ATOM 2057 C CA . ARG A 1 260 ? -5.152 0.079 -20.163 1.00 90.25 260 ARG A CA 1
ATOM 2058 C C . ARG A 1 260 ? -4.714 -0.023 -21.627 1.00 90.25 260 ARG A C 1
ATOM 2060 O O . ARG A 1 260 ? -4.270 0.978 -22.196 1.00 90.25 260 ARG A O 1
ATOM 2067 N N . PRO A 1 261 ? -4.903 -1.188 -22.279 1.00 90.69 261 PRO A N 1
ATOM 2068 C CA . PRO A 1 261 ? -4.487 -1.384 -23.667 1.00 90.69 261 PRO A CA 1
ATOM 2069 C C . PRO A 1 261 ? -5.165 -0.389 -24.616 1.00 90.69 261 PRO A C 1
ATOM 2071 O O . PRO A 1 261 ? -4.542 0.073 -25.563 1.00 90.69 261 PRO A O 1
ATOM 2074 N N . GLN A 1 262 ? -6.403 0.024 -24.333 1.00 89.19 262 GLN A N 1
ATOM 2075 C CA . GLN A 1 262 ? -7.120 1.037 -25.111 1.00 89.19 262 GLN A CA 1
ATOM 2076 C C . GLN A 1 262 ? -6.389 2.388 -25.110 1.00 89.19 262 GLN A C 1
ATOM 2078 O O . GLN A 1 262 ? -6.255 3.021 -26.155 1.00 89.19 262 GLN A O 1
ATOM 2083 N N . ALA A 1 263 ? -5.888 2.821 -23.948 1.00 89.06 263 ALA A N 1
ATOM 2084 C CA . ALA A 1 263 ? -5.132 4.062 -23.830 1.00 89.06 263 ALA A CA 1
ATOM 2085 C C . ALA A 1 263 ? -3.764 3.940 -24.516 1.00 89.06 263 ALA A C 1
ATOM 2087 O O . ALA A 1 263 ? -3.358 4.840 -25.246 1.00 89.06 263 ALA A O 1
ATOM 2088 N N . GLN A 1 264 ? -3.079 2.805 -24.351 1.00 91.88 264 GLN A N 1
ATOM 2089 C CA . GLN A 1 264 ? -1.800 2.535 -25.016 1.00 91.88 264 GLN A CA 1
ATOM 2090 C C . GLN A 1 264 ? -1.933 2.558 -26.545 1.00 91.88 264 GLN A C 1
ATOM 2092 O O . GLN A 1 264 ? -1.125 3.193 -27.222 1.00 91.88 264 GLN A O 1
ATOM 2097 N N . LEU A 1 265 ? -2.985 1.933 -27.083 1.00 93.75 265 LEU A N 1
ATOM 2098 C CA . LEU A 1 265 ? -3.303 1.961 -28.511 1.00 93.75 265 LEU A CA 1
ATOM 2099 C C . LEU A 1 265 ? -3.621 3.376 -28.997 1.00 93.75 265 LEU A C 1
ATOM 2101 O O . LEU A 1 265 ? -3.168 3.751 -30.073 1.00 93.75 265 LEU A O 1
ATOM 2105 N N . PHE A 1 266 ? -4.342 4.180 -28.208 1.00 93.81 266 PHE A N 1
ATOM 2106 C CA . PHE A 1 266 ? -4.597 5.584 -28.535 1.00 93.81 266 PHE A CA 1
ATOM 2107 C C . PHE A 1 266 ? -3.295 6.388 -28.662 1.00 93.81 266 PHE A C 1
ATOM 2109 O O . PHE A 1 266 ? -3.098 7.073 -29.664 1.00 93.81 266 PHE A O 1
ATOM 2116 N N . PHE A 1 267 ? -2.380 6.283 -27.691 1.00 93.38 267 PHE A N 1
ATOM 2117 C CA . PHE A 1 267 ? -1.106 7.009 -27.750 1.00 93.38 267 PHE A CA 1
ATOM 2118 C C . PHE A 1 267 ? -0.199 6.509 -28.879 1.00 93.38 267 PHE A C 1
ATOM 2120 O O . PHE A 1 267 ? 0.451 7.322 -29.535 1.00 93.38 267 PHE A O 1
ATOM 2127 N N . LEU A 1 268 ? -0.190 5.200 -29.150 1.00 94.12 268 LEU A N 1
ATOM 2128 C CA . LEU A 1 268 ? 0.532 4.631 -30.288 1.00 94.12 268 LEU A CA 1
ATOM 2129 C C . LEU A 1 268 ? -0.044 5.128 -31.621 1.00 94.12 268 LEU A C 1
ATOM 2131 O O . LEU A 1 268 ? 0.710 5.552 -32.492 1.00 94.12 268 LEU A O 1
ATOM 2135 N N . ALA A 1 269 ? -1.368 5.126 -31.777 1.00 95.94 269 ALA A N 1
ATOM 2136 C CA . ALA A 1 269 ? -2.031 5.628 -32.976 1.00 95.94 269 ALA A CA 1
ATOM 2137 C C . ALA A 1 269 ? -1.770 7.126 -33.181 1.00 95.94 269 ALA A C 1
ATOM 2139 O O . ALA A 1 269 ? -1.453 7.540 -34.293 1.00 95.94 269 ALA A O 1
ATOM 2140 N N . LEU A 1 270 ? -1.831 7.927 -32.109 1.00 96.75 270 LEU A N 1
ATOM 2141 C CA . LEU A 1 270 ? -1.487 9.349 -32.142 1.00 96.75 270 LEU A CA 1
ATOM 2142 C C . LEU A 1 270 ? -0.038 9.560 -32.597 1.00 96.75 270 LEU A C 1
ATOM 2144 O O . LEU A 1 270 ? 0.213 10.379 -33.479 1.00 96.75 270 LEU A O 1
ATOM 2148 N N . PHE A 1 271 ? 0.903 8.801 -32.030 1.00 96.19 271 PHE A N 1
ATOM 2149 C CA . PHE A 1 271 ? 2.309 8.855 -32.418 1.00 96.19 271 PHE A CA 1
ATOM 2150 C C . PHE A 1 271 ? 2.496 8.545 -33.908 1.00 96.19 271 PHE A C 1
ATOM 2152 O O . PHE A 1 271 ? 3.117 9.328 -34.623 1.00 96.19 271 PHE A O 1
ATOM 2159 N N . LEU A 1 272 ? 1.929 7.432 -34.387 1.00 94.25 272 LEU A N 1
ATOM 2160 C CA . LEU A 1 272 ? 2.061 7.001 -35.781 1.00 94.25 272 LEU A CA 1
ATOM 2161 C C . LEU A 1 272 ? 1.400 7.983 -36.757 1.00 94.25 272 LEU A C 1
ATOM 2163 O O . LEU A 1 272 ? 1.969 8.265 -37.809 1.00 94.25 272 LEU A O 1
ATOM 2167 N N . ALA A 1 273 ? 0.238 8.538 -36.409 1.00 96.88 273 ALA A N 1
ATOM 2168 C CA . ALA A 1 273 ? -0.462 9.514 -37.240 1.00 96.88 273 ALA A CA 1
ATOM 2169 C C . ALA A 1 273 ? 0.331 10.824 -37.383 1.00 96.88 273 ALA A C 1
ATOM 2171 O O . ALA A 1 273 ? 0.496 11.330 -38.493 1.00 96.88 273 ALA A O 1
ATOM 2172 N N . VAL A 1 274 ? 0.868 11.356 -36.279 1.00 96.62 274 VAL A N 1
ATOM 2173 C CA . VAL A 1 274 ? 1.698 12.572 -36.311 1.00 96.62 274 VAL A CA 1
ATOM 2174 C C . VAL A 1 274 ? 3.020 12.313 -37.031 1.00 96.62 274 VAL A C 1
ATOM 2176 O O . VAL A 1 274 ? 3.487 13.181 -37.773 1.00 96.62 274 VAL A O 1
ATOM 2179 N N . LEU A 1 275 ? 3.595 11.116 -36.890 1.00 94.50 275 LEU A N 1
ATOM 2180 C CA . LEU A 1 275 ? 4.811 10.733 -37.601 1.00 94.50 275 LEU A CA 1
ATOM 2181 C C . LEU A 1 275 ? 4.573 10.668 -39.110 1.00 94.50 275 LEU A C 1
ATOM 2183 O O . LEU A 1 275 ? 5.367 11.216 -39.869 1.00 94.50 275 LEU A O 1
ATOM 2187 N N . ALA A 1 276 ? 3.462 10.065 -39.537 1.00 94.31 276 ALA A N 1
ATOM 2188 C CA . ALA A 1 276 ? 3.078 9.995 -40.943 1.00 94.31 276 ALA A CA 1
ATOM 2189 C C . ALA A 1 276 ? 2.812 11.385 -41.548 1.00 94.31 276 ALA A C 1
ATOM 2191 O O . ALA A 1 276 ? 3.175 11.630 -42.694 1.00 94.31 276 ALA A O 1
ATOM 2192 N N . ALA A 1 277 ? 2.213 12.303 -40.782 1.00 96.31 277 ALA A N 1
ATOM 2193 C CA . ALA A 1 277 ? 1.890 13.648 -41.258 1.00 96.31 277 ALA A CA 1
ATOM 2194 C C . ALA A 1 277 ? 3.095 14.608 -41.276 1.00 96.31 277 ALA A C 1
ATOM 2196 O O . ALA A 1 277 ? 3.196 15.450 -42.162 1.00 96.31 277 ALA A O 1
ATOM 2197 N N . SER A 1 278 ? 3.992 14.515 -40.288 1.00 95.44 278 SER A N 1
ATOM 2198 C CA . SER A 1 278 ? 5.100 15.468 -40.104 1.00 95.44 278 SER A CA 1
ATOM 2199 C C . SER A 1 278 ? 6.464 14.956 -40.572 1.00 95.44 278 SER A C 1
ATOM 2201 O O . SER A 1 278 ? 7.389 15.751 -40.720 1.00 95.44 278 SER A O 1
ATOM 2203 N N . GLY A 1 279 ? 6.633 13.638 -40.726 1.00 93.38 279 GLY A N 1
ATOM 2204 C CA . GLY A 1 279 ? 7.926 12.994 -40.980 1.00 93.38 279 GLY A CA 1
ATOM 2205 C C . GLY A 1 279 ? 8.934 13.106 -39.824 1.00 93.38 279 GLY A C 1
ATOM 2206 O O . GLY A 1 279 ? 10.072 12.665 -39.963 1.00 93.38 279 GLY A O 1
ATOM 2207 N N . SER A 1 280 ? 8.547 13.688 -38.681 1.00 95.19 280 SER A N 1
ATOM 2208 C CA . SER A 1 280 ? 9.448 13.995 -37.568 1.00 95.19 280 SER A CA 1
ATOM 2209 C C . SER A 1 280 ? 9.111 13.190 -36.314 1.00 95.19 280 SER A C 1
ATOM 2211 O O . SER A 1 280 ? 8.031 13.309 -35.726 1.00 95.19 280 SER A O 1
ATOM 2213 N N . LEU A 1 281 ? 10.089 12.413 -35.841 1.00 92.94 281 LEU A N 1
ATOM 2214 C CA . LEU A 1 281 ? 10.000 11.692 -34.567 1.00 92.94 281 LEU A CA 1
ATOM 2215 C C . LEU A 1 281 ? 9.844 12.651 -33.383 1.00 92.94 281 LEU A C 1
ATOM 2217 O O . LEU A 1 281 ? 9.068 12.376 -32.472 1.00 92.94 281 LEU A O 1
ATOM 2221 N N . LEU A 1 282 ? 10.536 13.796 -33.412 1.00 93.94 282 LEU A N 1
ATOM 2222 C CA . LEU A 1 282 ? 10.487 14.780 -32.332 1.00 93.94 282 LEU A CA 1
ATOM 2223 C C . LEU A 1 282 ? 9.076 15.358 -32.169 1.00 93.94 282 LEU A C 1
ATOM 2225 O O . LEU A 1 282 ? 8.550 15.378 -31.059 1.00 93.94 282 LEU A O 1
ATOM 2229 N N . VAL A 1 283 ? 8.443 15.774 -33.271 1.00 94.12 283 VAL A N 1
ATOM 2230 C CA . VAL A 1 283 ? 7.076 16.330 -33.254 1.00 94.12 283 VAL A CA 1
ATOM 2231 C C . VAL A 1 283 ? 6.076 15.292 -32.737 1.00 94.12 283 VAL A C 1
ATOM 2233 O O . VAL A 1 283 ? 5.206 15.613 -31.930 1.00 94.12 283 VAL A O 1
ATOM 2236 N N . SER A 1 284 ? 6.250 14.031 -33.130 1.00 88.81 284 SER A N 1
ATOM 2237 C CA . SER A 1 284 ? 5.400 12.914 -32.701 1.00 88.81 284 SER A CA 1
ATOM 2238 C C . SER A 1 284 ? 5.533 12.618 -31.204 1.00 88.81 284 SER A C 1
ATOM 2240 O O . SER A 1 284 ? 4.528 12.443 -30.515 1.00 88.81 284 SER A O 1
ATOM 2242 N N . LEU A 1 285 ? 6.759 12.625 -30.670 1.00 93.56 285 LEU A N 1
ATOM 2243 C CA . LEU A 1 285 ? 7.005 12.475 -29.231 1.00 93.56 285 LEU A CA 1
ATOM 2244 C C . LEU A 1 285 ? 6.418 13.643 -28.431 1.00 93.56 285 LEU A C 1
ATOM 2246 O O . LEU A 1 285 ? 5.774 13.419 -27.407 1.00 93.56 285 LEU A O 1
ATOM 2250 N N . VAL A 1 286 ? 6.586 14.881 -28.909 1.00 96.81 286 VAL A N 1
ATOM 2251 C CA . VAL A 1 286 ? 6.003 16.072 -28.270 1.00 96.81 286 VAL A CA 1
ATOM 2252 C C . VAL A 1 286 ? 4.475 15.989 -28.248 1.00 96.81 286 VAL A C 1
ATOM 2254 O O . VAL A 1 286 ? 3.871 16.280 -27.218 1.00 96.81 286 VAL A O 1
ATOM 2257 N N . ALA A 1 287 ? 3.839 15.531 -29.329 1.00 95.50 287 ALA A N 1
ATOM 2258 C CA . ALA A 1 287 ? 2.388 15.357 -29.377 1.00 95.50 287 ALA A CA 1
ATOM 2259 C C . ALA A 1 287 ? 1.888 14.351 -28.325 1.00 95.50 287 ALA A C 1
ATOM 2261 O O . ALA A 1 287 ? 0.913 14.623 -27.623 1.00 95.50 287 ALA A O 1
ATOM 2262 N N . VAL A 1 288 ? 2.589 13.224 -28.156 1.00 96.12 288 VAL A N 1
ATOM 2263 C CA . VAL A 1 288 ? 2.275 12.238 -27.109 1.00 96.12 288 VAL A CA 1
ATOM 2264 C C . VAL A 1 288 ? 2.472 12.832 -25.713 1.00 96.12 288 VAL A C 1
ATOM 2266 O O . VAL A 1 288 ? 1.604 12.662 -24.860 1.00 96.12 288 VAL A O 1
ATOM 2269 N N . LEU A 1 289 ? 3.561 13.568 -25.468 1.00 96.31 289 LEU A N 1
ATOM 2270 C CA . LEU A 1 289 ? 3.807 14.224 -24.177 1.00 96.31 289 LEU A CA 1
ATOM 2271 C C . LEU A 1 289 ? 2.715 15.243 -23.826 1.00 96.31 289 LEU A C 1
ATOM 2273 O O . LEU A 1 289 ? 2.241 15.267 -22.690 1.00 96.31 289 LEU A O 1
ATOM 2277 N N . LEU A 1 290 ? 2.274 16.045 -24.798 1.00 97.50 290 LEU A N 1
ATOM 2278 C CA . LEU A 1 290 ? 1.165 16.982 -24.619 1.00 97.50 290 LEU A CA 1
ATOM 2279 C C . LEU A 1 290 ? -0.155 16.251 -24.354 1.00 97.50 290 LEU A C 1
ATOM 2281 O O . LEU A 1 290 ? -0.912 16.669 -23.481 1.00 97.50 290 LEU A O 1
ATOM 2285 N N . ALA A 1 291 ? -0.419 15.141 -25.048 1.00 95.50 291 ALA A N 1
ATOM 2286 C CA . ALA A 1 291 ? -1.610 14.329 -24.816 1.00 95.50 291 ALA A CA 1
ATOM 2287 C C . ALA A 1 291 ? -1.603 13.671 -23.425 1.00 95.50 291 ALA A C 1
ATOM 2289 O O . ALA A 1 291 ? -2.636 13.643 -22.758 1.00 95.50 291 ALA A O 1
ATOM 2290 N N . LEU A 1 292 ? -0.445 13.201 -22.950 1.00 95.25 292 LEU A N 1
ATOM 2291 C CA . LEU A 1 292 ? -0.270 12.704 -21.583 1.00 95.25 292 LEU A CA 1
ATOM 2292 C C . LEU A 1 292 ? -0.529 13.823 -20.561 1.00 95.25 292 LEU A C 1
ATOM 2294 O O . LEU A 1 292 ? -1.337 13.661 -19.648 1.00 95.25 292 LEU A O 1
ATOM 2298 N N . ALA A 1 293 ? 0.087 14.994 -20.734 1.00 95.81 293 ALA A N 1
ATOM 2299 C CA . ALA A 1 293 ? -0.156 16.138 -19.856 1.00 95.81 293 ALA A CA 1
ATOM 2300 C C . ALA A 1 293 ? -1.642 16.550 -19.852 1.00 95.81 293 ALA A C 1
ATOM 2302 O O . ALA A 1 293 ? -2.232 16.736 -18.787 1.00 95.81 293 ALA A O 1
ATOM 2303 N N . GLY A 1 294 ? -2.277 16.622 -21.024 1.00 95.44 294 GLY A N 1
ATOM 2304 C CA . GLY A 1 294 ? -3.705 16.906 -21.169 1.00 95.44 294 GLY A CA 1
ATOM 2305 C C . GLY A 1 294 ? -4.588 15.862 -20.480 1.00 95.44 294 GLY A C 1
ATOM 2306 O O . GLY A 1 294 ? -5.512 16.223 -19.752 1.00 95.44 294 GLY A O 1
ATOM 2307 N N . GLY A 1 295 ? -4.260 14.576 -20.626 1.00 92.50 295 GLY A N 1
ATOM 2308 C CA . GLY A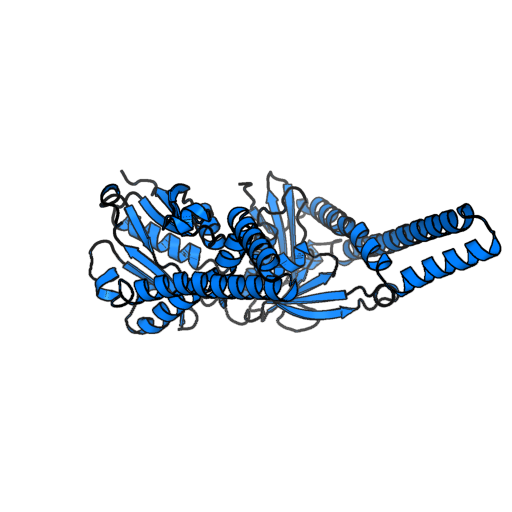 1 295 ? -4.933 13.477 -19.933 1.00 92.50 295 GLY A CA 1
ATOM 2309 C C . GLY A 1 295 ? -4.836 13.594 -18.409 1.00 92.50 295 GLY A C 1
ATOM 2310 O O . GLY A 1 295 ? -5.834 13.393 -17.715 1.00 92.50 295 GLY A O 1
ATOM 2311 N N . TRP A 1 296 ? -3.674 13.993 -17.883 1.00 95.06 296 TRP A N 1
ATOM 2312 C CA . TRP A 1 296 ? -3.492 14.270 -16.455 1.00 95.06 296 TRP A CA 1
ATOM 2313 C C . TRP A 1 296 ? -4.402 15.404 -15.971 1.00 95.06 296 TRP A C 1
ATOM 2315 O O . TRP A 1 296 ? -5.113 15.239 -14.975 1.00 95.06 296 TRP A O 1
ATOM 2325 N N . PHE A 1 297 ? -4.436 16.535 -16.685 1.00 95.00 297 PHE A N 1
ATOM 2326 C CA . PHE A 1 297 ? -5.327 17.650 -16.346 1.00 95.00 297 PHE A CA 1
ATOM 2327 C C . PHE A 1 297 ? -6.803 17.252 -16.422 1.00 95.00 297 PHE A C 1
ATOM 2329 O O . PHE A 1 297 ? -7.575 17.622 -15.537 1.00 95.00 297 PHE A O 1
ATOM 2336 N N . PHE A 1 298 ? -7.188 16.459 -17.422 1.00 91.31 298 PHE A N 1
ATOM 2337 C CA . PHE A 1 298 ? -8.550 15.961 -17.572 1.00 91.31 298 PHE A CA 1
ATOM 2338 C C . PHE A 1 298 ? -8.967 15.067 -16.396 1.00 91.31 298 PHE A C 1
ATOM 2340 O O . PHE A 1 298 ? -9.966 15.353 -15.736 1.00 91.31 298 PHE A O 1
ATOM 2347 N N . VAL A 1 299 ? -8.175 14.036 -16.067 1.00 90.19 299 VAL A N 1
ATOM 2348 C CA . VAL A 1 299 ? -8.461 13.151 -14.924 1.00 90.19 299 VAL A CA 1
ATOM 2349 C C . VAL A 1 299 ? -8.507 13.954 -13.629 1.00 90.19 299 VAL A C 1
ATOM 2351 O O . VAL A 1 299 ? -9.467 13.835 -12.868 1.00 90.19 299 VAL A O 1
ATOM 2354 N N . ARG A 1 300 ? -7.524 14.828 -13.390 1.00 92.31 300 ARG A N 1
ATOM 2355 C CA . ARG A 1 300 ? -7.502 15.706 -12.214 1.00 92.31 300 ARG A CA 1
ATOM 2356 C C . ARG A 1 300 ? -8.761 16.578 -12.128 1.00 92.31 300 ARG A C 1
ATOM 2358 O O . ARG A 1 300 ? -9.302 16.743 -11.037 1.00 92.31 300 ARG A O 1
ATOM 2365 N N . SER A 1 301 ? -9.244 17.096 -13.256 1.00 91.81 301 SER A N 1
ATOM 2366 C CA . SER A 1 301 ? -10.465 17.904 -13.325 1.00 91.81 301 SER A CA 1
ATOM 2367 C C . SER A 1 301 ? -11.717 17.112 -12.932 1.00 91.81 301 SER A C 1
ATOM 2369 O O . SER A 1 301 ? -12.542 17.630 -12.186 1.00 91.81 301 SER A O 1
ATOM 2371 N N . LEU A 1 302 ? -11.832 15.834 -13.322 1.00 90.25 302 LEU A N 1
ATOM 2372 C CA . LEU A 1 302 ? -12.949 14.973 -12.897 1.00 90.25 302 LEU A CA 1
ATOM 2373 C C . LEU A 1 302 ? -13.008 14.810 -11.369 1.00 90.25 302 LEU A C 1
ATOM 2375 O O . LEU A 1 302 ? -14.077 14.937 -10.771 1.00 90.25 302 LEU A O 1
ATOM 2379 N N . TRP A 1 303 ? -11.859 14.581 -10.723 1.00 90.44 303 TRP A N 1
ATOM 2380 C CA . TRP A 1 303 ? -11.778 14.467 -9.261 1.00 90.44 303 TRP A CA 1
ATOM 2381 C C . TRP A 1 303 ? -12.101 15.789 -8.561 1.00 90.44 303 TRP A C 1
ATOM 2383 O O . TRP A 1 303 ? -12.883 15.805 -7.611 1.00 90.44 303 TRP A O 1
ATOM 2393 N N . ILE A 1 304 ? -11.543 16.904 -9.046 1.00 91.69 304 ILE A N 1
ATOM 2394 C CA . ILE A 1 304 ? -11.853 18.239 -8.518 1.00 91.69 304 ILE A CA 1
ATOM 2395 C C . ILE A 1 304 ? -13.345 18.541 -8.686 1.00 91.69 304 ILE A C 1
ATOM 2397 O O . ILE A 1 304 ? -13.971 19.018 -7.744 1.00 91.69 304 ILE A O 1
ATOM 2401 N N . GLY A 1 305 ? -13.932 18.218 -9.839 1.00 92.56 305 GLY A N 1
ATOM 2402 C CA . GLY A 1 305 ? -15.357 18.385 -10.107 1.00 92.56 305 GLY A CA 1
ATOM 2403 C C . GLY A 1 305 ? -16.229 17.603 -9.126 1.00 92.56 305 GLY A C 1
ATOM 2404 O O . GLY A 1 305 ? -17.150 18.169 -8.544 1.00 92.56 305 GLY A O 1
ATOM 2405 N N . TYR A 1 306 ? -15.897 16.337 -8.857 1.00 91.38 306 TYR A N 1
ATOM 2406 C CA . TYR A 1 306 ? -16.601 15.528 -7.855 1.00 91.38 306 TYR A CA 1
ATOM 2407 C C . TYR A 1 306 ? -16.484 16.105 -6.433 1.00 91.38 306 TYR A C 1
ATOM 2409 O O . TYR A 1 306 ? -17.472 16.150 -5.689 1.00 91.38 306 TYR A O 1
ATOM 2417 N N . VAL A 1 307 ? -15.292 16.580 -6.054 1.00 93.69 307 VAL A N 1
ATOM 2418 C CA . VAL A 1 307 ? -15.077 17.252 -4.765 1.00 93.69 307 VAL A CA 1
ATOM 2419 C C . VAL A 1 307 ? -15.935 18.506 -4.673 1.00 93.69 307 VAL A C 1
ATOM 2421 O O . VAL A 1 307 ? -16.686 18.651 -3.714 1.00 93.69 307 VAL A O 1
ATOM 2424 N N . GLN A 1 308 ? -15.884 19.377 -5.681 1.00 94.12 308 GLN A N 1
ATOM 2425 C CA . GLN A 1 308 ? -16.671 20.609 -5.721 1.00 94.12 308 GLN A CA 1
ATOM 2426 C C . GLN A 1 308 ? -18.172 20.328 -5.673 1.00 94.12 308 GLN A C 1
ATOM 2428 O O . GLN A 1 308 ? -18.884 20.993 -4.927 1.00 94.12 308 GLN A O 1
ATOM 2433 N N . GLN A 1 309 ? -18.649 19.314 -6.397 1.00 93.88 309 GLN A N 1
ATOM 2434 C CA . GLN A 1 309 ? -20.052 18.912 -6.355 1.00 93.88 309 GLN A CA 1
ATOM 2435 C C . GLN A 1 309 ? -20.476 18.501 -4.942 1.00 93.88 309 GLN A C 1
ATOM 2437 O O . GLN A 1 309 ? -21.528 18.917 -4.468 1.00 93.88 309 GLN A O 1
ATOM 2442 N N . SER A 1 310 ? -19.651 17.721 -4.246 1.00 93.50 310 SER A N 1
ATOM 2443 C CA . SER A 1 310 ? -19.934 17.281 -2.873 1.00 93.50 310 SER A CA 1
ATOM 2444 C C . SER A 1 310 ? -19.884 18.453 -1.878 1.00 93.50 310 SER A C 1
ATOM 2446 O O . SER A 1 310 ? -20.765 18.599 -1.040 1.00 93.50 310 SER A O 1
ATOM 2448 N N . LEU A 1 311 ? -18.905 19.354 -2.027 1.00 94.38 311 LEU A N 1
ATOM 2449 C CA . LEU A 1 311 ? -18.770 20.569 -1.210 1.00 94.38 311 LEU A CA 1
ATOM 2450 C C . LEU A 1 311 ? -19.893 21.594 -1.427 1.00 94.38 311 LEU A C 1
ATOM 2452 O O . LEU A 1 311 ? -20.128 22.421 -0.553 1.00 94.38 311 LEU A O 1
ATOM 2456 N N . ARG A 1 312 ? -20.555 21.570 -2.588 1.00 94.56 312 ARG A N 1
ATOM 2457 C CA . ARG A 1 312 ? -21.690 22.446 -2.930 1.00 94.56 312 ARG A CA 1
ATOM 2458 C C . ARG A 1 312 ? -23.056 21.797 -2.709 1.00 94.56 312 ARG A C 1
ATOM 2460 O O . ARG A 1 312 ? -24.064 22.465 -2.903 1.00 94.56 312 ARG A O 1
ATOM 2467 N N . SER A 1 313 ? -23.093 20.514 -2.356 1.00 93.19 313 SER A N 1
ATOM 2468 C CA . SER A 1 313 ? -24.330 19.785 -2.075 1.00 93.19 313 SER A CA 1
ATOM 2469 C C . SER A 1 313 ? -24.407 19.441 -0.593 1.00 93.19 313 SER A C 1
ATOM 2471 O O . SER A 1 313 ? -24.634 20.324 0.226 1.00 93.19 313 SER A O 1
ATOM 2473 N N . ASP A 1 314 ? -24.178 18.185 -0.234 1.00 92.50 314 ASP A N 1
ATOM 2474 C CA . ASP A 1 314 ? -24.399 17.669 1.114 1.00 92.50 314 ASP A CA 1
ATOM 2475 C C . ASP A 1 314 ? -23.417 18.222 2.158 1.00 92.50 314 ASP A C 1
ATOM 2477 O O . ASP A 1 314 ? -23.755 18.304 3.334 1.00 92.50 314 ASP A O 1
ATOM 2481 N N . LEU A 1 315 ? -22.210 18.630 1.748 1.00 95.62 315 LEU A N 1
ATOM 2482 C CA . LEU A 1 315 ? -21.227 19.253 2.646 1.00 95.62 315 LEU A CA 1
ATOM 2483 C C . LEU A 1 315 ? -21.297 20.789 2.667 1.00 95.62 315 LEU A C 1
ATOM 2485 O O . LEU A 1 315 ? -20.524 21.413 3.393 1.00 95.62 315 LEU A O 1
ATOM 2489 N N . LEU A 1 316 ? -22.185 21.408 1.877 1.00 95.50 316 LEU A N 1
ATOM 2490 C CA . LEU A 1 316 ? -22.420 22.854 1.958 1.00 95.50 316 LEU A CA 1
ATOM 2491 C C . LEU A 1 316 ? -23.158 23.200 3.252 1.00 95.50 316 LEU A C 1
ATOM 2493 O O . LEU A 1 316 ? -22.799 24.162 3.923 1.00 95.50 316 LEU A O 1
ATOM 2497 N N . ASP A 1 317 ? -24.153 22.390 3.593 1.00 94.75 317 ASP A N 1
ATOM 2498 C CA . ASP A 1 317 ? -24.970 22.521 4.792 1.00 94.75 317 ASP A CA 1
ATOM 2499 C C . ASP A 1 317 ? -25.102 21.136 5.434 1.00 94.75 317 ASP A C 1
ATOM 2501 O O . ASP A 1 317 ? -26.003 20.349 5.120 1.00 94.75 31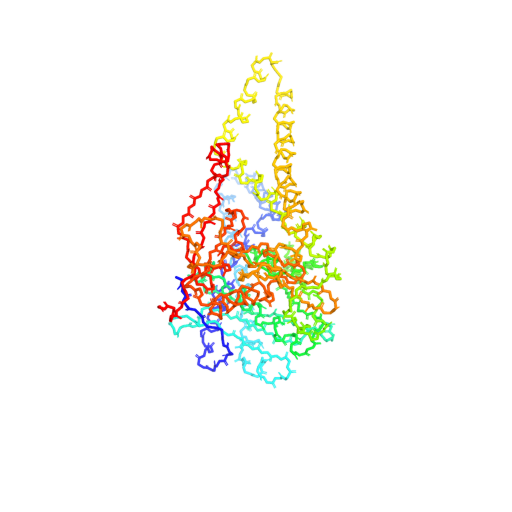7 ASP A O 1
ATOM 2505 N N . ILE A 1 318 ? -24.116 20.806 6.274 1.00 94.88 318 ILE A N 1
ATOM 2506 C CA . ILE A 1 318 ? -24.014 19.497 6.930 1.00 94.88 318 ILE A CA 1
ATOM 2507 C C . ILE A 1 318 ? -25.181 19.307 7.900 1.00 94.88 318 ILE A C 1
ATOM 2509 O O . ILE A 1 318 ? -25.724 18.205 7.992 1.00 94.88 318 ILE A O 1
ATOM 2513 N N . GLN A 1 319 ? -25.600 20.372 8.583 1.00 92.75 319 GLN A N 1
ATOM 2514 C CA . GLN A 1 319 ? -26.683 20.317 9.553 1.00 92.75 319 GLN A CA 1
ATOM 2515 C C . GLN A 1 319 ? -27.997 19.929 8.877 1.00 92.75 319 GLN A C 1
ATOM 2517 O O . GLN A 1 319 ? -28.595 18.912 9.239 1.00 92.75 319 GLN A O 1
ATOM 2522 N N . ARG A 1 320 ? -28.371 20.630 7.806 1.00 93.75 320 ARG A N 1
ATOM 2523 C CA . ARG A 1 320 ? -29.568 20.308 7.025 1.00 93.75 320 ARG A CA 1
ATOM 2524 C C . ARG A 1 320 ? -29.494 18.956 6.321 1.00 93.75 320 ARG A C 1
ATOM 2526 O O . ARG A 1 320 ? -30.502 18.269 6.182 1.00 93.75 320 ARG A O 1
ATOM 2533 N N . SER A 1 321 ? -28.310 18.563 5.852 1.00 93.19 321 SER A N 1
ATOM 2534 C CA . SER A 1 321 ? -28.151 17.341 5.050 1.00 93.19 321 SER A CA 1
ATOM 2535 C C . SER A 1 321 ? -28.053 16.064 5.887 1.00 93.19 321 SER A C 1
ATOM 2537 O O . SER A 1 321 ? -28.434 14.997 5.406 1.00 93.19 321 SER A O 1
ATOM 2539 N N . TYR A 1 322 ? -27.528 16.153 7.113 1.00 95.44 322 TYR A N 1
ATOM 2540 C CA . TYR A 1 322 ? -27.205 14.982 7.930 1.00 95.44 322 TYR A CA 1
ATOM 2541 C C . TYR A 1 322 ? -27.770 15.003 9.352 1.00 95.44 322 TYR A C 1
ATOM 2543 O O . TYR A 1 322 ? -27.927 13.922 9.920 1.00 95.44 322 TYR A O 1
ATOM 2551 N N . LEU A 1 323 ? -28.052 16.165 9.948 1.00 92.88 323 LEU A N 1
ATOM 2552 C CA . LEU A 1 323 ? -28.495 16.250 11.347 1.00 92.88 323 LEU A CA 1
ATOM 2553 C C . LEU A 1 323 ? -30.000 16.498 11.500 1.00 92.88 323 LEU A C 1
ATOM 2555 O O . LEU A 1 323 ? -30.599 15.956 12.424 1.00 92.88 323 LEU A O 1
ATOM 2559 N N . GLU A 1 324 ? -30.615 17.276 10.608 1.00 91.44 324 GLU A N 1
ATOM 2560 C CA . GLU A 1 324 ? -32.065 17.522 10.622 1.00 91.44 324 GLU A CA 1
ATOM 2561 C C . GLU A 1 324 ? -32.915 16.311 10.189 1.00 91.44 324 GLU A C 1
ATOM 2563 O O . GLU A 1 324 ? -33.947 16.058 10.822 1.00 91.44 324 GLU A O 1
ATOM 2568 N N . PRO A 1 325 ? -32.553 15.541 9.138 1.00 90.25 325 PRO A N 1
ATOM 2569 C CA . PRO A 1 325 ? -33.395 14.442 8.689 1.00 90.25 325 PRO A CA 1
ATOM 2570 C C . PRO A 1 325 ? -33.440 13.285 9.695 1.00 90.25 325 PRO A C 1
ATOM 2572 O O . PRO A 1 325 ? -32.452 12.910 10.331 1.00 90.25 325 PRO A O 1
ATOM 2575 N N . ALA A 1 326 ? -34.605 12.644 9.800 1.00 82.75 326 ALA A N 1
ATOM 2576 C CA . ALA A 1 326 ? -34.715 11.395 10.538 1.00 82.75 326 ALA A CA 1
ATOM 2577 C C . ALA A 1 326 ? -33.881 10.298 9.848 1.00 82.75 326 ALA A C 1
ATOM 2579 O O . ALA A 1 326 ? -33.897 10.166 8.625 1.00 82.75 326 ALA A O 1
ATOM 2580 N N . ASN A 1 327 ? -33.187 9.478 10.642 1.00 87.88 327 ASN A N 1
ATOM 2581 C CA . ASN A 1 327 ? -32.335 8.374 10.177 1.00 87.88 327 ASN A CA 1
ATOM 2582 C C . ASN A 1 327 ? -31.115 8.813 9.350 1.00 87.88 327 ASN A C 1
ATOM 2584 O O . ASN A 1 327 ? -30.595 8.047 8.541 1.00 87.88 327 ASN A O 1
ATOM 2588 N N . SER A 1 328 ? -30.608 10.018 9.605 1.00 94.19 328 SER A N 1
ATOM 2589 C CA . SER A 1 328 ? -29.271 10.441 9.196 1.00 94.19 328 SER A CA 1
ATOM 2590 C C . SER A 1 328 ? -28.447 10.892 10.396 1.00 94.19 328 SER A C 1
ATOM 2592 O O . SER A 1 328 ? -28.985 11.208 11.458 1.00 94.19 328 SER A O 1
ATOM 2594 N N . CYS A 1 329 ? -27.127 10.875 10.240 1.00 96.31 329 CYS A N 1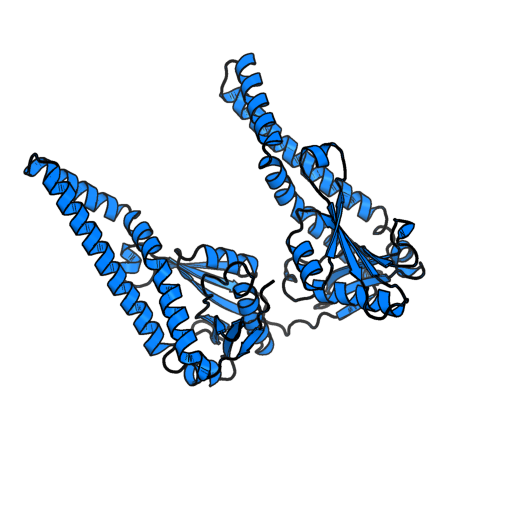
ATOM 2595 C CA . CYS A 1 329 ? -26.209 11.477 11.195 1.00 96.31 329 CYS A CA 1
ATOM 2596 C C . CYS A 1 329 ? -24.836 11.704 10.548 1.00 96.31 329 CYS A C 1
ATOM 2598 O O . CYS A 1 329 ? -24.490 11.069 9.549 1.00 96.31 329 CYS A O 1
ATOM 2600 N N . PHE A 1 330 ? -24.036 12.590 11.135 1.00 97.81 330 PHE A N 1
ATOM 2601 C CA . PHE A 1 330 ? -22.652 12.822 10.745 1.00 97.81 330 PHE A CA 1
ATOM 2602 C C . PHE A 1 330 ? -21.761 12.772 11.979 1.00 97.81 330 PHE A C 1
ATOM 2604 O O . PHE A 1 330 ? -22.057 13.408 12.992 1.00 97.81 330 PHE A O 1
ATOM 2611 N N . TRP A 1 331 ? -20.659 12.033 11.886 1.00 98.25 331 TRP A N 1
ATOM 2612 C CA . TRP A 1 331 ? -19.688 11.905 12.963 1.00 98.25 331 TRP A CA 1
ATOM 2613 C C . TRP A 1 331 ? -18.313 12.363 12.525 1.00 98.25 331 TRP A C 1
ATOM 2615 O O . TRP A 1 331 ? -17.887 12.145 11.387 1.00 98.25 331 TRP A O 1
ATOM 2625 N N . VAL A 1 332 ? -17.594 12.913 13.491 1.00 97.94 332 VAL A N 1
ATOM 2626 C CA . VAL A 1 332 ? -16.177 13.227 13.397 1.00 97.94 332 VAL A CA 1
ATOM 2627 C C . VAL A 1 332 ? -15.408 12.369 14.397 1.00 97.94 332 VAL A C 1
ATOM 2629 O O . VAL A 1 332 ? -15.893 12.059 15.487 1.00 97.94 332 VAL A O 1
ATOM 2632 N N . ALA A 1 333 ? -14.212 11.942 14.008 1.00 96.19 333 ALA A N 1
ATOM 2633 C CA . ALA A 1 333 ? -13.218 11.429 14.936 1.00 96.19 333 ALA A CA 1
ATOM 2634 C C . ALA A 1 333 ? -12.305 12.592 15.310 1.00 96.19 333 ALA A C 1
ATOM 2636 O O . ALA A 1 333 ? -11.669 13.173 14.430 1.00 96.19 333 ALA A O 1
ATOM 2637 N N . GLU A 1 334 ? -12.244 12.909 16.594 1.00 93.56 334 GLU A N 1
ATOM 2638 C CA . GLU A 1 334 ? -11.404 13.965 17.145 1.00 93.56 334 GLU A CA 1
ATOM 2639 C C . GLU A 1 334 ? -10.218 13.346 17.882 1.00 93.56 334 GLU A C 1
ATOM 2641 O O . GLU A 1 334 ? -10.398 12.424 18.679 1.00 93.56 334 GLU A O 1
ATOM 2646 N N . ALA A 1 335 ? -9.014 13.844 17.619 1.00 87.00 335 ALA A N 1
ATOM 2647 C CA . ALA A 1 335 ? -7.812 13.521 18.373 1.00 87.00 335 ALA A CA 1
ATOM 2648 C C . ALA A 1 335 ? -7.022 14.813 18.598 1.00 87.00 335 ALA A C 1
ATOM 2650 O O . ALA A 1 335 ? -6.879 15.609 17.674 1.00 87.00 335 ALA A O 1
ATOM 2651 N N . GLU A 1 336 ? -6.538 15.025 19.824 1.00 82.75 336 GLU A N 1
ATOM 2652 C CA . GLU A 1 336 ? -5.737 16.209 20.189 1.00 82.75 336 GLU A CA 1
ATOM 2653 C C . GLU A 1 336 ? -6.443 17.546 19.872 1.00 82.75 336 GLU A C 1
ATOM 2655 O O . GLU A 1 336 ? -5.810 18.518 19.474 1.00 82.75 336 GLU A O 1
ATOM 2660 N N . GLY A 1 337 ? -7.774 17.596 20.021 1.00 82.19 337 GLY A N 1
ATOM 2661 C CA . GLY A 1 337 ? -8.575 18.789 19.723 1.00 82.19 337 GLY A CA 1
ATOM 2662 C C . GLY A 1 337 ? -8.777 19.069 18.229 1.00 82.19 337 GLY A C 1
ATOM 2663 O O . GLY A 1 337 ? -9.332 20.104 17.872 1.00 82.19 337 GLY A O 1
ATOM 2664 N N . ALA A 1 338 ? -8.332 18.172 17.343 1.00 89.69 338 ALA A N 1
ATOM 2665 C CA . ALA A 1 338 ? -8.466 18.310 15.899 1.00 89.69 338 ALA A CA 1
ATOM 2666 C C . ALA A 1 338 ? -9.336 17.200 15.301 1.00 89.69 338 ALA A C 1
ATOM 2668 O O . ALA A 1 338 ? -9.273 16.034 15.699 1.00 89.69 338 ALA A O 1
ATOM 2669 N N . VAL A 1 339 ? -10.111 17.541 14.271 1.00 95.50 339 VAL A N 1
ATOM 2670 C CA . VAL A 1 339 ? -10.838 16.553 13.467 1.00 95.50 339 VAL A CA 1
ATOM 2671 C C . VAL A 1 339 ? -9.833 15.761 12.630 1.00 95.50 339 VAL A C 1
ATOM 2673 O O . VAL A 1 339 ? -9.146 16.308 11.766 1.00 95.50 339 VAL A O 1
ATOM 2676 N N . VAL A 1 340 ? -9.763 14.450 12.865 1.00 94.31 340 VAL A N 1
ATOM 2677 C CA . VAL A 1 340 ? -8.836 13.510 12.206 1.00 94.31 340 VAL A CA 1
ATOM 2678 C C . VAL A 1 340 ? -9.534 12.462 11.338 1.00 94.31 340 VAL A C 1
ATOM 2680 O O . VAL A 1 340 ? -8.887 11.800 10.521 1.00 94.31 340 VAL A O 1
ATOM 2683 N N . GLY A 1 341 ? -10.856 12.340 11.458 1.00 96.12 341 GLY A N 1
ATOM 2684 C CA . GLY A 1 341 ? -11.683 11.528 10.574 1.00 96.12 341 GLY A CA 1
ATOM 2685 C C . GLY A 1 341 ? -13.131 11.999 10.534 1.00 96.12 341 GLY A C 1
ATOM 2686 O O . GLY A 1 341 ? -13.567 12.760 11.391 1.00 96.12 341 GLY A O 1
ATOM 2687 N N . MET A 1 342 ? -13.877 11.532 9.542 1.00 97.81 342 MET A N 1
ATOM 2688 C CA . MET A 1 342 ? -15.282 11.883 9.332 1.00 97.81 342 MET A CA 1
ATOM 2689 C C . MET A 1 342 ? -16.036 10.730 8.675 1.00 97.81 342 MET A C 1
ATOM 2691 O O . MET A 1 342 ? -15.431 9.949 7.936 1.00 97.81 342 MET A O 1
ATOM 2695 N N . VAL A 1 343 ? -17.341 10.633 8.926 1.00 98.00 343 VAL A N 1
ATOM 2696 C CA . VAL A 1 343 ? -18.273 9.753 8.207 1.00 98.00 343 VAL A CA 1
ATOM 2697 C C . VAL A 1 343 ? -19.702 10.286 8.323 1.00 98.00 343 VAL A C 1
ATOM 2699 O O . VAL A 1 343 ? -20.105 10.766 9.380 1.00 98.00 343 VAL A O 1
ATOM 2702 N N . GLY A 1 344 ? -20.478 10.167 7.249 1.00 97.06 344 GLY A N 1
ATOM 2703 C CA . GLY A 1 344 ? -21.912 10.439 7.236 1.00 97.06 344 GLY A CA 1
ATOM 2704 C C . GLY A 1 344 ? -22.727 9.163 7.033 1.00 97.06 344 GLY A C 1
ATOM 2705 O O . GLY A 1 344 ? -22.284 8.234 6.355 1.00 97.06 344 GLY A O 1
ATOM 2706 N N . ALA A 1 345 ? -23.931 9.133 7.591 1.00 96.62 345 ALA A N 1
ATOM 2707 C CA . ALA A 1 345 ? -24.957 8.137 7.312 1.00 96.62 345 ALA A CA 1
ATOM 2708 C C . ALA A 1 345 ? -26.238 8.849 6.880 1.00 96.62 345 ALA A C 1
ATOM 2710 O O . ALA A 1 345 ? -26.681 9.782 7.548 1.00 96.62 345 ALA A O 1
ATOM 2711 N N . VAL A 1 346 ? -26.822 8.415 5.767 1.00 95.06 346 VAL A N 1
ATOM 2712 C CA . VAL A 1 346 ? -28.070 8.962 5.211 1.00 95.06 346 VAL A CA 1
ATOM 2713 C C . VAL A 1 346 ? -28.935 7.840 4.658 1.00 95.06 346 VAL A C 1
ATOM 2715 O O . VAL A 1 346 ? -28.468 6.717 4.479 1.00 95.06 346 VAL A O 1
ATOM 2718 N N . LEU A 1 347 ? -30.191 8.137 4.337 1.00 92.06 347 LEU A N 1
ATOM 2719 C CA . LEU A 1 347 ? -31.008 7.204 3.570 1.00 92.06 347 LEU A CA 1
ATOM 2720 C C . LEU A 1 347 ? -30.430 7.020 2.152 1.00 92.06 347 LEU A C 1
ATOM 2722 O O . LEU A 1 347 ? -30.039 8.010 1.522 1.00 92.06 347 LEU A O 1
ATOM 2726 N N . PRO A 1 348 ? -30.397 5.780 1.629 1.00 88.69 348 PRO A N 1
ATOM 2727 C CA . PRO A 1 348 ? -29.965 5.513 0.268 1.00 88.69 348 PRO A CA 1
ATOM 2728 C C . PRO A 1 348 ? -30.787 6.289 -0.759 1.00 88.69 348 PRO A C 1
ATOM 2730 O O . PRO A 1 348 ? -32.011 6.435 -0.647 1.00 88.69 348 PRO A O 1
ATOM 2733 N N . VAL A 1 349 ? -30.105 6.754 -1.806 1.00 81.31 349 VAL A N 1
ATOM 2734 C CA . VAL A 1 349 ? -30.778 7.395 -2.946 1.00 81.31 349 VAL A CA 1
ATOM 2735 C C . VAL A 1 349 ? -31.707 6.397 -3.639 1.00 81.31 349 VAL A C 1
ATOM 2737 O O . VAL A 1 349 ? -32.828 6.772 -3.994 1.00 81.31 349 VAL A O 1
ATOM 2740 N N . ASP A 1 350 ? -31.255 5.144 -3.763 1.00 80.12 350 ASP A N 1
ATOM 2741 C CA . ASP A 1 350 ? -31.998 4.038 -4.361 1.00 80.12 350 ASP A CA 1
ATOM 2742 C C . ASP A 1 350 ? -33.296 3.744 -3.582 1.00 80.12 350 ASP A C 1
ATOM 2744 O O . ASP A 1 350 ? -33.237 3.335 -2.415 1.00 80.12 350 ASP A O 1
ATOM 2748 N N . PRO A 1 351 ? -34.476 3.929 -4.205 1.00 78.31 351 PRO A N 1
ATOM 2749 C CA . PRO A 1 351 ? -35.755 3.640 -3.577 1.00 78.31 351 PRO A CA 1
ATOM 2750 C C . PRO A 1 351 ? -35.902 2.202 -3.070 1.00 78.31 351 PRO A C 1
ATOM 2752 O O . PRO A 1 351 ? -36.604 2.016 -2.079 1.00 78.31 351 PRO A O 1
ATOM 2755 N N . SER A 1 352 ? -35.255 1.197 -3.682 1.00 78.19 352 SER A N 1
ATOM 2756 C CA . SER A 1 352 ? -35.399 -0.201 -3.234 1.00 78.19 352 SER A CA 1
ATOM 2757 C C . SER A 1 352 ? -34.716 -0.493 -1.898 1.00 78.19 352 SER A C 1
ATOM 2759 O O . SER A 1 352 ? -35.047 -1.477 -1.236 1.00 78.19 352 SER A O 1
ATOM 2761 N N . GLU A 1 353 ? -33.782 0.365 -1.488 1.00 82.12 353 GLU A N 1
ATOM 2762 C CA . GLU A 1 353 ? -33.047 0.252 -0.225 1.00 82.12 353 GLU A CA 1
ATOM 2763 C C . GLU A 1 353 ? -33.631 1.142 0.884 1.00 82.12 353 GLU A C 1
ATOM 2765 O O . GLU A 1 353 ? -33.278 1.000 2.061 1.00 82.12 353 GLU A O 1
ATOM 2770 N N . ARG A 1 354 ? -34.565 2.046 0.548 1.00 75.06 354 ARG A N 1
ATOM 2771 C CA . ARG A 1 354 ? -35.199 2.937 1.529 1.00 75.06 354 ARG A CA 1
ATOM 2772 C C . ARG A 1 354 ? -35.990 2.136 2.560 1.00 75.06 354 ARG A C 1
ATOM 2774 O O . ARG A 1 354 ? -36.734 1.218 2.232 1.00 75.06 354 ARG A O 1
ATOM 2781 N N . GLY A 1 355 ? -35.802 2.482 3.832 1.00 74.25 355 GLY A N 1
ATOM 2782 C CA . GLY A 1 355 ? -36.382 1.764 4.971 1.00 74.25 355 GLY A CA 1
ATOM 2783 C C . GLY A 1 355 ? -35.626 0.488 5.357 1.00 74.25 355 GLY A C 1
ATOM 2784 O O . GLY A 1 355 ? -35.669 0.099 6.518 1.00 74.25 355 GLY A O 1
ATOM 2785 N N . ARG A 1 356 ? -34.855 -0.117 4.443 1.00 84.94 356 ARG A N 1
ATOM 2786 C CA . ARG A 1 356 ? -34.086 -1.344 4.704 1.00 84.94 356 ARG A CA 1
ATOM 2787 C C . ARG A 1 356 ? -32.643 -1.077 5.100 1.00 84.94 356 ARG A C 1
ATOM 2789 O O . ARG A 1 356 ? -32.129 -1.795 5.956 1.00 84.94 356 ARG A O 1
ATOM 2796 N N . ALA A 1 357 ? -32.003 -0.076 4.505 1.00 91.69 357 ALA A N 1
ATOM 2797 C CA . ALA A 1 357 ? -30.589 0.199 4.717 1.00 91.69 357 ALA A CA 1
ATOM 2798 C C . ALA A 1 357 ? -30.293 1.677 4.998 1.00 91.69 357 ALA A C 1
ATOM 2800 O O . ALA A 1 357 ? -31.072 2.557 4.631 1.00 91.69 357 ALA A O 1
ATOM 2801 N N . LEU A 1 358 ? -29.126 1.936 5.595 1.00 94.44 358 LEU A N 1
ATOM 2802 C CA . LEU A 1 358 ? -28.474 3.250 5.580 1.00 94.44 358 LEU A CA 1
ATOM 2803 C C . LEU A 1 358 ? -27.298 3.261 4.608 1.00 94.44 358 LEU A C 1
ATOM 2805 O O . LEU A 1 358 ? -26.564 2.282 4.496 1.00 94.44 358 LEU A O 1
ATOM 2809 N N . GLU A 1 359 ? -27.090 4.383 3.930 1.00 95.69 359 GLU A N 1
ATOM 2810 C CA . GLU A 1 359 ? -25.936 4.612 3.070 1.00 95.69 359 GLU A CA 1
ATOM 2811 C C . GLU A 1 359 ? -24.815 5.307 3.854 1.00 95.69 359 GLU A C 1
ATOM 2813 O O . GLU A 1 359 ? -24.979 6.428 4.343 1.00 95.69 359 GLU A O 1
ATOM 2818 N N . LEU A 1 360 ? -23.658 4.650 3.949 1.00 96.62 360 LEU A N 1
ATOM 2819 C CA . LEU A 1 360 ? -22.437 5.227 4.504 1.00 96.62 360 LEU A CA 1
ATOM 2820 C C . LEU A 1 360 ? -21.776 6.113 3.440 1.00 96.62 360 LEU A C 1
ATOM 2822 O O . LEU A 1 360 ? -21.368 5.634 2.380 1.00 96.62 360 LEU A O 1
ATOM 2826 N N . LYS A 1 361 ? -21.618 7.406 3.742 1.00 94.81 361 LYS A N 1
ATOM 2827 C CA . LYS A 1 361 ? -21.001 8.401 2.854 1.00 94.81 361 LYS A CA 1
ATOM 2828 C C . LYS A 1 361 ? -19.834 9.133 3.499 1.00 94.81 361 LYS A C 1
ATOM 2830 O O . LYS A 1 361 ? -19.670 9.179 4.714 1.00 94.81 361 LYS A O 1
ATOM 2835 N N . ARG A 1 362 ? -19.030 9.751 2.631 1.00 94.50 362 ARG A N 1
ATOM 2836 C CA . ARG A 1 362 ? -18.007 10.753 2.977 1.00 94.50 362 ARG A CA 1
ATOM 2837 C C . ARG A 1 362 ? -16.962 10.283 3.993 1.00 94.50 362 ARG A C 1
ATOM 2839 O O . ARG A 1 362 ? -16.361 11.116 4.661 1.00 94.50 362 ARG A O 1
ATOM 2846 N N . MET A 1 363 ? -16.709 8.975 4.092 1.00 95.88 363 MET A N 1
ATOM 2847 C CA . MET A 1 363 ? -15.701 8.488 5.025 1.00 95.88 363 MET A CA 1
ATOM 2848 C C . MET A 1 363 ? -14.294 8.888 4.584 1.00 95.88 363 MET A C 1
ATOM 2850 O O . MET A 1 363 ? -13.829 8.473 3.524 1.00 95.88 363 MET A O 1
ATOM 2854 N N . SER A 1 364 ? -13.613 9.644 5.441 1.00 95.00 364 SER A N 1
ATOM 2855 C CA . SER A 1 364 ? -12.237 10.100 5.241 1.00 95.00 364 SER A CA 1
ATOM 2856 C C . SER A 1 364 ? -11.484 10.079 6.566 1.00 95.00 364 SER A C 1
ATOM 2858 O O . SER A 1 364 ? -12.050 10.384 7.611 1.00 95.00 364 SER A O 1
ATOM 2860 N N . VAL A 1 365 ? -10.196 9.730 6.524 1.00 93.31 365 VAL A N 1
ATOM 2861 C CA . VAL A 1 365 ? -9.270 9.823 7.665 1.00 93.31 365 VAL A CA 1
ATOM 2862 C C . VAL A 1 365 ? -7.989 10.495 7.188 1.00 93.31 365 VAL A C 1
ATOM 2864 O O . VAL A 1 365 ? -7.439 10.119 6.141 1.00 93.31 365 VAL A O 1
ATOM 2867 N N . GLY A 1 366 ? -7.522 11.482 7.955 1.00 88.31 366 GLY A N 1
ATOM 2868 C CA . GLY A 1 366 ? -6.298 12.226 7.667 1.00 88.31 366 GLY A CA 1
ATOM 2869 C C . GLY A 1 366 ? -5.091 11.297 7.534 1.00 88.31 366 GLY A C 1
ATOM 2870 O O . GLY A 1 366 ? -4.978 10.320 8.272 1.00 88.31 366 GLY A O 1
ATOM 2871 N N . ARG A 1 367 ? -4.191 11.585 6.586 1.00 81.50 367 ARG A N 1
ATOM 2872 C CA . ARG A 1 367 ? -3.059 10.712 6.221 1.00 81.50 367 ARG A CA 1
ATOM 2873 C C . ARG A 1 367 ? -2.211 10.285 7.428 1.00 81.50 367 ARG A C 1
ATOM 2875 O O . ARG A 1 367 ? -1.982 9.091 7.589 1.00 81.50 367 ARG A O 1
ATOM 2882 N N . GLU A 1 368 ? -1.872 11.235 8.299 1.00 77.69 368 GLU A N 1
ATOM 2883 C CA . GLU A 1 368 ? -1.119 11.064 9.562 1.00 77.69 368 GLU A CA 1
ATOM 2884 C C . GLU A 1 368 ? -1.800 10.111 10.570 1.00 77.69 368 GLU A C 1
ATOM 2886 O O . GLU A 1 368 ? -1.167 9.520 11.446 1.00 77.69 368 GLU A O 1
ATOM 2891 N N . HIS A 1 369 ? -3.120 9.946 10.445 1.00 80.69 369 HIS A N 1
ATOM 2892 C CA . HIS A 1 369 ? -3.978 9.216 11.379 1.00 80.69 369 HIS A CA 1
ATOM 2893 C C . HIS A 1 369 ? -4.473 7.873 10.812 1.00 80.69 369 HIS A C 1
ATOM 2895 O O . HIS A 1 369 ? -5.227 7.141 11.463 1.00 80.69 369 HIS A O 1
ATOM 2901 N N . ARG A 1 370 ? -4.043 7.502 9.597 1.00 80.81 370 ARG A N 1
ATOM 2902 C CA . ARG A 1 370 ? -4.368 6.205 8.982 1.00 80.81 370 ARG A CA 1
ATOM 2903 C C . ARG A 1 370 ? -3.633 5.064 9.685 1.00 80.81 370 ARG A C 1
ATOM 2905 O O . ARG A 1 370 ? -2.657 5.255 10.394 1.00 80.81 370 ARG A O 1
ATOM 2912 N N . GLY A 1 371 ? -4.144 3.844 9.524 1.00 72.81 371 GLY A N 1
ATOM 2913 C CA . GLY A 1 371 ? -3.564 2.654 10.160 1.00 72.81 371 GLY A CA 1
ATOM 2914 C C . GLY A 1 371 ? -3.847 2.518 11.663 1.00 72.81 371 GLY A C 1
ATOM 2915 O O . GLY A 1 371 ? -3.564 1.458 12.209 1.00 72.81 371 GLY A O 1
ATOM 2916 N N . ARG A 1 372 ? -4.480 3.518 12.295 1.00 74.75 372 ARG A N 1
ATOM 2917 C CA . ARG A 1 372 ? -4.828 3.560 13.731 1.00 74.75 372 ARG A CA 1
ATOM 2918 C C . ARG A 1 372 ? -6.218 2.994 14.074 1.00 74.75 372 ARG A C 1
ATOM 2920 O O . ARG A 1 372 ? -6.744 3.225 15.154 1.00 74.75 372 ARG A O 1
ATOM 2927 N N . GLY A 1 373 ? -6.878 2.322 13.129 1.00 79.69 373 GLY A N 1
ATOM 2928 C CA . GLY A 1 373 ? -8.226 1.765 13.326 1.00 79.69 373 GLY A CA 1
ATOM 2929 C C . GLY A 1 373 ? -9.389 2.772 13.289 1.00 79.69 373 GLY A C 1
ATOM 2930 O O . GLY A 1 373 ? -10.535 2.334 13.297 1.00 79.69 373 GLY A O 1
ATOM 2931 N N . ILE A 1 374 ? -9.134 4.080 13.148 1.00 88.38 374 ILE A N 1
ATOM 2932 C CA . ILE A 1 374 ? -10.166 5.142 13.137 1.00 88.38 374 ILE A CA 1
ATOM 2933 C C . ILE A 1 374 ? -11.264 4.879 12.098 1.00 88.38 374 ILE A C 1
ATOM 2935 O O . ILE A 1 374 ? -12.443 4.903 12.430 1.00 88.38 374 ILE A O 1
ATOM 2939 N N . ALA A 1 375 ? -10.901 4.550 10.853 1.00 91.75 375 ALA A N 1
ATOM 2940 C CA . ALA A 1 375 ? -11.885 4.267 9.803 1.00 91.75 375 ALA A CA 1
ATOM 2941 C C . ALA A 1 375 ? -12.757 3.037 10.129 1.00 91.75 375 ALA A C 1
ATOM 2943 O O . ALA A 1 375 ? -13.951 3.022 9.845 1.00 91.75 375 ALA A O 1
ATOM 2944 N N . ARG A 1 376 ? -12.181 2.015 10.783 1.00 86.94 376 ARG A N 1
ATOM 2945 C CA . ARG A 1 376 ? -12.930 0.838 11.256 1.00 86.94 376 ARG A CA 1
ATOM 2946 C C . ARG A 1 376 ? -13.918 1.233 12.352 1.00 86.94 376 ARG A C 1
ATOM 2948 O O . ARG A 1 376 ? -15.050 0.760 12.337 1.00 86.94 376 ARG A O 1
ATOM 2955 N N . ALA A 1 377 ? -13.499 2.084 13.285 1.00 86.62 377 ALA A N 1
ATOM 2956 C CA . ALA A 1 377 ? -14.354 2.573 14.358 1.00 86.62 377 ALA A CA 1
ATOM 2957 C C . ALA A 1 377 ? -15.496 3.452 13.823 1.00 86.62 377 ALA A C 1
ATOM 2959 O O . ALA A 1 377 ? -16.645 3.195 14.157 1.00 86.62 377 ALA A O 1
ATOM 2960 N N . LEU A 1 378 ? -15.209 4.393 12.916 1.00 95.75 378 LEU A N 1
ATOM 2961 C CA . LEU A 1 378 ? -16.220 5.206 12.225 1.00 95.75 378 LEU A CA 1
ATOM 2962 C C . LEU A 1 378 ? -17.232 4.333 11.468 1.00 95.75 378 LEU A C 1
ATOM 2964 O O . LEU A 1 378 ? -18.438 4.522 11.602 1.00 95.75 378 LEU A O 1
ATOM 2968 N N . CYS A 1 379 ? -16.757 3.324 10.735 1.00 93.94 379 CYS A N 1
ATOM 2969 C CA . CYS A 1 379 ? -17.623 2.376 10.036 1.00 93.94 379 CYS A CA 1
ATOM 2970 C C . CYS A 1 379 ? -18.532 1.592 11.002 1.00 93.94 379 CYS A C 1
ATOM 2972 O O . CYS A 1 379 ? -19.734 1.478 10.766 1.00 93.94 379 CYS A O 1
ATOM 2974 N N . ARG A 1 380 ? -17.996 1.115 12.134 1.00 88.44 380 ARG A N 1
ATOM 2975 C CA . ARG A 1 380 ? -18.788 0.451 13.184 1.00 88.44 380 ARG A CA 1
ATOM 2976 C C . ARG A 1 380 ? -19.805 1.382 13.841 1.00 88.44 380 ARG A C 1
ATOM 2978 O O . ARG A 1 380 ? -20.897 0.924 14.157 1.00 88.44 380 ARG A O 1
ATOM 2985 N N . THR A 1 381 ? -19.483 2.664 14.011 1.00 90.75 381 THR A N 1
ATOM 2986 C CA . THR A 1 381 ? -20.435 3.668 14.508 1.00 90.75 381 THR A CA 1
ATOM 2987 C C . THR A 1 381 ? -21.655 3.766 13.595 1.00 90.75 381 THR A C 1
ATOM 2989 O O . THR A 1 381 ? -22.776 3.757 14.094 1.00 90.75 381 THR A O 1
ATOM 2992 N N . VAL A 1 382 ? -21.454 3.769 12.272 1.00 95.75 382 VAL A N 1
ATOM 2993 C CA . VAL A 1 382 ? -22.560 3.777 11.300 1.00 95.75 382 VAL A CA 1
ATOM 2994 C C . VAL A 1 382 ? -23.388 2.492 11.371 1.00 95.75 382 VAL A C 1
ATOM 2996 O O . VAL A 1 382 ? -24.612 2.566 11.370 1.00 95.75 382 VAL A O 1
ATOM 2999 N N . ILE A 1 383 ? -22.746 1.323 11.479 1.00 91.44 383 ILE A N 1
ATOM 3000 C CA . ILE A 1 383 ? -23.455 0.036 11.616 1.00 91.44 383 ILE A CA 1
ATOM 3001 C C . ILE A 1 383 ? -24.308 0.014 12.887 1.00 91.44 383 ILE A C 1
ATOM 3003 O O . ILE A 1 383 ? -25.479 -0.352 12.831 1.00 91.44 383 ILE A O 1
ATOM 3007 N N . ARG A 1 384 ? -23.748 0.447 14.022 1.00 89.44 384 ARG A N 1
ATOM 3008 C CA . ARG A 1 384 ? -24.484 0.519 15.288 1.00 89.44 384 ARG A CA 1
ATOM 3009 C C . ARG A 1 384 ? -25.666 1.481 15.184 1.00 89.44 384 ARG A C 1
ATOM 3011 O O . ARG A 1 384 ? -26.763 1.129 15.592 1.00 89.44 384 ARG A O 1
ATOM 3018 N N . PHE A 1 385 ? -25.464 2.655 14.589 1.00 92.00 385 PHE A N 1
ATOM 3019 C CA . PHE A 1 385 ? -26.546 3.613 14.370 1.00 92.00 385 PHE A CA 1
ATOM 3020 C C . PHE A 1 385 ? -27.655 3.040 13.478 1.00 92.00 385 PHE A C 1
ATOM 3022 O O . PHE A 1 385 ? -28.832 3.197 13.784 1.00 92.00 385 PHE A O 1
ATOM 3029 N N . ALA A 1 386 ? -27.301 2.332 12.402 1.00 92.94 386 ALA A N 1
ATOM 3030 C CA . ALA A 1 386 ? -28.274 1.656 11.549 1.00 92.94 386 ALA A CA 1
ATOM 3031 C C . ALA A 1 386 ? -29.089 0.616 12.336 1.00 92.94 386 ALA A C 1
ATOM 3033 O O . ALA A 1 386 ? -30.313 0.588 12.218 1.00 92.94 386 ALA A O 1
ATOM 3034 N N . GLN A 1 387 ? -28.427 -0.170 13.188 1.00 89.12 387 GLN A N 1
ATOM 3035 C CA . GLN A 1 387 ? -29.075 -1.152 14.057 1.00 89.12 387 GLN A CA 1
ATOM 3036 C C . GLN A 1 387 ? -30.021 -0.493 15.075 1.00 89.12 387 GLN A C 1
ATOM 3038 O O . GLN A 1 387 ? -31.162 -0.925 15.217 1.00 89.12 387 GLN A O 1
ATOM 3043 N N . GLU A 1 388 ? -29.583 0.574 15.748 1.00 88.81 388 GLU A N 1
ATOM 3044 C CA . GLU A 1 388 ? -30.391 1.342 16.713 1.00 88.81 388 GLU A CA 1
ATOM 3045 C C . GLU A 1 388 ? -31.632 1.975 16.064 1.00 88.81 388 GLU A C 1
ATOM 3047 O O . GLU A 1 388 ? -32.667 2.126 16.709 1.00 88.81 388 GLU A O 1
ATOM 3052 N N . ARG A 1 389 ? -31.548 2.323 14.775 1.00 90.06 389 ARG A N 1
ATOM 3053 C CA . ARG A 1 389 ? -32.662 2.860 13.978 1.00 90.06 389 ARG A CA 1
ATOM 3054 C C . ARG A 1 389 ? -33.527 1.779 13.316 1.00 90.06 389 ARG A C 1
ATOM 3056 O O . ARG A 1 389 ? -34.443 2.122 12.574 1.00 90.06 389 ARG A O 1
ATOM 3063 N N . GLY A 1 390 ? -33.261 0.498 13.577 1.00 89.81 390 GLY A N 1
ATOM 3064 C CA . GLY A 1 390 ? -34.048 -0.621 13.051 1.00 89.81 390 GLY A CA 1
ATOM 3065 C C . GLY A 1 390 ? -33.817 -0.922 11.567 1.00 89.81 390 GLY A C 1
ATOM 3066 O O . GLY A 1 390 ? -34.641 -1.586 10.943 1.00 89.81 390 GLY A O 1
ATOM 3067 N N . HIS A 1 391 ? -32.717 -0.448 10.978 1.00 91.75 391 HIS A N 1
ATOM 3068 C CA . HIS A 1 391 ? -32.353 -0.819 9.615 1.00 91.75 391 HIS A CA 1
ATOM 3069 C C . HIS A 1 391 ? -31.723 -2.212 9.578 1.00 91.75 391 HIS A C 1
ATOM 3071 O O . HIS A 1 391 ? -30.996 -2.619 10.481 1.00 91.75 391 HIS A O 1
ATOM 3077 N N . SER A 1 392 ? -31.985 -2.932 8.491 1.00 92.38 392 SER A N 1
ATOM 3078 C CA . SER A 1 392 ? -31.483 -4.289 8.267 1.00 92.38 392 SER A CA 1
ATOM 3079 C C . SER A 1 392 ? -30.097 -4.354 7.634 1.00 92.38 392 SER A C 1
ATOM 3081 O O . SER A 1 392 ? -29.439 -5.389 7.691 1.00 92.38 392 SER A O 1
ATOM 3083 N N . ALA A 1 393 ? -29.624 -3.251 7.047 1.00 94.62 393 ALA A N 1
ATOM 3084 C CA . ALA A 1 393 ? -28.349 -3.229 6.345 1.00 94.62 393 ALA A CA 1
ATOM 3085 C C . ALA A 1 393 ? -27.662 -1.859 6.329 1.00 94.62 393 ALA A C 1
ATOM 3087 O O . ALA A 1 393 ? -28.264 -0.816 6.588 1.00 94.62 393 ALA A O 1
ATOM 3088 N N . VAL A 1 394 ? -26.384 -1.871 5.955 1.00 96.44 394 VAL A N 1
ATOM 3089 C CA . VAL A 1 394 ? -25.628 -0.680 5.557 1.00 96.44 394 VAL A CA 1
ATOM 3090 C C . VAL A 1 394 ? -25.082 -0.891 4.152 1.00 96.44 394 VAL A C 1
ATOM 3092 O O . VAL A 1 394 ? -24.487 -1.929 3.860 1.00 96.44 394 VAL A O 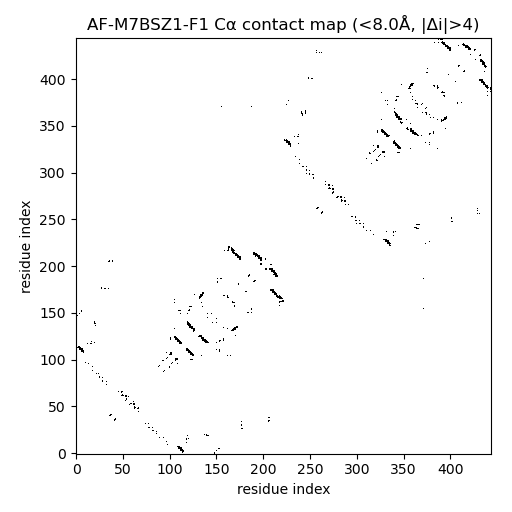1
ATOM 3095 N N . VAL A 1 395 ? -25.261 0.098 3.283 1.00 96.31 395 VAL A N 1
ATOM 3096 C CA . VAL A 1 395 ? -24.759 0.100 1.906 1.00 96.31 395 VAL A CA 1
ATOM 3097 C C . VAL A 1 395 ? -23.755 1.227 1.700 1.00 96.31 395 VAL A C 1
ATOM 3099 O O . VAL A 1 395 ? -23.770 2.229 2.412 1.00 96.31 395 VAL A O 1
ATOM 3102 N N . LEU A 1 396 ? -22.851 1.068 0.738 1.00 95.56 396 LEU A N 1
ATOM 3103 C CA . LEU A 1 396 ? -21.913 2.119 0.343 1.00 95.56 396 LEU A CA 1
ATOM 3104 C C . LEU A 1 396 ? -21.402 1.907 -1.074 1.00 95.56 396 LEU A C 1
ATOM 3106 O O . LEU A 1 396 ? -21.474 0.805 -1.618 1.00 95.56 396 LEU A O 1
ATOM 3110 N N . SER A 1 397 ? -20.819 2.960 -1.639 1.00 93.25 397 SER A N 1
ATOM 3111 C CA . SER A 1 397 ? -20.087 2.895 -2.900 1.00 93.25 397 SER A CA 1
ATOM 3112 C C . SER A 1 397 ? -18.653 3.400 -2.734 1.00 93.25 397 SER A C 1
ATOM 3114 O O . SER A 1 397 ? -18.382 4.337 -1.981 1.00 93.25 397 SER A O 1
ATOM 3116 N N . THR A 1 398 ? -17.708 2.765 -3.424 1.00 92.12 398 THR A N 1
ATOM 3117 C CA . THR A 1 398 ? -16.296 3.169 -3.446 1.00 92.12 398 THR A CA 1
ATOM 3118 C C . THR A 1 398 ? -15.712 2.948 -4.837 1.00 92.12 398 THR A C 1
ATOM 3120 O O . THR A 1 398 ? -16.106 2.026 -5.546 1.00 92.12 398 THR A O 1
ATOM 3123 N N . SER A 1 399 ? -14.797 3.813 -5.272 1.00 90.06 399 SER A N 1
ATOM 3124 C CA . SER A 1 399 ? -14.164 3.651 -6.587 1.00 90.06 399 SER A CA 1
ATOM 3125 C C . SER A 1 399 ? -13.110 2.544 -6.568 1.00 90.06 399 SER A C 1
ATOM 3127 O O . SER A 1 399 ? -12.463 2.300 -5.547 1.00 90.06 399 SER A O 1
ATOM 3129 N N . MET A 1 400 ? -12.876 1.916 -7.720 1.00 88.31 400 MET A N 1
ATOM 3130 C CA . MET A 1 400 ? -11.905 0.827 -7.843 1.00 88.31 400 MET A CA 1
ATOM 3131 C C . MET A 1 400 ? -10.466 1.217 -7.471 1.00 88.31 400 MET A C 1
ATOM 3133 O O . MET A 1 400 ? -9.668 0.347 -7.161 1.00 88.31 400 MET A O 1
ATOM 3137 N N . VAL A 1 401 ? -10.130 2.512 -7.479 1.00 87.50 401 VAL A N 1
ATOM 3138 C CA . VAL A 1 401 ? -8.790 3.021 -7.131 1.00 87.50 401 VAL A CA 1
ATOM 3139 C C . VAL A 1 401 ? -8.596 3.242 -5.623 1.00 87.50 401 VAL A C 1
ATOM 3141 O O . VAL A 1 401 ? -7.518 3.640 -5.182 1.00 87.50 401 VAL A O 1
ATOM 3144 N N . GLN A 1 402 ? -9.635 3.013 -4.814 1.00 87.88 402 GLN A N 1
ATOM 3145 C CA . GLN A 1 402 ? -9.604 3.126 -3.353 1.00 87.88 402 GLN A CA 1
ATOM 3146 C C . GLN A 1 402 ? -9.384 1.759 -2.683 1.00 87.88 402 GLN A C 1
ATOM 3148 O O . GLN A 1 402 ? -10.177 1.324 -1.847 1.00 87.88 402 GLN A O 1
ATOM 3153 N N . ASP A 1 403 ? -8.284 1.077 -3.017 1.00 84.62 403 ASP A N 1
ATOM 3154 C CA . ASP A 1 403 ? -7.976 -0.278 -2.520 1.00 84.62 403 ASP A CA 1
ATOM 3155 C C . ASP A 1 403 ? -7.986 -0.391 -0.987 1.00 84.62 403 ASP A C 1
ATOM 3157 O O . ASP A 1 403 ? -8.382 -1.409 -0.416 1.00 84.62 403 ASP A O 1
ATOM 3161 N N . SER A 1 404 ? -7.528 0.653 -0.290 1.00 83.06 404 SER A N 1
ATOM 3162 C CA . SER A 1 404 ? -7.504 0.685 1.175 1.00 83.06 404 SER A CA 1
ATOM 3163 C C . SER A 1 404 ? -8.909 0.685 1.780 1.00 83.06 404 SER A C 1
ATOM 3165 O O . SER A 1 404 ? -9.119 0.034 2.804 1.00 83.06 404 SER A O 1
ATOM 3167 N N . ALA A 1 405 ? -9.857 1.379 1.146 1.00 88.44 405 ALA A N 1
ATOM 3168 C CA . ALA A 1 405 ? -11.248 1.429 1.573 1.00 88.44 405 ALA A CA 1
ATOM 3169 C C . ALA A 1 405 ? -11.942 0.088 1.301 1.00 88.44 405 ALA A C 1
ATOM 3171 O O . ALA A 1 405 ? -12.563 -0.458 2.207 1.00 88.44 405 ALA A O 1
ATOM 3172 N N . GLN A 1 406 ? -11.749 -0.496 0.113 1.00 91.00 406 GLN A N 1
ATOM 3173 C CA . GLN A 1 406 ? -12.293 -1.815 -0.246 1.00 91.00 406 GLN A CA 1
ATOM 3174 C C . GLN A 1 406 ? -11.900 -2.890 0.779 1.00 91.00 406 GLN A C 1
ATOM 3176 O O . GLN A 1 406 ? -12.768 -3.509 1.395 1.00 91.00 406 GLN A O 1
ATOM 3181 N N . ARG A 1 407 ? -10.596 -3.027 1.070 1.00 86.88 407 ARG A N 1
ATOM 3182 C CA . ARG A 1 407 ? -10.101 -3.990 2.072 1.00 86.88 407 ARG A CA 1
ATOM 3183 C C . ARG A 1 407 ? -10.642 -3.714 3.473 1.00 86.88 407 ARG A C 1
ATOM 3185 O O . ARG A 1 407 ? -10.892 -4.650 4.229 1.00 86.88 407 ARG A O 1
ATOM 3192 N N . LEU A 1 408 ? -10.800 -2.440 3.845 1.00 87.44 408 LEU A N 1
ATOM 3193 C CA . LEU A 1 408 ? -11.394 -2.072 5.128 1.00 87.44 408 LEU A CA 1
ATOM 3194 C C . LEU A 1 408 ? -12.831 -2.590 5.216 1.00 87.44 408 LEU A C 1
ATOM 3196 O O . LEU A 1 408 ? -13.138 -3.296 6.174 1.00 87.44 408 LEU A O 1
ATOM 3200 N N . TYR A 1 409 ? -13.676 -2.271 4.234 1.00 92.06 409 TYR A N 1
ATOM 3201 C CA . TYR A 1 409 ? -15.081 -2.676 4.220 1.00 92.06 409 TYR A CA 1
ATOM 3202 C C . TYR A 1 409 ? -15.229 -4.198 4.252 1.00 92.06 409 TYR A C 1
ATOM 3204 O O . TYR A 1 409 ? -15.947 -4.727 5.102 1.00 92.06 409 TYR A O 1
ATOM 3212 N N . GLU A 1 410 ? -14.473 -4.909 3.418 1.00 89.19 410 GLU A N 1
ATOM 3213 C CA . GLU A 1 410 ? -14.457 -6.376 3.393 1.00 89.19 410 GLU A CA 1
ATOM 3214 C C . GLU A 1 410 ? -14.032 -6.962 4.744 1.00 89.19 410 GLU A C 1
ATOM 3216 O O . GLU A 1 410 ? -14.687 -7.857 5.268 1.00 89.19 410 GLU A O 1
ATOM 3221 N N . SER A 1 411 ? -13.005 -6.391 5.384 1.00 81.88 411 SER A N 1
ATOM 3222 C CA . SER A 1 411 ? -12.548 -6.828 6.712 1.00 81.88 411 SER A CA 1
ATOM 3223 C C . SER A 1 411 ? -13.493 -6.472 7.869 1.00 81.88 411 SER A C 1
ATOM 3225 O O . SER A 1 411 ? -13.269 -6.904 9.000 1.00 81.88 411 SER A O 1
ATOM 3227 N N . VAL A 1 412 ? -14.481 -5.602 7.643 1.00 83.19 412 VAL A N 1
ATOM 3228 C CA . VAL A 1 412 ? -15.563 -5.316 8.602 1.00 83.19 412 VAL A CA 1
ATOM 3229 C C . VAL A 1 412 ? -16.746 -6.266 8.377 1.00 83.19 412 VAL A C 1
ATOM 3231 O O . VAL A 1 412 ? -17.528 -6.478 9.299 1.00 83.19 412 VAL A O 1
ATOM 3234 N N . GLY A 1 413 ? -16.834 -6.884 7.195 1.00 86.75 413 GLY A N 1
ATOM 3235 C CA . GLY A 1 413 ? -17.864 -7.854 6.826 1.00 86.75 413 GLY A CA 1
ATOM 3236 C C . GLY A 1 413 ? -18.770 -7.404 5.679 1.00 86.75 413 GLY A C 1
ATOM 3237 O O . GLY A 1 413 ? -19.733 -8.103 5.369 1.00 86.75 413 GLY A O 1
ATOM 3238 N N . PHE A 1 414 ? -18.503 -6.257 5.045 1.00 94.38 414 PHE A N 1
ATOM 3239 C CA . PHE A 1 414 ? -19.238 -5.856 3.845 1.00 94.38 414 PHE A CA 1
ATOM 3240 C C . PHE A 1 414 ? -18.921 -6.804 2.689 1.00 94.38 414 PHE A C 1
ATOM 3242 O O . PHE A 1 414 ? -17.781 -7.229 2.504 1.00 94.38 414 PHE A O 1
ATOM 3249 N N . ARG A 1 415 ? -19.924 -7.078 1.858 1.00 94.00 415 ARG A N 1
ATOM 3250 C CA . ARG A 1 415 ? -19.786 -7.866 0.633 1.00 94.00 415 ARG A CA 1
ATOM 3251 C C . ARG A 1 415 ? -20.046 -6.985 -0.575 1.00 94.00 415 ARG A C 1
ATOM 3253 O O . ARG A 1 415 ? -20.974 -6.180 -0.563 1.00 94.00 415 ARG A O 1
ATOM 3260 N N . ARG A 1 416 ? -19.235 -7.143 -1.619 1.00 93.69 416 ARG A N 1
ATOM 3261 C CA . ARG A 1 416 ? -19.468 -6.479 -2.903 1.00 93.69 416 ARG A CA 1
ATOM 3262 C C . ARG A 1 416 ? -20.684 -7.117 -3.574 1.00 93.69 416 ARG A C 1
ATOM 3264 O O . ARG A 1 416 ? -20.681 -8.324 -3.795 1.00 93.69 416 ARG A O 1
ATOM 3271 N N . VAL A 1 417 ? -21.702 -6.315 -3.875 1.00 93.25 417 VAL A N 1
ATOM 3272 C CA . VAL A 1 417 ? -22.979 -6.785 -4.448 1.00 93.25 417 VAL A CA 1
ATOM 3273 C C . VAL A 1 417 ? -23.136 -6.428 -5.919 1.00 93.25 417 VAL A C 1
ATOM 3275 O O . VAL A 1 417 ? -23.764 -7.174 -6.663 1.00 93.25 417 VAL A O 1
ATOM 3278 N N . SER A 1 418 ? -22.545 -5.319 -6.358 1.00 90.38 418 SER A N 1
ATOM 3279 C CA . SER A 1 418 ? -22.580 -4.895 -7.755 1.00 90.38 418 SER A CA 1
ATOM 3280 C C . SER A 1 418 ? -21.424 -3.952 -8.081 1.00 90.38 418 SER A C 1
ATOM 3282 O O . SER A 1 418 ? -20.700 -3.475 -7.201 1.00 90.38 418 SER A O 1
ATOM 3284 N N . GLU A 1 419 ? -21.240 -3.691 -9.370 1.00 91.56 419 GLU A N 1
ATOM 3285 C CA . GLU A 1 419 ? -20.325 -2.680 -9.881 1.00 91.56 419 GLU A CA 1
ATOM 3286 C C . GLU A 1 419 ? -20.995 -1.873 -10.993 1.00 91.56 419 GLU A C 1
ATOM 3288 O O . GLU A 1 419 ? -21.879 -2.368 -11.690 1.00 91.56 419 GLU A O 1
ATOM 3293 N N . GLY A 1 420 ? -20.581 -0.620 -11.154 1.00 87.94 420 GLY A N 1
ATOM 3294 C CA . GLY A 1 420 ? -21.071 0.249 -12.217 1.00 87.94 420 GLY A CA 1
ATOM 3295 C C . GLY A 1 420 ? -20.010 1.237 -12.674 1.00 87.94 420 GLY A C 1
ATOM 3296 O O . GLY A 1 420 ? -19.069 1.539 -11.944 1.00 87.94 420 GLY A O 1
ATOM 3297 N N . SER A 1 421 ? -20.158 1.770 -13.884 1.00 87.00 421 SER A N 1
ATOM 3298 C CA . SER A 1 421 ? -19.284 2.828 -14.396 1.00 87.00 421 SER A CA 1
ATOM 3299 C C . SER A 1 421 ? -20.016 4.171 -14.386 1.00 87.00 421 SER A C 1
ATOM 3301 O O . SER A 1 421 ? -21.152 4.245 -14.852 1.00 87.00 421 SER A O 1
ATOM 3303 N N . PRO A 1 422 ? -19.378 5.260 -13.920 1.00 81.25 422 PRO A N 1
ATOM 3304 C CA . PRO A 1 422 ? -20.032 6.565 -13.807 1.00 81.25 422 PRO A CA 1
ATOM 3305 C C . PRO A 1 422 ? -20.307 7.231 -15.164 1.00 81.25 422 PRO A C 1
ATOM 3307 O O . PRO A 1 422 ? -21.103 8.161 -15.246 1.00 81.25 422 PRO A O 1
ATOM 3310 N N . SER A 1 423 ? -19.637 6.799 -16.236 1.00 84.56 423 SER A N 1
ATOM 3311 C CA . SER A 1 423 ? -19.837 7.322 -17.590 1.00 84.56 423 SER A CA 1
ATOM 3312 C C . SER A 1 423 ? -19.425 6.302 -18.655 1.00 84.56 423 SER A C 1
ATOM 3314 O O . SER A 1 423 ? -18.727 5.330 -18.363 1.00 84.56 423 SER A O 1
ATOM 3316 N N . ARG A 1 424 ? -19.807 6.542 -19.917 1.00 82.44 424 ARG A N 1
ATOM 3317 C CA . ARG A 1 424 ? -19.366 5.717 -21.060 1.00 82.44 424 ARG A CA 1
ATOM 3318 C C . ARG A 1 424 ? -17.850 5.746 -21.245 1.00 82.44 424 ARG A C 1
ATOM 3320 O O . ARG A 1 424 ? -17.257 4.715 -21.532 1.00 82.44 424 ARG A O 1
ATOM 3327 N N . LEU A 1 425 ? -17.225 6.908 -21.035 1.00 78.94 425 LEU A N 1
ATOM 3328 C CA . LEU A 1 425 ? -15.769 7.044 -21.088 1.00 78.94 425 LEU A CA 1
ATOM 3329 C C . LEU A 1 425 ? -15.102 6.243 -19.963 1.00 78.94 425 LEU A C 1
ATOM 3331 O O . LEU A 1 425 ? -14.130 5.537 -20.206 1.00 78.94 425 LEU A O 1
ATOM 3335 N N . ALA A 1 426 ? -15.655 6.305 -18.749 1.00 82.69 426 ALA A N 1
ATOM 3336 C CA . ALA A 1 426 ? -15.184 5.500 -17.629 1.00 82.69 426 ALA A CA 1
ATOM 3337 C C . ALA A 1 426 ? -15.333 4.000 -17.922 1.00 82.69 426 ALA A C 1
ATOM 3339 O O . ALA A 1 426 ? -14.395 3.251 -17.696 1.00 82.69 426 ALA A O 1
ATOM 3340 N N . SER A 1 427 ? -16.456 3.575 -18.504 1.00 85.69 427 SER A N 1
ATOM 3341 C CA . SER A 1 427 ? -16.671 2.186 -18.926 1.00 85.69 427 SER A CA 1
ATOM 3342 C C . SER A 1 427 ? -15.662 1.738 -19.991 1.00 85.69 427 SER A C 1
ATOM 3344 O O . SER A 1 427 ? -15.041 0.687 -19.842 1.00 85.69 427 SER A O 1
ATOM 3346 N N . PHE A 1 428 ? -15.412 2.566 -21.012 1.00 82.38 428 PHE A N 1
ATOM 3347 C CA . PHE A 1 428 ? -14.408 2.300 -22.049 1.00 82.38 428 PHE A CA 1
ATOM 3348 C C . PHE A 1 428 ? -12.992 2.143 -21.472 1.00 82.38 428 PHE A C 1
ATOM 3350 O O . PHE A 1 428 ? -12.226 1.287 -21.913 1.00 82.38 428 PHE A O 1
ATOM 3357 N N . LEU A 1 429 ? -12.666 2.931 -20.445 1.00 81.94 429 LEU A N 1
ATOM 3358 C CA . LEU A 1 429 ? -11.398 2.873 -19.711 1.00 81.94 429 LEU A CA 1
ATOM 3359 C C . LEU A 1 429 ? -11.417 1.876 -18.538 1.00 81.94 429 LEU A C 1
ATOM 3361 O O . LEU A 1 429 ? -10.465 1.835 -17.759 1.00 81.94 429 LEU A O 1
ATOM 3365 N N . GLN A 1 430 ? -12.479 1.073 -18.410 1.00 84.25 430 GLN A N 1
ATOM 3366 C CA . GLN A 1 430 ? -12.677 0.083 -17.348 1.00 84.25 430 GLN A CA 1
ATOM 3367 C C . GLN A 1 430 ? -12.516 0.657 -15.931 1.00 84.25 430 GLN A C 1
ATOM 3369 O O . GLN A 1 430 ? -11.959 0.010 -15.045 1.00 84.25 430 GLN A O 1
ATOM 3374 N N . PHE A 1 431 ? -12.991 1.885 -15.732 1.00 85.50 431 PHE A N 1
ATOM 3375 C CA . PHE A 1 431 ? -13.117 2.517 -14.429 1.00 85.50 431 PHE A CA 1
ATOM 3376 C C . PHE A 1 431 ? -14.476 2.169 -13.808 1.00 85.50 431 PHE A C 1
ATOM 3378 O O . PHE A 1 431 ? -15.534 2.562 -14.319 1.00 85.50 431 PHE A O 1
ATOM 3385 N N . SER A 1 432 ? -14.430 1.462 -12.679 1.00 88.94 432 SER A N 1
ATOM 3386 C CA . SER A 1 432 ? -15.606 0.964 -11.963 1.00 88.94 432 SER A CA 1
ATOM 3387 C C . SER A 1 432 ? -15.751 1.587 -10.574 1.00 88.94 432 SER A C 1
ATOM 3389 O O . SER A 1 432 ? -14.779 1.923 -9.892 1.00 88.94 432 SER A O 1
ATOM 3391 N N . VAL A 1 433 ? -17.000 1.714 -10.147 1.00 91.62 433 VAL A N 1
ATOM 3392 C CA . VAL A 1 433 ? -17.431 1.984 -8.779 1.00 91.62 433 VAL A CA 1
ATOM 3393 C C . VAL A 1 433 ? -18.055 0.701 -8.251 1.00 91.62 433 VAL A C 1
ATOM 3395 O O . VAL A 1 433 ? -18.934 0.124 -8.886 1.00 91.62 433 VAL A O 1
ATOM 3398 N N . PHE A 1 434 ? -17.579 0.246 -7.102 1.00 94.19 434 PHE A N 1
ATOM 3399 C CA . PHE A 1 434 ? -18.058 -0.953 -6.434 1.00 94.19 434 PHE A CA 1
ATOM 3400 C C . PHE A 1 434 ? -19.086 -0.585 -5.375 1.00 94.19 434 PHE A C 1
ATOM 3402 O O . PHE A 1 434 ? -18.867 0.335 -4.582 1.00 94.19 434 PHE A O 1
ATOM 3409 N N . TYR A 1 435 ? -20.178 -1.340 -5.346 1.00 93.62 435 TYR A N 1
ATOM 3410 C CA . TYR A 1 435 ? -21.232 -1.220 -4.353 1.00 93.62 435 TYR A CA 1
ATOM 3411 C C . TYR A 1 435 ? -21.111 -2.360 -3.352 1.00 93.62 435 TYR A C 1
ATOM 3413 O O . TYR A 1 435 ? -20.994 -3.533 -3.718 1.00 93.62 435 TYR A O 1
ATOM 3421 N N . TYR A 1 436 ? -21.136 -1.998 -2.079 1.00 95.31 436 TYR A N 1
ATOM 3422 C CA . TYR A 1 436 ? -20.978 -2.908 -0.960 1.00 95.31 436 TYR A CA 1
ATOM 3423 C C . TYR A 1 436 ? -22.218 -2.884 -0.077 1.00 95.31 436 TYR A C 1
ATOM 3425 O O . TYR A 1 436 ? -22.846 -1.840 0.098 1.00 95.31 436 TYR A O 1
ATOM 3433 N N . ARG A 1 437 ? -22.526 -4.038 0.514 1.00 95.00 437 ARG A N 1
ATOM 3434 C CA . ARG A 1 437 ? -23.640 -4.240 1.438 1.00 95.00 437 ARG A CA 1
ATOM 3435 C C . ARG A 1 437 ? -23.186 -5.030 2.661 1.00 95.00 437 ARG A C 1
ATOM 3437 O O . ARG A 1 437 ? -22.467 -6.021 2.533 1.00 95.00 437 ARG A O 1
ATOM 3444 N N . TYR A 1 438 ? -23.612 -4.590 3.835 1.00 94.62 438 TYR A N 1
ATOM 3445 C CA . TYR A 1 438 ? -23.456 -5.276 5.112 1.00 94.62 438 TYR A CA 1
ATOM 3446 C C . TYR A 1 438 ? -24.842 -5.571 5.678 1.00 94.62 438 TYR A C 1
ATOM 3448 O O . TYR A 1 438 ? -25.600 -4.636 5.918 1.00 94.62 438 TYR A O 1
ATOM 3456 N N . GLU A 1 439 ? -25.163 -6.845 5.888 1.00 93.38 439 GLU A N 1
ATOM 3457 C CA . GLU A 1 439 ? -26.405 -7.256 6.554 1.00 93.38 439 GLU A CA 1
ATOM 3458 C C . GLU A 1 439 ? -26.206 -7.224 8.070 1.00 93.38 439 GLU A C 1
ATOM 3460 O O . GLU A 1 439 ? -25.237 -7.793 8.579 1.00 93.38 439 GLU A O 1
ATOM 3465 N N . ILE A 1 440 ? -27.118 -6.575 8.793 1.00 90.69 440 ILE A N 1
ATOM 3466 C CA . ILE A 1 440 ? -27.066 -6.454 10.251 1.00 90.69 440 ILE A CA 1
ATOM 3467 C C . ILE A 1 440 ? -27.701 -7.706 10.874 1.00 90.69 440 ILE A C 1
ATOM 3469 O O . ILE A 1 440 ? -28.909 -7.924 10.712 1.00 90.69 440 ILE A O 1
ATOM 3473 N N . PRO A 1 441 ? -26.932 -8.533 11.608 1.00 80.12 441 PRO A N 1
ATOM 3474 C CA . PRO A 1 441 ? -27.461 -9.746 12.220 1.00 80.12 441 PRO A CA 1
ATOM 3475 C C . PRO A 1 441 ? -28.577 -9.429 13.224 1.00 80.12 441 PRO A C 1
ATOM 3477 O O . PRO A 1 441 ? -28.409 -8.577 14.093 1.00 80.12 441 PRO A O 1
ATOM 3480 N N . GLY A 1 442 ? -29.703 -10.142 13.130 1.00 68.19 442 GLY A N 1
ATOM 3481 C CA . GLY A 1 442 ? -30.819 -10.016 14.078 1.00 68.19 442 GLY A CA 1
ATOM 3482 C C . GLY A 1 442 ? -31.875 -8.964 13.725 1.00 68.19 442 GLY A C 1
ATOM 3483 O O . GLY A 1 442 ? -32.816 -8.793 14.492 1.00 68.19 442 GLY A O 1
ATOM 3484 N N . SER A 1 443 ? -31.765 -8.302 12.572 1.00 58.25 443 SER A N 1
ATOM 3485 C CA . SER A 1 443 ? -32.846 -7.486 12.010 1.00 58.25 443 SER A CA 1
ATOM 3486 C C . SER A 1 443 ? -33.850 -8.391 11.276 1.00 58.25 443 SER A C 1
ATOM 3488 O O . SER A 1 443 ? -33.541 -8.975 10.238 1.00 58.25 443 SER A O 1
ATOM 3490 N N . ARG A 1 444 ? -35.035 -8.596 11.853 1.00 41.19 444 ARG A N 1
ATOM 3491 C CA . ARG A 1 444 ? -36.180 -9.245 11.197 1.00 41.19 444 ARG A CA 1
ATOM 3492 C C . ARG A 1 444 ? -37.404 -8.367 11.331 1.00 41.19 444 ARG A C 1
ATOM 3494 O O . ARG A 1 444 ? -37.582 -7.820 12.440 1.00 41.19 444 ARG A O 1
#

InterPro domains:
  IPR000182 GNAT domain [PF00583] (92-190)
  IPR000182 GNAT domain [PF00583] (315-414)
  IPR000182 GNAT domain [PS51186] (62-215)
  IPR000182 GNAT domain [PS51186] (281-441)
  IPR016181 Acyl-CoA N-acyltransferase [SSF55729] (1-195)
  IPR016181 Acyl-CoA N-acyltransferase [SSF55729] (313-419)
  IPR050769 N-acetyltransferase, camello-type [PTHR13947] (222-439)

Mean predicted aligned error: 13.35 Å

Secondary structure (DSSP, 8-state):
----EEEE--GGGHHHHHHHHHHHHHTTHHHHHHHHHTSHHHHHHHHHHHHHHHHHH--SHHHHHHHHHHHHHHHHHHHHHHHHHHHHHHHHTSSSHIIIIISSBTBEEEEEEETTEEEEEEEEEE-SSSTTEEEEEEEEE-GGGTTSSHHHHHHHHHHHHHHHTT-SEEEEEEETT-HHHHHHHHHHT-EEEEEEE-SSHHHHHTT-EEEEEEE----S----PEEEE--GGGHHHHHHHHHHHHHTTHHHHHHHHHTSHHHHHHHHHHHHHHHHHH--HHHHHHHHHHHHHHHHHHHHHHHHHHHHHHHHTTTTSHIIIIISSTT-EEEEEEETTEEEEEEEEE--SSGGGTTTEEEEEEEEE-GGGTTSSHHHHHHHHHHHHHHHTT-SEEEEEEETT-HHHHHHHHHHT-EEEEEE-SSHHHHHTT--EEEEEEE-TT--

Sequence (444 aa):
MVDYRIREYRDEDYEAVREMFATGMSEYVPALCVHVLKQPWVILVLACTFCVLLTSSKSLLLPILAITLLLAMGRQLLGYFWTMYIEHCLKEDLLDIRTTYMGSKGSCFWVAEADECVVGTVAARPSDHQKGELMLKRMSVRKDYRGLGIAKALCQAVICFAQQQGCSAVVLNTLMVQDEARLMYERVGFEKYRDDVLPTVYGRLANVTISKYRVPGLCGPMAPYRIRQYEDGDYEAVRAMFARGITEHAPAAYVHMLTRPQAQLFFLALFLAVLAASGSLLVSLVAVLLALAGGWFFVRSLWIGYVQQSLRSDLLDIQRSYLEPANSCFWVAEAEGAVVGMVGAVLPVDPSERGRALELKRMSVGREHRGRGIARALCRTVIRFAQERGHSAVVLSTSMVQDSAQRLYESVGFRRVSEGSPSRLASFLQFSVFYYRYEIPGSR

Nearest PDB structures (foldseek):
  5c82-assembly1_A-2  TM=8.849E-01  e=3.283E-07  Streptomyces noursei
  2r7h-assembly1_B  TM=7.189E-01  e=4.458E-07  Oleidesulfovibrio alaskensis G20
  6vfm-assembly1_A  TM=6.888E-01  e=2.792E-06  Bacillus thuringiensis serovar finitimus YBT-020
  2z0z-assembly1_A-2  TM=7.055E-01  e=1.212E-04  Thermus thermophilus HB8
  2zxv-assembly1_C  TM=7.323E-01  e=3.193E-04  Thermus thermophilus HB8

pLDDT: mean 88.96, std 8.33, range [37.0, 98.25]